Protein AF-A0A317SSD7-F1 (afdb_monomer_lite)

Radius of gyration: 26.39 Å; chains: 1; bounding box: 75×51×73 Å

InterPro domains:
  IPR011990 Tetratricopeptide-like helical domain superfamily [G3DSA:1.25.40.10] (208-341)
  IPR011990 Tetratricopeptide-like helical domain superfamily [SSF48452] (209-333)
  IPR053209 Gramillin-biosynthesis-related methyltransferase [PTHR47643] (160-441)

Foldseek 3Di:
DDFDFFDDDDDDDDDDDDDDGDDDDDPDDDDDDDDDWDKDFFFDFDDDDDDDPDDDADFDPPPTDGPDPDFDDDDDDQDPFNSLCRLQVPNFDDDTADDDDPVQADEDAQVNLPDAFWPPSYKYKWKDAPNWIHGLVRQTAAEAEVPPVDPQDHIFIKIFAGWGWDWDQDPVRDTHTYTYHRADLGMDTDQLPDPPRDPSSVVVDPLLVPALVRLQVVLVVCVVVVSLVSSLSSLVSSLPHDDDVDQQLVSLLSNLVSCVSVVLLVSSLVSLVVSCVSPVLPLVSLQSNLVSCVSVVVLVSSLVSLVSSCVNPVPPPSSVVSNVLSVQQVCVQAVDDPVVVVVVCCVVCVPDDDSHYWYADQWDFDQDPQGTGITGNGMDTRGDGGIDDDDLFDDDDDPPCVVPPVSVVVRSVSRSRSSSNNCSSNVVVVCVVSVPDQDSDFPPQDDDPNDGDGRD

Organism: NCBI:txid42249

Secondary structure (DSSP, 8-state):
-EEEE-----------------------PPP-------EE-TT-B-------SSSSS----SS------PPPS--S---HHHHHHHHTBTTB-SS----S-GGGPEE--TTT--SSEE-TTEEEEEEEETTEEE-TT--EEEEEETT------SSEEEEEESPEEEEEE-TTSPEEEEEEE--GGGEEEEPTT-TTS-HHHHHH-GGGGS-HHHHHHHHHHHHHTT-HHHHHHHHHHHHHSPPSSS-HHHHHHHHHHHHHHTT-HHHHHHHHHHHHHH-TT-HHHHHHHHHHHHHTT-HHHHHHHHHHHHHH-TT-HHHHHHHHHHHHHHHHTTT---HHHHHHHHHH-TT-------EE-SEEEEEETTEEEEEESS-EETT-EEEEE--S---PPPTTTTT-HHHHHHHHHHHHHHHHHHHHH-HHHHHHHHT----SS-----EETTEE----

pLDDT: mean 70.85, std 25.36, range [21.2, 98.5]

Structure (mmCIF, N/CA/C/O backbone):
data_AF-A0A317SSD7-F1
#
_entry.id   AF-A0A317SSD7-F1
#
loop_
_atom_site.group_PDB
_atom_site.id
_atom_site.type_symbol
_atom_site.label_atom_id
_atom_site.label_alt_id
_atom_site.label_comp_id
_atom_site.label_asym_id
_atom_site.label_entity_id
_atom_site.label_seq_id
_atom_site.pdbx_PDB_ins_code
_atom_site.Cartn_x
_atom_site.Cartn_y
_atom_site.Cartn_z
_atom_site.occupancy
_atom_site.B_iso_or_equiv
_atom_site.auth_seq_id
_atom_site.auth_comp_id
_atom_site.auth_asym_id
_atom_site.auth_atom_id
_atom_site.pdbx_PDB_model_num
ATOM 1 N N . MET A 1 1 ? -14.150 15.072 11.150 1.00 26.88 1 MET A N 1
ATOM 2 C CA . MET A 1 1 ? -14.860 13.816 11.493 1.00 26.88 1 MET A CA 1
ATOM 3 C C . MET A 1 1 ? -16.333 14.096 11.338 1.00 26.88 1 MET A C 1
ATOM 5 O O . MET A 1 1 ? -16.753 15.146 11.808 1.00 26.88 1 MET A O 1
ATOM 9 N N . ALA A 1 2 ? -17.103 13.203 10.718 1.00 28.78 2 ALA A N 1
ATOM 10 C CA . ALA A 1 2 ? -18.557 13.314 10.785 1.00 28.78 2 ALA A CA 1
ATOM 11 C C . ALA A 1 2 ? -19.013 12.862 12.177 1.00 28.78 2 ALA A C 1
ATOM 13 O O . ALA A 1 2 ? -18.706 11.741 12.579 1.00 28.78 2 ALA A O 1
ATOM 14 N N . LEU A 1 3 ? -19.706 13.740 12.904 1.00 25.48 3 LEU A N 1
ATOM 15 C CA . LEU A 1 3 ? -20.352 13.423 14.175 1.00 25.48 3 LEU A CA 1
ATOM 16 C C . LEU A 1 3 ? -21.862 13.580 13.984 1.00 25.48 3 LEU A C 1
ATOM 18 O O . LEU A 1 3 ? -22.334 14.690 13.740 1.00 25.48 3 LEU A O 1
ATOM 22 N N . LEU A 1 4 ? -22.608 12.480 14.080 1.00 32.34 4 LEU A N 1
ATOM 23 C CA . LEU A 1 4 ? -24.063 12.481 13.945 1.00 32.34 4 LEU A CA 1
ATOM 24 C C . LEU A 1 4 ? -24.706 12.111 15.285 1.00 32.34 4 LEU A C 1
ATOM 26 O O . LEU A 1 4 ? -24.657 10.958 15.714 1.00 32.34 4 LEU A O 1
ATOM 30 N N . ALA A 1 5 ? -25.301 13.119 15.926 1.00 26.45 5 ALA A N 1
ATOM 31 C CA . ALA A 1 5 ? -26.059 13.012 17.169 1.00 26.45 5 ALA A CA 1
ATOM 32 C C . ALA A 1 5 ? -27.343 13.856 17.075 1.00 26.45 5 ALA A C 1
ATOM 34 O O . ALA A 1 5 ? -27.366 14.931 16.475 1.00 26.45 5 ALA A O 1
ATOM 35 N N . LEU A 1 6 ? -28.424 13.355 17.665 1.00 29.22 6 LEU A N 1
ATOM 36 C CA . LEU A 1 6 ? -29.777 13.911 17.554 1.00 29.22 6 LEU A CA 1
ATOM 37 C C . LEU A 1 6 ? -30.003 15.047 18.593 1.00 29.22 6 LEU A C 1
ATOM 39 O O . LEU A 1 6 ? -29.628 14.878 19.752 1.00 29.22 6 LEU A O 1
ATOM 43 N N . GLN A 1 7 ? -30.645 16.175 18.232 1.00 30.88 7 GLN A N 1
ATOM 44 C CA . GLN A 1 7 ? -30.978 17.307 19.143 1.00 30.88 7 GLN A CA 1
ATOM 45 C C . GLN A 1 7 ? -32.332 17.994 18.821 1.00 30.88 7 GLN A C 1
ATOM 47 O O . GLN A 1 7 ? -32.852 17.866 17.713 1.00 30.88 7 GLN A O 1
ATOM 52 N N . ARG A 1 8 ? -32.912 18.736 19.787 1.00 27.88 8 ARG A N 1
ATOM 53 C CA . ARG A 1 8 ? -34.285 19.303 19.750 1.00 27.88 8 ARG A CA 1
ATOM 54 C C . ARG A 1 8 ? -34.317 20.844 19.653 1.00 27.88 8 ARG A C 1
ATOM 56 O O . ARG A 1 8 ? -33.451 21.517 20.199 1.00 27.88 8 ARG A O 1
ATOM 63 N N . SER A 1 9 ? -35.350 21.398 19.006 1.00 26.23 9 SER A N 1
ATOM 64 C CA . SER A 1 9 ? -35.656 22.847 18.905 1.00 26.23 9 SER A CA 1
ATOM 65 C C . SER A 1 9 ? -36.930 23.239 19.698 1.00 26.23 9 SER A C 1
ATOM 67 O O . SER A 1 9 ? -37.731 22.349 20.002 1.00 26.23 9 SER A O 1
ATOM 69 N N . PRO A 1 10 ? -37.141 24.528 20.057 1.00 23.64 10 PRO A N 1
ATOM 70 C CA . PRO A 1 10 ? -38.313 24.979 20.826 1.00 23.64 10 PRO A CA 1
ATOM 71 C C . PRO A 1 10 ? -39.643 24.862 20.045 1.00 23.64 10 PRO A C 1
ATOM 73 O O . PRO A 1 10 ? -39.626 24.761 18.817 1.00 23.64 10 PRO A O 1
ATOM 76 N N . PRO A 1 11 ? -40.802 24.831 20.734 1.00 26.41 11 PRO A N 1
ATOM 77 C CA . PRO A 1 11 ? -42.037 24.295 20.164 1.00 26.41 11 PRO A CA 1
ATOM 78 C C . PRO A 1 11 ? -42.849 25.296 19.327 1.00 26.41 11 PRO A C 1
ATOM 80 O O . PRO A 1 11 ? -43.163 26.392 19.782 1.00 26.41 11 PRO A O 1
ATOM 83 N N . PHE A 1 12 ? -43.324 24.831 18.170 1.00 26.03 12 PHE A N 1
ATOM 84 C CA . PHE A 1 12 ? -44.579 25.272 17.548 1.00 26.03 12 PHE A CA 1
ATOM 85 C C . PHE A 1 12 ? -45.554 24.080 17.494 1.00 26.03 12 PHE A C 1
ATOM 87 O O . PHE A 1 12 ? -45.130 22.923 17.528 1.00 26.03 12 PHE A O 1
ATOM 94 N N . GLN A 1 13 ? -46.860 24.351 17.522 1.00 27.14 13 GLN A N 1
ATOM 95 C CA . GLN A 1 13 ? -47.890 23.352 17.841 1.00 27.14 13 GLN A CA 1
ATOM 96 C C . GLN A 1 13 ? -48.398 22.531 16.635 1.00 27.14 13 GLN A C 1
ATOM 98 O O . GLN A 1 13 ? -48.481 23.033 15.523 1.00 27.14 13 GLN A O 1
ATOM 103 N N . ASN A 1 14 ? -48.875 21.317 16.957 1.00 24.59 14 ASN A N 1
ATOM 104 C CA . ASN A 1 14 ? -49.742 20.394 16.194 1.00 24.59 14 ASN A CA 1
ATOM 105 C C . ASN A 1 14 ? -49.167 19.509 15.054 1.00 24.59 14 ASN A C 1
ATOM 107 O O . ASN A 1 14 ? -48.866 19.977 13.969 1.00 24.59 14 ASN A O 1
ATOM 111 N N . ARG A 1 15 ? -49.166 18.188 15.350 1.00 25.44 15 ARG A N 1
ATOM 112 C CA . ARG A 1 15 ? -49.478 16.971 14.537 1.00 25.44 15 ARG A CA 1
ATOM 113 C C . ARG A 1 15 ? -49.262 17.044 13.002 1.00 25.44 15 ARG A C 1
ATOM 115 O O . ARG A 1 15 ? -49.885 17.871 12.358 1.00 25.44 15 ARG A O 1
ATOM 122 N N . LYS A 1 16 ? -48.586 16.103 12.322 1.00 24.92 16 LYS A N 1
ATOM 123 C CA . LYS A 1 16 ? -48.193 14.703 12.640 1.00 24.92 16 LYS A CA 1
ATOM 124 C C . LYS A 1 16 ? -46.664 14.484 12.509 1.00 24.92 16 LYS A C 1
ATOM 126 O O . LYS A 1 16 ? -45.916 15.428 12.295 1.00 24.92 16 LYS A O 1
ATOM 131 N N . SER A 1 17 ? -46.190 13.269 12.783 1.00 26.55 17 SER A N 1
ATOM 132 C CA . SER A 1 17 ? -44.809 12.972 13.196 1.00 26.55 17 SER A CA 1
ATOM 133 C C . SER A 1 17 ? -43.784 12.792 12.064 1.00 26.55 17 SER A C 1
ATOM 135 O O . SER A 1 17 ? -43.583 11.681 11.584 1.00 26.55 17 SER A O 1
ATOM 137 N N . LEU A 1 18 ? -43.027 13.855 11.779 1.00 29.77 18 LEU A N 1
ATOM 138 C CA . LEU A 1 18 ? -41.670 13.798 11.215 1.00 29.77 18 LEU A CA 1
ATOM 139 C C . LEU A 1 18 ? -40.745 14.699 12.051 1.00 29.77 18 LEU A C 1
ATOM 141 O O . LEU A 1 18 ? -41.059 15.862 12.315 1.00 29.77 18 LEU A O 1
ATOM 145 N N . VAL A 1 19 ? -39.614 14.164 12.524 1.00 30.59 19 VAL A N 1
ATOM 146 C CA . VAL A 1 19 ? -38.728 14.874 13.465 1.00 30.59 19 VAL A CA 1
ATOM 147 C C . VAL A 1 19 ? -37.705 15.717 12.695 1.00 30.59 19 VAL A C 1
ATOM 149 O O . VAL A 1 19 ? -36.657 15.226 12.286 1.00 30.59 19 VAL A O 1
ATOM 152 N N . LYS A 1 20 ? -37.984 17.015 12.518 1.00 29.16 20 LYS A N 1
ATOM 153 C CA . LYS A 1 20 ? -37.019 17.979 11.954 1.00 29.16 20 LYS A CA 1
ATOM 154 C C . LYS A 1 20 ? -35.898 18.256 12.969 1.00 29.16 20 LYS A C 1
ATOM 156 O O . LYS A 1 20 ? -36.127 18.916 13.982 1.00 29.16 20 LYS A O 1
ATOM 161 N N . ILE A 1 21 ? -34.687 17.770 12.690 1.00 31.48 21 ILE A N 1
ATOM 162 C CA . ILE A 1 21 ? -33.504 17.919 13.557 1.00 31.48 21 ILE A CA 1
ATOM 163 C C . ILE A 1 21 ? -32.549 18.950 12.962 1.00 31.48 21 ILE A C 1
ATOM 165 O O . ILE A 1 21 ? -32.116 18.837 11.818 1.00 31.48 21 ILE A O 1
ATOM 169 N N . LYS A 1 22 ? -32.208 19.964 13.761 1.00 26.98 22 LYS A N 1
ATOM 170 C CA . LYS A 1 22 ? -31.299 21.047 13.381 1.00 26.98 22 LYS A CA 1
ATOM 171 C C . LYS A 1 22 ? -30.079 21.005 14.296 1.00 26.98 22 LYS A C 1
ATOM 173 O O . LYS A 1 22 ? -30.186 21.316 15.479 1.00 26.98 22 LYS A O 1
ATOM 178 N N . LEU A 1 23 ? -28.938 20.596 13.744 1.00 27.97 23 LEU A N 1
ATOM 179 C CA . LEU A 1 23 ? -27.663 20.532 14.462 1.00 27.97 23 LEU A CA 1
ATOM 180 C C . LEU A 1 23 ? -27.205 21.947 14.845 1.00 27.97 23 LEU A C 1
ATOM 182 O O . LEU A 1 23 ? -27.185 22.841 13.991 1.00 27.97 23 LEU A O 1
ATOM 186 N N . ASN A 1 24 ? -26.832 22.135 16.114 1.00 25.50 24 ASN A N 1
ATOM 187 C CA . ASN A 1 24 ? -26.261 23.373 16.639 1.00 25.50 24 ASN A CA 1
ATOM 188 C C . ASN A 1 24 ? -24.957 23.077 17.399 1.00 25.50 24 ASN A C 1
ATOM 190 O O . ASN A 1 24 ? -24.800 22.011 17.989 1.00 25.50 24 ASN A O 1
ATOM 194 N N . THR A 1 25 ? -23.997 23.999 17.353 1.00 26.19 25 THR A N 1
ATOM 195 C CA . THR A 1 25 ? -22.570 23.677 17.541 1.00 26.19 25 THR A CA 1
ATOM 196 C C . THR A 1 25 ? -21.927 24.266 18.803 1.00 26.19 25 THR A C 1
ATOM 198 O O . THR A 1 25 ? -20.720 24.496 18.851 1.00 26.19 25 THR A O 1
ATOM 201 N N . SER A 1 26 ? -22.704 24.491 19.864 1.00 25.08 26 SER A N 1
ATOM 202 C CA . SER A 1 26 ? -22.184 24.963 21.155 1.00 25.08 26 SER A CA 1
ATOM 203 C C . SER A 1 26 ? -21.736 23.805 22.057 1.00 25.08 26 SER A C 1
ATOM 205 O O . SER A 1 26 ? -22.569 23.049 22.557 1.00 25.08 26 SER A O 1
ATOM 207 N N . PHE A 1 27 ? -20.429 23.703 22.324 1.00 29.64 27 PHE A N 1
ATOM 208 C CA . PHE A 1 27 ? -19.866 22.819 23.356 1.00 29.64 27 PHE A CA 1
ATOM 209 C C . PHE A 1 27 ? -20.248 23.306 24.768 1.00 29.64 27 PHE A C 1
ATOM 211 O O . PHE A 1 27 ? -19.490 24.037 25.402 1.00 29.64 27 PHE A O 1
ATOM 218 N N . SER A 1 28 ? -21.395 22.847 25.267 1.00 25.33 28 SER A N 1
ATOM 219 C CA . SER A 1 28 ? -21.803 22.951 26.673 1.00 25.33 28 SER A CA 1
ATOM 220 C C . SER A 1 28 ? -22.558 21.679 27.073 1.00 25.33 28 SER A C 1
ATOM 222 O O . SER A 1 28 ? -23.310 21.155 26.247 1.00 25.33 28 SER A O 1
ATOM 224 N N . PRO A 1 29 ? -22.394 21.159 28.304 1.00 26.34 29 PRO A N 1
ATOM 225 C CA . PRO A 1 29 ? -23.223 20.056 28.783 1.00 26.34 29 PRO A CA 1
ATOM 226 C C . PRO A 1 29 ? -24.696 20.503 28.842 1.00 26.34 29 PRO A C 1
ATOM 228 O O . PRO A 1 29 ? -24.961 21.666 29.164 1.00 26.34 29 PRO A O 1
ATOM 231 N N . PRO A 1 30 ? -25.664 19.623 28.527 1.00 26.39 30 PRO A N 1
ATOM 232 C CA . PRO A 1 30 ? -27.073 19.993 28.550 1.00 26.39 30 PRO A CA 1
ATOM 233 C C . PRO A 1 30 ? -27.508 20.328 29.988 1.00 26.39 30 PRO A C 1
ATOM 235 O O . PRO A 1 30 ? -27.168 19.582 30.911 1.00 26.39 30 PRO A O 1
ATOM 238 N N . PRO A 1 31 ? -28.257 21.424 30.210 1.00 23.89 31 PRO A N 1
ATOM 239 C CA . PRO A 1 31 ? -28.775 21.740 31.531 1.00 23.89 31 PRO A CA 1
ATOM 240 C C . PRO A 1 31 ? -29.802 20.690 31.965 1.00 23.89 31 PRO A C 1
ATOM 242 O O . PRO A 1 31 ? -30.614 20.214 31.171 1.00 23.89 31 PRO A O 1
ATOM 245 N N . SER A 1 32 ? -29.783 20.358 33.252 1.00 29.44 32 SER A N 1
ATOM 246 C CA . SER A 1 32 ? -30.719 19.432 33.880 1.00 29.44 32 SER A CA 1
ATOM 247 C C . SER A 1 32 ? -32.128 20.035 33.969 1.00 29.44 32 SER A C 1
ATOM 249 O O . SER A 1 32 ? -32.484 20.654 34.974 1.00 29.44 32 SER A O 1
ATOM 251 N N . SER A 1 33 ? -32.946 19.844 32.936 1.00 29.12 33 SER A N 1
ATOM 252 C CA . SER A 1 33 ? -34.390 20.095 32.988 1.00 29.12 33 SER A CA 1
ATOM 253 C C . SER A 1 33 ? -35.173 19.000 32.258 1.00 29.12 33 SER A C 1
ATOM 255 O O . SER A 1 33 ? -34.736 18.443 31.250 1.00 29.12 33 SER A O 1
ATOM 257 N N . SER A 1 34 ? -36.318 18.631 32.831 1.00 36.44 34 SER A N 1
ATOM 258 C CA . SER A 1 34 ? -37.115 17.466 32.444 1.00 36.44 34 SER A CA 1
ATOM 259 C C . SER A 1 34 ? -37.730 17.615 31.048 1.00 36.44 34 SER A C 1
ATOM 261 O O . SER A 1 34 ? -38.578 18.472 30.807 1.00 36.44 34 SER A O 1
ATOM 263 N N . LEU A 1 35 ? -37.338 16.736 30.124 1.00 31.09 35 LEU A N 1
ATOM 264 C CA . LEU A 1 35 ? -37.829 16.712 28.746 1.00 31.09 35 LEU A CA 1
ATOM 265 C C . LEU A 1 35 ? -38.133 15.271 28.326 1.00 31.09 35 LEU A C 1
ATOM 267 O O . LEU A 1 35 ? -37.243 14.424 28.335 1.00 31.09 35 LEU A O 1
ATOM 271 N N . ASN A 1 36 ? -39.379 15.002 27.915 1.00 35.16 36 ASN A N 1
ATOM 272 C CA . ASN A 1 36 ? -39.756 13.699 27.355 1.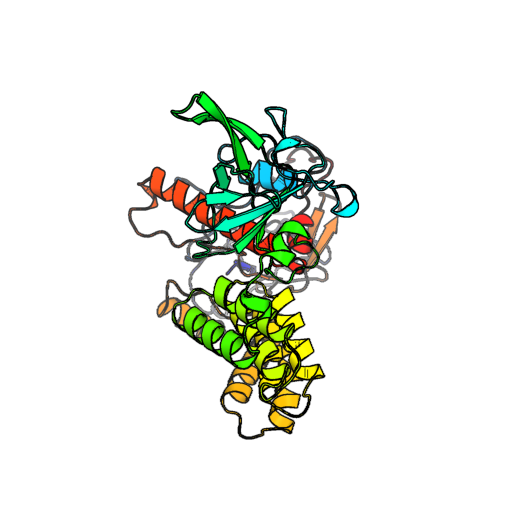00 35.16 36 ASN A CA 1
ATOM 273 C C . ASN A 1 36 ? -38.892 13.379 26.117 1.00 35.16 36 ASN A C 1
ATOM 275 O O . ASN A 1 36 ? -38.806 14.234 25.221 1.00 35.16 36 ASN A O 1
ATOM 279 N N . PRO A 1 37 ? -38.288 12.177 26.035 1.00 35.97 37 PRO A N 1
ATOM 280 C CA . PRO A 1 37 ? -37.490 11.776 24.885 1.00 35.97 37 PRO A CA 1
ATOM 281 C C . PRO A 1 37 ? -38.388 11.599 23.657 1.00 35.97 37 PRO A C 1
ATOM 283 O O . PRO A 1 37 ? -39.395 10.896 23.705 1.00 35.97 37 PRO A O 1
ATOM 286 N N . GLN A 1 38 ? -38.012 12.223 22.540 1.00 48.78 38 GLN A N 1
ATOM 287 C CA . GLN A 1 38 ? -38.536 11.817 21.238 1.00 48.78 38 GLN A CA 1
ATOM 288 C C . GLN A 1 38 ? -37.821 10.520 20.850 1.00 48.78 38 GLN A C 1
ATOM 290 O O . GLN A 1 38 ? -36.605 10.529 20.647 1.00 48.78 38 GLN A O 1
ATOM 295 N N . HIS A 1 39 ? -38.578 9.426 20.812 1.00 50.78 39 HIS A N 1
ATOM 296 C CA . HIS A 1 39 ? -38.153 8.179 20.189 1.00 50.78 39 HIS A CA 1
ATOM 297 C C . HIS A 1 39 ? -38.276 8.296 18.667 1.00 50.78 39 HIS A C 1
ATOM 299 O O . HIS A 1 39 ? -39.177 8.962 18.151 1.00 50.78 39 HIS A O 1
ATOM 305 N N . ILE A 1 40 ? -37.331 7.669 17.979 1.00 53.34 40 ILE A N 1
ATOM 306 C CA . ILE A 1 40 ? -37.371 7.343 16.560 1.00 53.34 40 ILE A CA 1
ATOM 307 C C . ILE A 1 40 ? -37.443 5.821 16.511 1.00 53.34 40 ILE A C 1
ATOM 309 O O . ILE A 1 40 ? -36.561 5.153 17.054 1.00 53.34 40 ILE A O 1
ATOM 313 N N . ASP A 1 41 ? -38.497 5.305 15.893 1.00 57.75 41 ASP A N 1
ATOM 314 C CA . ASP A 1 41 ? -38.811 3.879 15.891 1.00 57.75 41 ASP A CA 1
ATOM 315 C C . ASP A 1 41 ? -37.794 3.060 15.064 1.00 57.75 41 ASP A C 1
ATOM 317 O O . ASP A 1 41 ? -37.071 3.580 14.201 1.00 57.75 41 ASP A O 1
ATOM 321 N N . GLU A 1 42 ? -37.741 1.755 15.315 1.00 59.22 42 GLU A N 1
ATOM 322 C CA . GLU A 1 42 ? -37.032 0.781 14.483 1.00 59.22 42 GLU A CA 1
ATOM 323 C C . GLU A 1 42 ? -37.444 0.856 12.995 1.00 59.22 42 GLU A C 1
ATOM 325 O O . GLU A 1 42 ? -38.609 1.040 12.645 1.00 59.22 42 GLU A O 1
ATOM 330 N N . SER A 1 43 ? -36.475 0.681 12.088 1.00 57.97 43 SER A N 1
ATOM 331 C CA . SER A 1 43 ? -36.645 0.798 10.632 1.00 57.97 43 SER A CA 1
ATOM 332 C C . SER A 1 43 ? -37.125 2.166 10.122 1.00 57.97 43 SER A C 1
ATOM 334 O O . SER A 1 43 ? -37.549 2.279 8.968 1.00 57.97 43 SER A O 1
ATOM 336 N N . ALA A 1 44 ? -36.977 3.233 10.910 1.00 47.28 44 ALA A N 1
ATOM 337 C CA . ALA A 1 44 ? -37.083 4.599 10.413 1.00 47.28 44 ALA A CA 1
ATOM 338 C C . ALA A 1 44 ? -35.918 4.927 9.460 1.00 47.28 44 ALA A C 1
ATOM 340 O O . ALA A 1 44 ? -34.751 4.667 9.767 1.00 47.28 44 ALA A O 1
ATOM 341 N N . MET A 1 45 ? -36.224 5.533 8.309 1.00 44.16 45 MET A N 1
ATOM 342 C CA . MET A 1 45 ? -35.206 6.093 7.415 1.00 44.16 45 MET A CA 1
ATOM 343 C C . MET A 1 45 ? -34.647 7.385 8.016 1.00 44.16 45 MET A C 1
ATOM 345 O O . MET A 1 45 ? -35.404 8.272 8.413 1.00 44.16 45 MET A O 1
ATOM 349 N N . LEU A 1 46 ? -33.323 7.515 8.055 1.00 43.59 46 LEU A N 1
ATOM 350 C CA . LEU A 1 46 ? -32.651 8.693 8.591 1.00 43.59 46 LEU A CA 1
ATOM 351 C C . LEU A 1 46 ? -32.320 9.683 7.466 1.00 43.59 46 LEU A C 1
ATOM 353 O O . LEU A 1 46 ? -31.385 9.479 6.695 1.00 43.59 46 LEU A O 1
ATOM 357 N N . THR A 1 47 ? -33.062 10.789 7.396 1.00 37.22 47 THR A N 1
ATOM 358 C CA . THR A 1 47 ? -32.759 11.913 6.496 1.00 37.22 47 THR A CA 1
ATOM 359 C C . THR A 1 47 ? -31.838 12.913 7.197 1.00 37.22 47 THR A C 1
ATOM 361 O O . THR A 1 47 ? -32.246 13.594 8.140 1.00 37.22 47 THR A O 1
ATOM 364 N N . PHE A 1 48 ? -30.589 13.035 6.740 1.00 38.84 48 PHE A N 1
ATOM 365 C CA . PHE A 1 48 ? -29.597 13.919 7.359 1.00 38.84 48 PHE A CA 1
ATOM 366 C C . PHE A 1 48 ? -29.483 15.269 6.642 1.00 38.84 48 PHE A C 1
ATOM 368 O O . PHE A 1 48 ? -29.038 15.343 5.501 1.00 38.84 48 PHE A O 1
ATOM 375 N N . ILE A 1 49 ? -29.781 16.360 7.354 1.00 29.97 49 ILE A N 1
ATOM 376 C CA . ILE A 1 49 ? -29.426 17.720 6.926 1.00 29.97 49 ILE A CA 1
ATOM 377 C C . ILE A 1 49 ? -28.141 18.123 7.658 1.00 29.97 49 ILE A C 1
ATOM 379 O O . ILE A 1 49 ? -28.164 18.525 8.823 1.00 29.97 49 ILE A O 1
ATOM 383 N N . ILE A 1 50 ? -27.003 17.988 6.976 1.00 28.92 50 ILE A N 1
ATOM 384 C CA . ILE A 1 50 ? -25.681 18.304 7.528 1.00 28.92 50 ILE A CA 1
ATOM 385 C C . ILE A 1 50 ? -25.535 19.832 7.634 1.00 28.92 50 ILE A C 1
ATOM 387 O O . ILE A 1 50 ? -25.348 20.524 6.636 1.00 28.92 50 ILE A O 1
ATOM 391 N N . ASN A 1 51 ? -25.629 20.367 8.856 1.00 24.94 51 ASN A N 1
ATOM 392 C CA . ASN A 1 51 ? -25.442 21.790 9.154 1.00 24.94 51 ASN A CA 1
ATOM 393 C C . ASN A 1 51 ? -24.135 22.002 9.934 1.00 24.94 51 ASN A C 1
ATOM 395 O O . ASN A 1 51 ? -23.969 21.480 11.035 1.00 24.94 51 ASN A O 1
ATOM 399 N N . THR A 1 52 ? -23.209 22.767 9.361 1.00 28.84 52 THR A N 1
ATOM 400 C CA . THR A 1 52 ? -21.808 22.872 9.803 1.00 28.84 52 THR A CA 1
ATOM 401 C C . THR A 1 52 ? -21.449 24.275 10.268 1.00 28.84 52 THR A C 1
ATOM 403 O O . THR A 1 52 ? -20.995 25.128 9.508 1.00 28.84 52 THR A O 1
ATOM 406 N N . SER A 1 53 ? -21.595 24.492 11.566 1.00 22.75 53 SER A N 1
ATOM 407 C CA . SER A 1 53 ? -21.161 25.712 12.255 1.00 22.75 53 SER A CA 1
ATOM 408 C C . SER A 1 53 ? -20.031 25.443 13.267 1.00 22.75 53 SER A C 1
ATOM 410 O O . SER A 1 53 ? -19.846 26.180 14.231 1.00 22.75 53 SER A O 1
ATOM 412 N N . LEU A 1 54 ? -19.278 24.359 13.051 1.00 24.16 54 LEU A N 1
ATOM 413 C CA . LEU A 1 54 ? -17.979 24.045 13.653 1.00 24.16 54 LEU A CA 1
ATOM 414 C C . LEU A 1 54 ? -17.133 23.368 12.566 1.00 24.16 54 LEU A C 1
ATOM 416 O O . LEU A 1 54 ? -17.634 22.501 11.852 1.00 24.16 54 LEU A O 1
ATOM 420 N N . GLY A 1 55 ? -15.872 23.780 12.424 1.00 29.80 55 GLY A N 1
ATOM 421 C CA . GLY A 1 55 ? -14.987 23.273 11.372 1.00 29.80 55 GLY A CA 1
ATOM 422 C C . GLY A 1 55 ? -14.715 21.763 11.453 1.00 29.80 55 GLY A C 1
ATOM 423 O O . GLY A 1 55 ? -14.886 21.132 12.495 1.00 29.80 55 GLY A O 1
ATOM 424 N N . ILE A 1 56 ? -14.188 21.209 10.353 1.00 28.77 56 ILE A N 1
ATOM 425 C CA . ILE A 1 56 ? -13.844 19.781 10.144 1.00 28.77 56 ILE A CA 1
ATOM 426 C C . ILE A 1 56 ? -15.036 18.866 9.771 1.00 28.77 56 ILE A C 1
ATOM 428 O O . ILE A 1 56 ? -15.071 17.671 10.087 1.00 28.77 56 ILE A O 1
ATOM 432 N N . LEU A 1 57 ? -15.945 19.411 8.963 1.00 25.89 57 LEU A N 1
ATOM 433 C CA . LEU A 1 57 ? -16.265 18.883 7.628 1.00 25.89 57 LEU A CA 1
ATOM 434 C C . LEU A 1 57 ? -16.777 20.052 6.777 1.00 25.89 57 LEU A C 1
ATOM 436 O O . LEU A 1 57 ? -17.560 20.859 7.269 1.00 25.89 57 LEU A O 1
ATOM 440 N N . ALA A 1 58 ? -16.297 20.190 5.539 1.00 24.38 58 ALA A N 1
ATOM 441 C CA . ALA A 1 58 ? -16.649 21.335 4.704 1.00 24.38 58 ALA A CA 1
ATOM 442 C C . ALA A 1 58 ? -18.126 21.264 4.292 1.00 24.38 58 ALA A C 1
ATOM 444 O O . ALA A 1 58 ? -18.532 20.402 3.521 1.00 24.38 58 ALA A O 1
ATOM 44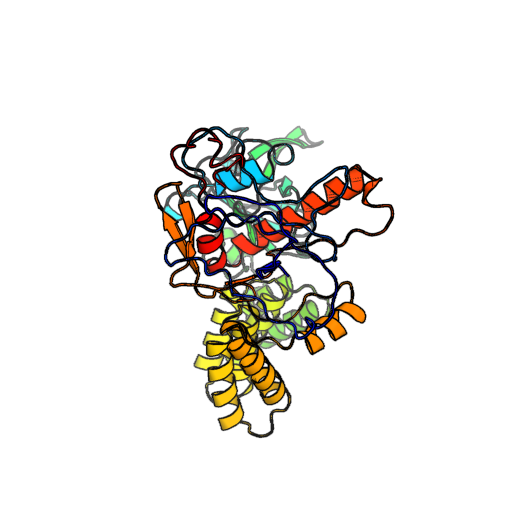5 N N . THR A 1 59 ? -18.928 22.164 4.842 1.00 24.58 59 THR A N 1
ATOM 446 C CA . THR A 1 59 ? -20.259 22.611 4.408 1.00 24.58 59 THR A CA 1
ATOM 447 C C . THR A 1 59 ? -20.371 24.059 4.915 1.00 24.58 59 THR A C 1
ATOM 449 O O . THR A 1 59 ? -19.596 24.433 5.798 1.00 24.58 59 THR A O 1
ATOM 452 N N . TRP A 1 60 ? -21.292 24.872 4.373 1.00 21.20 60 TRP A N 1
ATOM 453 C CA . TRP A 1 60 ? -21.190 26.352 4.332 1.00 21.20 60 TRP A CA 1
ATOM 454 C C . TRP A 1 60 ? -20.001 26.812 3.436 1.00 21.20 60 TRP A C 1
ATOM 456 O O . TRP A 1 60 ? -18.909 26.276 3.519 1.00 21.20 60 TRP A O 1
ATOM 466 N N . ALA A 1 61 ? -20.169 27.695 2.440 1.00 23.33 61 ALA A N 1
ATOM 467 C CA . ALA A 1 61 ? -20.286 29.153 2.649 1.00 23.33 61 ALA A CA 1
ATOM 468 C C . ALA A 1 61 ? -20.192 30.040 1.372 1.00 23.33 61 ALA A C 1
ATOM 470 O O . ALA A 1 61 ? -20.284 31.254 1.514 1.00 23.33 61 ALA A O 1
ATOM 471 N N . PHE A 1 62 ? -20.045 29.506 0.143 1.00 26.59 62 PHE A N 1
ATOM 472 C CA . PHE A 1 62 ? -19.935 30.339 -1.084 1.00 26.59 62 PHE A CA 1
ATOM 473 C C . PHE A 1 62 ? -20.991 30.050 -2.179 1.00 26.59 62 PHE A C 1
ATOM 475 O O . PHE A 1 62 ? -20.739 29.325 -3.133 1.00 26.59 62 PHE A O 1
ATOM 482 N N . TYR A 1 63 ? -22.230 30.553 -2.049 1.00 45.34 63 TYR A N 1
ATOM 483 C CA . TYR A 1 63 ? -22.809 30.932 -0.749 1.00 45.34 63 TYR A CA 1
ATOM 484 C C . TYR A 1 63 ? -23.229 29.704 0.062 1.00 45.34 63 TYR A C 1
ATOM 486 O O . TYR A 1 63 ? -23.507 29.858 1.244 1.00 45.34 63 TYR A O 1
ATOM 494 N N . ARG A 1 64 ? -23.192 28.488 -0.520 1.00 27.61 64 ARG A N 1
ATOM 495 C CA . ARG A 1 64 ? -23.199 27.182 0.175 1.00 27.61 64 ARG A CA 1
ATOM 496 C C . ARG A 1 64 ? -22.543 26.098 -0.687 1.00 27.61 64 ARG A C 1
ATOM 498 O O . ARG A 1 64 ? -23.006 25.868 -1.796 1.00 27.61 64 ARG A O 1
ATOM 505 N N . THR A 1 65 ? -21.559 25.375 -0.150 1.00 29.38 65 THR A N 1
ATOM 506 C CA . THR A 1 65 ? -21.038 24.130 -0.749 1.00 29.38 65 THR A CA 1
ATOM 507 C C . THR A 1 65 ? -20.507 23.181 0.324 1.00 29.38 65 THR A C 1
ATOM 509 O O . THR A 1 65 ? -19.447 23.393 0.906 1.00 29.38 65 THR A O 1
ATOM 512 N N . THR A 1 66 ? -21.241 22.095 0.564 1.00 26.97 66 THR A N 1
ATOM 513 C CA . THR A 1 66 ? -20.631 20.800 0.899 1.00 26.97 66 THR A CA 1
ATOM 514 C C . THR A 1 66 ? -20.025 20.220 -0.371 1.00 26.97 66 THR A C 1
ATOM 516 O O . THR A 1 66 ? -20.564 20.452 -1.452 1.00 26.97 66 THR A O 1
ATOM 519 N N . ILE A 1 67 ? -18.998 19.379 -0.255 1.00 25.39 67 ILE A N 1
ATOM 520 C CA . ILE A 1 67 ? -18.784 18.322 -1.253 1.00 25.39 67 ILE A CA 1
ATOM 521 C C . ILE A 1 67 ? -19.392 17.042 -0.675 1.00 25.39 67 ILE A C 1
ATOM 523 O O . ILE A 1 67 ? -18.714 16.253 -0.022 1.00 25.39 67 ILE A O 1
ATOM 527 N N . VAL A 1 68 ? -20.706 16.883 -0.867 1.00 27.22 68 VAL A N 1
ATOM 528 C CA . VAL A 1 68 ? -21.324 15.553 -0.930 1.00 27.22 68 VAL A CA 1
ATOM 529 C C . VAL A 1 68 ? -21.247 15.168 -2.399 1.00 27.22 68 VAL A C 1
ATOM 531 O O . VAL A 1 68 ? -21.528 16.001 -3.262 1.00 27.22 68 VAL A O 1
ATOM 534 N N . LEU A 1 69 ? -20.863 13.930 -2.692 1.00 25.33 69 LEU A N 1
ATOM 535 C CA . LEU A 1 69 ? -20.902 13.400 -4.051 1.00 25.33 69 LEU A CA 1
ATOM 536 C C . LEU A 1 69 ? -22.356 13.096 -4.436 1.00 25.33 69 LEU A C 1
ATOM 538 O O . LEU A 1 69 ? -22.792 11.953 -4.384 1.00 25.33 69 LEU A O 1
ATOM 542 N N . LEU A 1 70 ? -23.112 14.142 -4.777 1.00 22.98 70 LEU A N 1
ATOM 543 C CA . LEU A 1 70 ? -24.457 14.026 -5.335 1.00 22.98 70 LEU A CA 1
ATOM 544 C C . LEU A 1 70 ? -24.360 13.838 -6.851 1.00 22.98 70 LEU A C 1
ATOM 546 O O . LEU A 1 70 ? -23.788 14.659 -7.571 1.00 22.98 70 LEU A O 1
ATOM 550 N N . PHE A 1 71 ? -24.913 12.729 -7.328 1.00 24.92 71 PHE A N 1
ATOM 551 C CA . PHE A 1 71 ? -24.863 12.315 -8.725 1.00 24.92 71 PHE A CA 1
ATOM 552 C C . PHE A 1 71 ? -25.971 13.007 -9.545 1.00 24.92 71 PHE A C 1
ATOM 554 O O . PHE A 1 71 ? -27.139 12.905 -9.159 1.00 24.92 71 PHE A O 1
ATOM 561 N N . PRO A 1 72 ? -25.679 13.620 -10.711 1.00 22.80 72 PRO A N 1
ATOM 562 C CA . PRO A 1 72 ? -26.715 14.198 -11.571 1.00 22.80 72 PRO A CA 1
ATOM 563 C C . PRO A 1 72 ? -27.727 13.145 -12.064 1.00 22.80 72 PRO A C 1
ATOM 565 O O . PRO A 1 72 ? -27.457 11.943 -12.068 1.00 22.80 72 PRO A O 1
ATOM 568 N N . GLU A 1 73 ? -28.922 13.606 -12.431 1.00 25.56 73 GLU A N 1
ATOM 569 C CA . GLU A 1 73 ? -30.181 12.836 -12.400 1.00 25.56 73 GLU A CA 1
ATOM 570 C C . GLU A 1 73 ? -30.353 11.724 -13.446 1.00 25.56 73 GLU A C 1
ATOM 572 O O . GLU A 1 73 ? -31.316 10.971 -13.360 1.00 25.56 73 GLU A O 1
ATOM 577 N N . THR A 1 74 ? -29.438 11.551 -14.403 1.00 30.05 74 THR A N 1
ATOM 578 C CA . THR A 1 74 ? -29.612 10.575 -15.489 1.00 30.05 74 THR A CA 1
ATOM 579 C C . THR A 1 74 ? -28.404 9.664 -15.706 1.00 30.05 74 THR A C 1
ATOM 581 O O . THR A 1 74 ? -27.264 10.121 -15.788 1.00 30.05 74 THR A O 1
ATOM 584 N N . HIS A 1 75 ? -28.739 8.377 -15.874 1.00 28.75 75 HIS A N 1
ATOM 585 C CA . HIS A 1 75 ? -27.985 7.220 -16.389 1.00 28.75 75 HIS A CA 1
ATOM 586 C C . HIS A 1 75 ? -27.773 6.072 -15.391 1.00 28.75 75 HIS A C 1
ATOM 588 O O . HIS A 1 75 ? -27.349 6.254 -14.252 1.00 28.75 75 HIS A O 1
ATOM 594 N N . ALA A 1 76 ? -28.115 4.870 -15.863 1.00 31.20 76 ALA A N 1
ATOM 595 C CA . ALA A 1 76 ? -28.076 3.622 -15.113 1.00 31.20 76 ALA A CA 1
ATOM 596 C C . ALA A 1 76 ? -26.647 3.070 -14.956 1.00 31.20 76 ALA A C 1
ATOM 598 O O . ALA A 1 76 ? -25.786 3.321 -15.793 1.00 31.20 76 ALA A O 1
ATOM 599 N N . GLU A 1 77 ? -26.454 2.262 -13.908 1.00 32.31 77 GLU A N 1
ATOM 600 C CA . GLU A 1 77 ? -25.303 1.366 -13.681 1.00 32.31 77 GLU A CA 1
ATOM 601 C C . GLU A 1 77 ? -23.912 1.996 -13.856 1.00 32.31 77 GLU A C 1
ATOM 603 O O . GLU A 1 77 ? -23.161 1.738 -14.796 1.00 32.31 77 GLU A O 1
ATOM 608 N N . ILE A 1 78 ? -23.536 2.786 -12.854 1.00 33.50 78 ILE A N 1
ATOM 609 C CA . ILE A 1 78 ? -22.234 3.442 -12.757 1.00 33.50 78 ILE A CA 1
ATOM 610 C C . ILE A 1 78 ? -21.215 2.468 -12.146 1.00 33.50 78 ILE A C 1
ATOM 612 O O . ILE A 1 78 ? -21.155 2.301 -10.929 1.00 33.50 78 ILE A O 1
ATOM 616 N N . ASN A 1 79 ? -20.406 1.812 -12.984 1.00 35.97 79 ASN A N 1
ATOM 617 C CA . ASN A 1 79 ? -19.252 1.036 -12.514 1.00 35.97 79 ASN A CA 1
ATOM 618 C C . ASN A 1 79 ? -18.072 1.959 -12.124 1.00 35.97 79 ASN A C 1
ATOM 620 O O . ASN A 1 79 ? -18.139 3.177 -12.300 1.00 35.97 79 ASN A O 1
ATOM 624 N N . ILE A 1 80 ? -16.984 1.380 -11.594 1.00 37.16 80 ILE A N 1
ATOM 625 C CA . ILE A 1 80 ? -15.758 2.094 -11.170 1.00 37.16 80 ILE A CA 1
ATOM 626 C C . ILE A 1 80 ? -15.342 3.203 -12.179 1.00 37.16 80 ILE A C 1
ATOM 628 O O . ILE A 1 80 ? -15.194 4.360 -11.771 1.00 37.16 80 ILE A O 1
ATOM 632 N N . PRO A 1 81 ? -15.226 2.902 -13.490 1.00 37.91 81 PRO A N 1
ATOM 633 C CA . PRO A 1 81 ? -15.021 3.883 -14.554 1.00 37.91 81 PRO A CA 1
ATOM 634 C C . PRO A 1 81 ? -15.998 5.053 -14.645 1.00 37.91 81 PRO A C 1
ATOM 636 O O . PRO A 1 81 ? -15.556 6.177 -14.885 1.00 37.91 81 PRO A O 1
ATOM 639 N N . GLU A 1 82 ? -17.300 4.825 -14.494 1.00 37.75 82 GLU A N 1
ATOM 640 C CA . GLU A 1 82 ? -18.300 5.885 -14.651 1.00 37.75 82 GLU A CA 1
ATOM 641 C C . GLU A 1 82 ? -18.337 6.799 -13.408 1.00 37.75 82 GLU A C 1
ATOM 643 O O . GLU A 1 82 ? -18.539 8.006 -13.540 1.00 37.75 82 GLU A O 1
ATOM 648 N N . LEU A 1 83 ? -18.017 6.281 -12.210 1.00 38.84 83 LEU A N 1
ATOM 649 C CA . LEU A 1 83 ? -17.844 7.110 -11.006 1.00 38.84 83 LEU A CA 1
ATOM 650 C C . LEU A 1 83 ? -16.622 8.027 -11.142 1.00 38.84 83 LEU A C 1
ATOM 652 O O . LEU A 1 83 ? -16.692 9.211 -10.821 1.00 38.84 83 LEU A O 1
ATOM 656 N N . LEU A 1 84 ? -15.521 7.518 -11.695 1.00 37.41 84 LEU A N 1
ATOM 657 C CA . LEU A 1 84 ? -14.318 8.311 -11.964 1.00 37.41 84 LEU A CA 1
ATOM 658 C C . LEU A 1 84 ? -14.514 9.281 -13.142 1.00 37.41 84 LEU A C 1
ATOM 660 O O . LEU A 1 84 ? -13.981 10.387 -13.139 1.00 37.41 84 LEU A O 1
ATOM 664 N N . ARG A 1 85 ? -15.370 8.940 -14.107 1.00 39.88 85 ARG A N 1
ATOM 665 C CA . ARG A 1 85 ? -15.833 9.862 -15.152 1.00 39.88 85 ARG A CA 1
ATOM 666 C C . ARG A 1 85 ? -16.751 10.965 -14.617 1.00 39.88 85 ARG A C 1
ATOM 668 O O . ARG A 1 85 ? -16.718 12.059 -15.173 1.00 39.88 85 ARG A O 1
ATOM 675 N N . LEU A 1 86 ? -17.543 10.713 -13.570 1.00 38.56 86 LEU A N 1
ATOM 676 C CA . LEU A 1 86 ? -18.387 11.718 -12.910 1.00 38.56 86 LEU A CA 1
ATOM 677 C C . LEU A 1 86 ? -17.609 12.627 -11.957 1.00 38.56 86 LEU A C 1
ATOM 679 O O . LEU A 1 86 ? -17.735 13.845 -12.063 1.00 38.56 86 LEU A O 1
ATOM 683 N N . LEU A 1 87 ? -16.783 12.048 -11.078 1.00 38.28 87 LEU A N 1
ATOM 684 C CA . LEU A 1 87 ? -15.914 12.766 -10.132 1.00 38.28 87 LEU A CA 1
ATOM 685 C C . LEU A 1 87 ? -15.053 13.828 -10.812 1.00 38.28 87 LEU A C 1
ATOM 687 O O . LEU A 1 87 ? -14.687 14.825 -10.197 1.00 38.28 87 LEU A O 1
ATOM 691 N N . VAL A 1 88 ? -14.726 13.596 -12.081 1.00 39.09 88 VAL A N 1
ATOM 692 C CA . VAL A 1 88 ? -13.811 14.427 -12.849 1.00 39.09 88 VAL A CA 1
ATOM 693 C C . VAL A 1 88 ? -14.444 14.863 -14.183 1.00 39.09 88 VAL A C 1
ATOM 695 O O . VAL A 1 88 ? -13.750 15.164 -15.154 1.00 39.09 88 VAL A O 1
ATOM 698 N N . LYS A 1 89 ? -15.785 14.946 -14.239 1.00 36.19 89 LYS A N 1
ATOM 699 C CA . LYS A 1 89 ? -16.553 15.419 -15.406 1.00 36.19 89 LYS A CA 1
ATOM 700 C C . LYS A 1 89 ? -16.316 16.918 -15.619 1.00 36.19 89 LYS A C 1
ATOM 702 O O . LYS A 1 89 ? -16.938 17.754 -14.972 1.00 36.19 89 LYS A O 1
ATOM 707 N N . GLY A 1 90 ? -15.394 17.236 -16.527 1.00 40.59 90 GLY A N 1
ATOM 708 C CA . GLY A 1 90 ? -14.881 18.592 -16.774 1.00 40.59 90 GLY A CA 1
ATOM 709 C C . GLY A 1 90 ? -13.384 18.765 -16.479 1.00 40.59 90 GLY A C 1
ATOM 710 O O . GLY A 1 90 ? -12.823 19.791 -16.843 1.00 40.59 90 GLY A O 1
ATOM 711 N N . LEU A 1 91 ? -12.736 17.766 -15.868 1.00 39.72 91 LEU A N 1
ATOM 712 C CA . LEU A 1 91 ? -11.313 17.769 -15.491 1.00 39.72 91 LEU A CA 1
ATOM 713 C C . LEU A 1 91 ? -10.531 16.542 -16.024 1.00 39.72 91 LEU A C 1
ATOM 715 O O . LEU A 1 91 ? -9.319 16.634 -16.184 1.00 39.72 91 LEU A O 1
ATOM 719 N N . LEU A 1 92 ? -11.189 15.419 -16.357 1.00 39.38 92 LEU A N 1
ATOM 720 C CA . LEU A 1 92 ? -10.597 14.298 -17.104 1.00 39.38 92 LEU A CA 1
ATOM 721 C C . LEU A 1 92 ? -11.222 14.174 -18.492 1.00 39.38 92 LEU A C 1
ATOM 723 O O . LEU A 1 92 ? -12.444 14.166 -18.663 1.00 39.38 92 LEU A O 1
ATOM 727 N N . ALA A 1 93 ? -10.360 14.039 -19.498 1.00 43.25 93 ALA A N 1
ATOM 728 C CA . ALA A 1 93 ? -10.777 13.965 -20.887 1.00 43.25 93 ALA A CA 1
ATOM 729 C C . ALA A 1 93 ? -11.323 12.572 -21.243 1.00 43.25 93 ALA A C 1
ATOM 731 O O . ALA A 1 93 ? -10.584 11.588 -21.271 1.00 43.25 93 ALA A O 1
ATOM 732 N N . SER A 1 94 ? -12.610 12.528 -21.600 1.00 50.00 94 SER A N 1
ATOM 733 C CA . SER A 1 94 ? -13.304 11.369 -22.185 1.00 50.00 94 SER A CA 1
ATOM 734 C C . SER A 1 94 ? -12.485 10.667 -23.286 1.00 50.00 94 SER A C 1
ATOM 736 O O . SER A 1 94 ? -11.848 11.363 -24.088 1.00 50.00 94 SER A O 1
ATOM 738 N N . PRO A 1 95 ? -12.568 9.326 -23.434 1.00 53.66 95 PRO A N 1
ATOM 739 C CA . PRO A 1 95 ? -13.286 8.343 -22.599 1.00 53.66 95 PRO A CA 1
ATOM 740 C C . PRO A 1 95 ? -12.662 8.042 -21.219 1.00 53.66 95 PRO A C 1
ATOM 742 O O . PRO A 1 95 ? -11.485 8.299 -20.996 1.00 53.66 95 PRO A O 1
ATOM 745 N N . GLY A 1 96 ? -13.473 7.466 -20.315 1.00 55.38 96 GLY A N 1
ATOM 746 C CA . GLY A 1 96 ? -13.080 7.032 -18.958 1.00 55.38 96 GLY A CA 1
ATOM 747 C C . GLY A 1 96 ? -12.147 5.807 -18.931 1.00 55.38 96 GLY A C 1
ATOM 748 O O . GLY A 1 96 ? -11.744 5.356 -19.999 1.00 55.38 96 GLY A O 1
ATOM 749 N N . PRO A 1 97 ? -11.795 5.256 -17.758 1.00 68.44 97 PRO A N 1
ATOM 750 C CA . PRO A 1 97 ? -10.646 4.353 -17.608 1.00 68.44 97 PRO A CA 1
ATOM 751 C C . PRO A 1 97 ? -10.743 2.971 -18.256 1.00 68.44 97 PRO A C 1
ATOM 753 O O . PRO A 1 97 ? -11.687 2.651 -18.983 1.00 68.44 97 PRO A O 1
ATOM 756 N N . SER A 1 98 ? -9.695 2.169 -18.075 1.00 70.44 98 SER A N 1
ATOM 757 C CA . SER A 1 98 ? -9.647 0.760 -18.439 1.00 70.44 98 SER A CA 1
ATOM 758 C C . SER A 1 98 ? -10.569 -0.046 -17.531 1.00 70.44 98 SER A C 1
ATOM 760 O O . SER A 1 98 ? -10.555 0.101 -16.308 1.00 70.44 98 SER A O 1
ATOM 762 N N . VAL A 1 99 ? -11.416 -0.861 -18.159 1.00 68.31 99 VAL A N 1
ATOM 763 C CA . VAL A 1 99 ? -12.529 -1.574 -17.500 1.00 68.31 99 VAL A CA 1
ATOM 764 C C . VAL A 1 99 ? -12.412 -3.088 -17.646 1.00 68.31 99 VAL A C 1
ATOM 766 O O . VAL A 1 99 ? -13.142 -3.826 -16.988 1.00 68.31 99 VAL A O 1
ATOM 769 N N . LEU A 1 100 ? -11.536 -3.540 -18.545 1.00 68.69 100 LEU A N 1
ATOM 770 C CA . LEU A 1 100 ? -11.400 -4.942 -18.897 1.00 68.69 100 LEU A CA 1
ATOM 771 C C . LEU A 1 100 ? -10.713 -5.716 -17.759 1.00 68.69 100 LEU A C 1
ATOM 773 O O . LEU A 1 100 ? -9.741 -5.217 -17.177 1.00 68.69 100 LEU A O 1
ATOM 777 N N . PRO A 1 101 ? -11.197 -6.929 -17.441 1.00 72.69 101 PRO A N 1
ATOM 778 C CA . PRO A 1 101 ? -10.477 -7.883 -16.609 1.00 72.69 101 PRO A CA 1
ATOM 779 C C . PRO A 1 101 ? -9.047 -8.118 -17.109 1.00 72.69 101 PRO A C 1
ATOM 781 O O . PRO A 1 101 ? -8.770 -8.041 -18.305 1.00 72.69 101 PRO A O 1
ATOM 784 N N . TRP A 1 102 ? -8.127 -8.401 -16.185 1.00 77.12 102 TRP A N 1
ATOM 785 C CA . TRP A 1 102 ? -6.698 -8.538 -16.489 1.00 77.12 102 TRP A CA 1
ATOM 786 C C . TRP A 1 102 ? -6.403 -9.654 -17.505 1.00 77.12 102 TRP A C 1
ATOM 788 O O . TRP A 1 102 ? -5.576 -9.486 -18.393 1.00 77.12 102 TRP A O 1
ATOM 798 N N . ASP A 1 103 ? -7.139 -10.758 -17.411 1.00 81.88 103 ASP A N 1
ATOM 799 C CA . ASP A 1 103 ? -7.120 -11.912 -18.313 1.00 81.88 103 ASP A CA 1
ATOM 800 C C . ASP A 1 103 ? -7.644 -11.617 -19.731 1.00 81.88 103 ASP A C 1
ATOM 802 O O . ASP A 1 103 ? -7.473 -12.437 -20.630 1.00 81.88 103 ASP A O 1
ATOM 806 N N . GLN A 1 104 ? -8.248 -10.445 -19.950 1.00 84.69 104 GLN A N 1
ATOM 807 C CA . GLN A 1 104 ? -8.743 -9.981 -21.252 1.00 84.69 104 GLN A CA 1
ATOM 808 C C . GLN A 1 104 ? -7.846 -8.905 -21.884 1.00 84.69 104 GLN A C 1
ATOM 810 O O . GLN A 1 104 ? -8.183 -8.386 -22.949 1.00 84.69 104 GLN A O 1
ATOM 815 N N . LEU A 1 105 ? -6.724 -8.552 -21.245 1.00 87.69 105 LEU A N 1
ATOM 816 C CA . LEU A 1 105 ? -5.759 -7.593 -21.778 1.00 87.69 105 LEU A CA 1
ATOM 817 C C . LEU A 1 105 ? -4.592 -8.311 -22.475 1.00 87.69 105 LEU A C 1
ATOM 819 O O . LEU A 1 105 ? -3.947 -9.183 -21.896 1.00 87.69 105 LEU A O 1
ATOM 823 N N . SER A 1 106 ? -4.277 -7.912 -23.708 1.00 92.75 106 SER A N 1
ATOM 824 C CA . SER A 1 106 ? -3.157 -8.442 -24.493 1.00 92.75 106 SER A CA 1
ATOM 825 C C . SER A 1 106 ? -1.902 -7.582 -24.353 1.00 92.75 106 SER A C 1
ATOM 827 O O . SER A 1 106 ? -1.957 -6.363 -24.536 1.00 92.75 106 SER A O 1
ATOM 829 N N . TYR A 1 107 ? -0.752 -8.211 -24.097 1.00 93.94 107 TYR A N 1
ATOM 830 C CA . TYR A 1 107 ? 0.536 -7.516 -24.160 1.00 93.94 107 TYR A CA 1
ATOM 831 C C . TYR A 1 107 ? 0.765 -6.974 -25.577 1.00 93.94 107 TYR A C 1
ATOM 833 O O . TYR A 1 107 ? 0.474 -7.662 -26.553 1.00 93.94 107 TYR A O 1
ATOM 841 N N . THR A 1 108 ? 1.227 -5.730 -25.682 1.00 93.75 108 THR A N 1
ATOM 842 C CA . THR A 1 108 ? 1.411 -5.000 -26.943 1.00 93.75 108 THR A CA 1
ATOM 843 C C . THR A 1 108 ? 2.769 -4.297 -26.923 1.00 93.75 108 THR A C 1
ATOM 845 O O . THR A 1 108 ? 3.082 -3.607 -25.947 1.00 93.75 108 THR A O 1
ATOM 848 N N . LEU A 1 109 ? 3.568 -4.456 -27.982 1.00 93.94 109 LEU A N 1
ATOM 849 C CA . LEU A 1 109 ? 4.814 -3.705 -28.170 1.00 93.94 109 LEU A CA 1
ATOM 850 C C . LEU A 1 109 ? 4.523 -2.281 -28.669 1.00 93.94 109 LEU A C 1
ATOM 852 O O . LEU A 1 109 ? 3.421 -1.988 -29.139 1.00 93.94 109 LEU A O 1
ATOM 856 N N . LEU A 1 110 ? 5.498 -1.372 -28.578 1.00 92.50 110 LEU A N 1
ATOM 857 C CA . LEU A 1 110 ? 5.311 -0.010 -29.095 1.00 92.50 110 LEU A CA 1
ATOM 858 C C . LEU A 1 110 ? 5.211 0.016 -30.621 1.00 92.50 110 LEU A C 1
ATOM 860 O O . LEU A 1 110 ? 4.498 0.865 -31.151 1.00 92.50 110 LEU A O 1
ATOM 864 N N . GLU A 1 111 ? 5.871 -0.914 -31.315 1.00 88.00 111 GLU A N 1
ATOM 865 C CA . GLU A 1 111 ? 5.707 -1.079 -32.762 1.00 88.00 111 GLU A CA 1
ATOM 866 C C . GLU A 1 111 ? 4.247 -1.405 -33.115 1.00 88.00 111 GLU A C 1
ATOM 868 O O . GLU A 1 111 ? 3.622 -0.641 -33.845 1.00 88.00 111 GLU A O 1
ATOM 873 N N . ASP A 1 112 ? 3.643 -2.419 -32.485 1.00 87.06 112 ASP A N 1
ATOM 874 C CA . ASP A 1 112 ? 2.258 -2.849 -32.742 1.00 87.06 112 ASP A CA 1
ATOM 875 C C . ASP A 1 112 ? 1.187 -1.775 -32.446 1.00 87.06 112 ASP A C 1
ATOM 877 O O . ASP A 1 112 ? 0.047 -1.872 -32.917 1.00 87.06 112 ASP A O 1
ATOM 881 N N . ALA A 1 113 ? 1.529 -0.711 -31.711 1.00 83.06 113 ALA A N 1
ATOM 882 C CA . ALA A 1 113 ? 0.658 0.428 -31.411 1.00 83.06 113 ALA A CA 1
ATOM 883 C C . ALA A 1 113 ? 0.431 1.366 -32.627 1.00 83.06 113 ALA A C 1
ATOM 885 O O . ALA A 1 113 ? 0.343 2.584 -32.499 1.00 83.06 113 ALA A O 1
ATOM 886 N N . HIS A 1 114 ? 0.277 0.814 -33.833 1.00 67.31 114 HIS A N 1
ATOM 887 C CA . HIS A 1 114 ? 0.252 1.533 -35.115 1.00 67.31 114 HIS A CA 1
ATOM 888 C C . HIS A 1 114 ? -0.954 2.466 -35.371 1.00 67.31 114 HIS A C 1
ATOM 890 O O . HIS A 1 114 ? -1.043 3.060 -36.448 1.00 67.31 114 HIS A O 1
ATOM 896 N N . LYS A 1 115 ? -1.927 2.595 -34.458 1.00 76.94 115 LYS A N 1
ATOM 897 C CA . LYS A 1 115 ? -3.153 3.386 -34.695 1.00 76.94 115 LYS A CA 1
ATOM 898 C C . LYS A 1 115 ? -3.379 4.440 -33.624 1.00 76.94 115 LYS A C 1
ATOM 900 O O . LYS A 1 115 ? -3.534 4.121 -32.449 1.00 76.94 115 LYS A O 1
ATOM 905 N N . ALA A 1 116 ? -3.494 5.690 -34.071 1.00 79.25 116 ALA A N 1
ATOM 906 C CA . ALA A 1 116 ? -3.883 6.805 -33.221 1.00 79.25 116 ALA A CA 1
ATOM 907 C C . ALA A 1 116 ? -5.295 6.588 -32.657 1.00 79.25 116 ALA A C 1
ATOM 909 O O . ALA A 1 116 ? -6.195 6.113 -33.355 1.00 79.25 116 ALA A O 1
ATOM 910 N N . GLY A 1 117 ? -5.496 6.961 -31.396 1.00 83.94 117 GLY A N 1
ATOM 911 C CA . GLY A 1 117 ? -6.713 6.659 -30.648 1.00 83.94 117 GLY A CA 1
ATOM 912 C C . GLY A 1 117 ? -6.399 5.829 -29.413 1.00 83.94 117 GLY A C 1
ATOM 913 O O . GLY A 1 117 ? -5.303 5.897 -28.876 1.00 83.94 117 GLY A O 1
ATOM 914 N N . ARG A 1 118 ? -7.370 5.076 -28.900 1.00 84.38 118 ARG A N 1
ATOM 915 C CA . ARG A 1 118 ? -7.180 4.305 -27.667 1.00 84.38 118 ARG A CA 1
ATOM 916 C C . ARG A 1 118 ? -6.836 2.852 -27.966 1.00 84.38 118 ARG A C 1
ATOM 918 O O . ARG A 1 118 ? -7.579 2.204 -28.702 1.00 84.38 118 ARG A O 1
ATOM 925 N N . LEU A 1 119 ? -5.787 2.332 -27.328 1.00 88.12 119 LEU A N 1
ATOM 926 C CA . LEU A 1 119 ? -5.360 0.936 -27.438 1.00 88.12 119 LEU A CA 1
ATOM 927 C C . LEU A 1 119 ? -6.319 0.003 -26.674 1.00 88.12 119 LEU A C 1
ATOM 929 O O . LEU A 1 119 ? -6.017 -0.497 -25.596 1.00 88.12 119 LEU A O 1
ATOM 933 N N . ARG A 1 120 ? -7.533 -0.184 -27.196 1.00 85.69 120 ARG A N 1
ATOM 934 C CA . ARG A 1 120 ? -8.560 -1.019 -26.561 1.00 85.69 120 ARG A CA 1
ATOM 935 C C . ARG A 1 120 ? -8.106 -2.471 -26.447 1.00 85.69 120 ARG A C 1
ATOM 937 O O . ARG A 1 120 ? -7.657 -3.048 -27.428 1.00 85.69 120 ARG A O 1
ATOM 944 N N . GLY A 1 121 ? -8.248 -3.044 -25.253 1.00 86.31 121 GLY A N 1
ATOM 945 C CA . GLY A 1 121 ? -7.803 -4.409 -24.956 1.00 86.31 121 GLY A CA 1
ATOM 946 C C . GLY A 1 121 ? -6.290 -4.600 -24.810 1.00 86.31 121 GLY A C 1
ATOM 947 O O . GLY A 1 121 ? -5.880 -5.687 -24.433 1.00 86.31 121 GLY A O 1
ATOM 948 N N . GLY A 1 122 ? -5.453 -3.587 -25.060 1.00 90.75 122 GLY A N 1
ATOM 949 C CA . GLY A 1 122 ? -3.998 -3.727 -24.956 1.00 90.75 122 GLY A CA 1
ATOM 950 C C . GLY A 1 122 ? -3.423 -3.241 -23.626 1.00 90.75 122 GLY A C 1
ATOM 951 O O . GLY A 1 122 ? -3.954 -2.321 -22.994 1.00 90.75 122 GLY A O 1
ATOM 952 N N . TYR A 1 123 ? -2.289 -3.816 -23.231 1.00 94.44 123 TYR A N 1
ATOM 953 C CA . TYR A 1 123 ? -1.400 -3.259 -22.215 1.00 94.44 123 TYR A CA 1
ATOM 954 C C . TYR A 1 123 ? 0.057 -3.272 -22.687 1.00 94.44 123 TYR A C 1
ATOM 956 O O . TYR A 1 123 ? 0.460 -4.135 -23.463 1.00 94.44 123 TYR A O 1
ATOM 964 N N . LEU A 1 124 ? 0.849 -2.327 -22.189 1.00 95.75 124 LEU A N 1
ATOM 965 C CA . LEU A 1 124 ? 2.292 -2.256 -22.397 1.00 95.75 124 LEU A CA 1
ATOM 966 C C . LEU A 1 124 ? 3.011 -2.360 -21.052 1.00 95.75 124 LEU A C 1
ATOM 968 O O . LEU A 1 124 ? 2.456 -2.024 -20.004 1.00 95.75 124 LEU A O 1
ATOM 972 N N . VAL A 1 125 ? 4.272 -2.774 -21.099 1.00 96.12 125 VAL A N 1
ATOM 973 C CA . VAL A 1 125 ? 5.216 -2.636 -19.986 1.00 96.12 125 VAL A CA 1
ATOM 974 C C . VAL A 1 125 ? 6.388 -1.830 -20.508 1.00 96.12 125 VAL A C 1
ATOM 976 O O . VAL A 1 125 ? 6.993 -2.210 -21.509 1.00 96.12 125 VAL A O 1
ATOM 979 N N . LEU A 1 126 ? 6.664 -0.711 -19.847 1.00 95.62 126 LEU A N 1
ATOM 980 C CA . LEU A 1 126 ? 7.664 0.263 -20.264 1.00 95.62 126 LEU A CA 1
ATOM 981 C C . LEU A 1 126 ? 8.687 0.460 -19.150 1.00 95.62 126 LEU A C 1
ATOM 983 O O . LEU A 1 126 ? 8.320 0.496 -17.976 1.00 95.62 126 LEU A O 1
ATOM 987 N N . HIS A 1 127 ? 9.952 0.617 -19.513 1.00 93.94 127 HIS A N 1
ATOM 988 C CA . HIS A 1 127 ? 11.040 0.961 -18.602 1.00 93.94 127 HIS A CA 1
ATOM 989 C C . HIS A 1 127 ? 11.405 2.434 -18.788 1.00 93.94 127 HIS A C 1
ATOM 991 O O . HIS A 1 127 ? 11.483 2.890 -19.928 1.00 93.94 127 HIS A O 1
ATOM 997 N N . ILE A 1 128 ? 11.629 3.173 -17.698 1.00 92.19 128 ILE A N 1
ATOM 998 C CA . ILE A 1 128 ? 12.253 4.500 -17.766 1.00 92.19 128 ILE A CA 1
ATOM 999 C C . ILE A 1 128 ? 13.717 4.414 -17.350 1.00 92.19 128 ILE A C 1
ATOM 1001 O O . ILE A 1 128 ? 14.029 4.013 -16.232 1.00 92.19 128 ILE A O 1
ATOM 1005 N N . GLU A 1 129 ? 14.606 4.860 -18.230 1.00 88.38 129 GLU A N 1
ATOM 1006 C CA . GLU A 1 129 ? 16.041 4.962 -17.973 1.00 88.38 129 GLU A CA 1
ATOM 1007 C C . GLU A 1 129 ? 16.543 6.316 -18.481 1.00 88.38 129 GLU A C 1
ATOM 1009 O O . GLU A 1 129 ? 16.193 6.746 -19.579 1.00 88.38 129 GLU A O 1
ATOM 1014 N N . ASN A 1 130 ? 17.316 7.041 -17.666 1.00 86.12 130 ASN A N 1
ATOM 1015 C CA . ASN A 1 130 ? 17.832 8.380 -17.998 1.00 86.12 130 ASN A CA 1
ATOM 1016 C C . ASN A 1 130 ? 16.766 9.390 -18.501 1.00 86.12 130 ASN A C 1
ATOM 1018 O O . ASN A 1 130 ? 17.079 10.335 -19.221 1.00 86.12 130 ASN A O 1
ATOM 1022 N N . GLY A 1 131 ? 15.499 9.210 -18.101 1.00 86.06 131 GLY A N 1
ATOM 1023 C CA . GLY A 1 131 ? 14.367 10.050 -18.511 1.00 86.06 131 GLY A CA 1
ATOM 1024 C C . GLY A 1 131 ? 13.662 9.622 -19.806 1.00 86.06 131 GLY A C 1
ATOM 1025 O O . GLY A 1 131 ? 12.673 10.252 -20.178 1.00 86.06 131 GLY A O 1
ATOM 1026 N N . VAL A 1 132 ? 14.125 8.562 -20.474 1.00 89.94 132 VAL A N 1
ATOM 1027 C CA . VAL A 1 132 ? 13.535 8.022 -21.708 1.00 89.94 132 VAL A CA 1
ATOM 1028 C C . VAL A 1 132 ? 12.724 6.770 -21.386 1.00 89.94 132 VAL A C 1
ATOM 1030 O O . VAL A 1 132 ? 13.203 5.894 -20.672 1.00 89.94 132 VAL A O 1
ATOM 1033 N N . TRP A 1 133 ? 11.503 6.687 -21.918 1.00 94.44 133 TRP A N 1
ATOM 1034 C CA . TRP A 1 133 ? 10.659 5.496 -21.823 1.00 94.44 133 TRP A CA 1
ATOM 1035 C C . TRP A 1 133 ? 10.880 4.576 -23.020 1.00 94.44 133 TRP A C 1
ATOM 1037 O O . TRP A 1 133 ? 10.871 5.051 -24.157 1.00 94.44 133 TRP A O 1
ATOM 1047 N N . SER A 1 134 ? 11.015 3.273 -22.780 1.00 94.56 134 SER A N 1
ATOM 1048 C CA . SER A 1 134 ? 11.149 2.261 -23.833 1.00 94.56 134 SER A CA 1
ATOM 1049 C C . SER A 1 134 ? 10.404 0.958 -23.536 1.00 94.56 134 SER A C 1
ATOM 1051 O O . SER A 1 134 ? 10.081 0.669 -22.382 1.00 94.56 134 SER A O 1
ATOM 1053 N N . ASP A 1 135 ? 10.116 0.174 -24.580 1.00 94.94 135 ASP A N 1
ATOM 1054 C CA . ASP A 1 135 ? 9.655 -1.219 -24.468 1.00 94.94 135 ASP A CA 1
ATOM 1055 C C . ASP A 1 135 ? 10.822 -2.227 -24.432 1.00 94.94 135 ASP A C 1
ATOM 1057 O O . ASP A 1 135 ? 11.997 -1.855 -24.459 1.00 94.94 135 ASP A O 1
ATOM 1061 N N . GLU A 1 136 ? 10.510 -3.528 -24.373 1.00 93.56 136 GLU A N 1
ATOM 1062 C CA . GLU A 1 136 ? 11.524 -4.587 -24.262 1.00 93.56 136 GLU A CA 1
ATOM 1063 C C . GLU A 1 136 ? 12.416 -4.751 -25.509 1.00 93.56 136 GLU A C 1
ATOM 1065 O O . GLU A 1 136 ? 13.390 -5.505 -25.465 1.00 93.56 136 GLU A O 1
ATOM 1070 N N . LYS A 1 137 ? 12.086 -4.082 -26.624 1.00 92.56 137 LYS A N 1
ATOM 1071 C CA . LYS A 1 137 ? 12.907 -4.032 -27.845 1.00 92.56 137 LYS A CA 1
ATOM 1072 C C . LYS A 1 137 ? 13.819 -2.804 -27.877 1.00 92.56 137 LYS A C 1
ATOM 1074 O O . LYS A 1 137 ? 14.644 -2.686 -28.779 1.00 92.56 137 LYS A O 1
ATOM 1079 N N . GLY A 1 138 ? 13.689 -1.901 -26.902 1.00 90.56 138 GLY A N 1
ATOM 1080 C CA . GLY A 1 138 ? 14.364 -0.605 -26.886 1.00 90.56 138 GLY A CA 1
ATOM 1081 C C . GLY A 1 138 ? 13.646 0.471 -27.707 1.00 90.56 138 GLY A C 1
ATOM 1082 O O . GLY A 1 138 ? 14.158 1.588 -27.811 1.00 90.56 138 GLY A O 1
ATOM 1083 N N . THR A 1 139 ? 12.459 0.183 -28.256 1.00 91.69 139 THR A N 1
ATOM 1084 C CA . THR A 1 139 ? 11.648 1.179 -28.967 1.00 91.69 139 THR A CA 1
ATOM 1085 C C . THR A 1 139 ? 11.305 2.293 -27.992 1.00 91.69 139 THR A C 1
ATOM 1087 O O . THR A 1 139 ? 10.759 2.028 -26.927 1.00 91.69 139 THR A O 1
ATOM 1090 N N . SER A 1 140 ? 11.653 3.538 -28.314 1.00 92.81 140 SER A N 1
ATOM 1091 C CA . SER A 1 140 ? 11.422 4.669 -27.409 1.00 92.81 140 SER A CA 1
ATOM 1092 C C . SER A 1 140 ? 10.041 5.289 -27.617 1.00 92.81 140 SER A C 1
ATOM 1094 O O . SER A 1 140 ? 9.602 5.468 -28.753 1.00 92.81 140 SER A O 1
ATOM 1096 N N . CYS A 1 141 ? 9.393 5.713 -26.534 1.00 93.75 141 CYS A N 1
ATOM 1097 C CA . CYS A 1 141 ? 8.144 6.471 -26.572 1.00 93.75 141 CYS A CA 1
ATOM 1098 C C . CYS A 1 141 ? 8.191 7.720 -25.684 1.00 93.75 141 CYS A C 1
ATOM 1100 O O . CYS A 1 141 ? 8.987 7.829 -24.751 1.00 93.75 141 CYS A O 1
ATOM 1102 N N . ILE A 1 142 ? 7.268 8.645 -25.932 1.00 92.75 142 ILE A N 1
ATOM 1103 C CA . ILE A 1 142 ? 6.897 9.682 -24.965 1.00 92.75 142 ILE A CA 1
ATOM 1104 C C . ILE A 1 142 ? 5.764 9.104 -24.112 1.00 92.75 142 ILE A C 1
ATOM 1106 O O . ILE A 1 142 ? 4.749 8.700 -24.670 1.00 92.75 142 ILE A O 1
ATOM 1110 N N . LEU A 1 143 ? 5.901 9.071 -22.784 1.00 92.19 143 LEU A N 1
ATOM 1111 C CA . LEU A 1 143 ? 4.810 8.698 -21.876 1.00 92.19 143 LEU A CA 1
ATOM 1112 C C . LEU A 1 143 ? 4.397 9.901 -21.022 1.00 92.19 143 LEU A C 1
ATOM 1114 O O . LEU A 1 143 ? 5.141 10.355 -20.154 1.00 92.19 143 LEU A O 1
ATOM 1118 N N . GLU A 1 144 ? 3.178 10.380 -21.243 1.00 89.00 144 GLU A N 1
ATOM 1119 C CA . GLU A 1 144 ? 2.514 11.393 -20.432 1.00 89.00 144 GLU A CA 1
ATOM 1120 C C . GLU A 1 144 ? 1.501 10.716 -19.498 1.00 89.00 144 GLU A C 1
ATOM 1122 O O . GLU A 1 144 ? 0.411 10.309 -19.907 1.00 89.00 144 GLU A O 1
ATOM 1127 N N . ILE A 1 145 ? 1.838 10.613 -18.214 1.00 84.25 145 ILE A N 1
ATOM 1128 C CA . ILE A 1 145 ? 0.869 10.245 -17.179 1.00 84.25 145 ILE A CA 1
ATOM 1129 C C . ILE A 1 145 ? 0.200 11.535 -16.700 1.00 84.25 145 ILE A C 1
ATOM 1131 O O . ILE A 1 145 ? 0.803 12.321 -15.963 1.00 84.25 145 ILE A O 1
ATOM 1135 N N . GLN A 1 146 ? -1.049 11.761 -17.112 1.00 72.31 146 GLN A N 1
ATOM 1136 C CA . GLN A 1 146 ? -1.801 12.937 -16.687 1.00 72.31 146 GLN A CA 1
ATOM 1137 C C . GLN A 1 146 ? -2.008 12.905 -15.177 1.00 72.31 146 GLN A C 1
ATOM 1139 O O . GLN A 1 146 ? -2.428 11.896 -14.606 1.00 72.31 146 GLN A O 1
ATOM 1144 N N . ASN A 1 147 ? -1.719 14.041 -14.545 1.00 62.88 147 ASN A N 1
ATOM 1145 C CA . ASN A 1 147 ? -1.742 14.217 -13.100 1.00 62.88 147 ASN A CA 1
ATOM 1146 C C . ASN A 1 147 ? -0.819 13.254 -12.323 1.00 62.88 147 ASN A C 1
ATOM 1148 O O . ASN A 1 147 ? -1.182 12.902 -11.216 1.00 62.88 147 ASN A O 1
ATOM 1152 N N . ASN A 1 148 ? 0.330 12.801 -12.852 1.00 64.19 148 ASN A N 1
ATOM 1153 C CA . ASN A 1 148 ? 1.180 11.787 -12.194 1.00 64.19 148 ASN A CA 1
ATOM 1154 C C . ASN A 1 148 ? 1.432 12.032 -10.682 1.00 64.19 148 ASN A C 1
ATOM 1156 O O . ASN A 1 148 ? 2.319 12.795 -10.297 1.00 64.19 148 ASN A O 1
ATOM 1160 N N . TRP A 1 149 ? 0.666 11.339 -9.832 1.00 59.69 149 TRP A N 1
ATOM 1161 C CA . TRP A 1 149 ? 0.566 11.580 -8.379 1.00 59.69 149 TRP A CA 1
ATOM 1162 C C . TRP A 1 149 ? 1.804 11.117 -7.617 1.00 59.69 149 TRP A C 1
ATOM 1164 O O . TRP A 1 149 ? 2.088 11.584 -6.516 1.00 59.69 149 TRP A O 1
ATOM 1174 N N . ARG A 1 150 ? 2.560 10.187 -8.208 1.00 63.56 150 ARG A N 1
ATOM 1175 C CA . ARG A 1 150 ? 3.769 9.628 -7.617 1.00 63.56 150 ARG A CA 1
ATOM 1176 C C . ARG A 1 150 ? 4.977 10.155 -8.363 1.00 63.56 150 ARG A C 1
ATOM 1178 O O . ARG A 1 150 ? 5.285 9.715 -9.469 1.00 63.56 150 ARG A O 1
ATOM 1185 N N . LYS A 1 151 ? 5.734 11.032 -7.703 1.00 64.06 151 LYS A N 1
ATOM 1186 C CA . LYS A 1 151 ? 7.092 11.377 -8.131 1.00 64.06 151 LYS A CA 1
ATOM 1187 C C . LYS A 1 151 ? 8.033 10.195 -7.865 1.00 64.06 151 LYS A C 1
ATOM 1189 O O . LYS A 1 151 ? 8.809 10.205 -6.914 1.00 64.06 151 LYS A O 1
ATOM 1194 N N . ILE A 1 152 ? 7.935 9.163 -8.700 1.00 76.75 152 ILE A N 1
ATOM 1195 C CA . ILE A 1 152 ? 8.886 8.055 -8.725 1.00 76.75 152 ILE A CA 1
ATOM 1196 C C . ILE A 1 152 ? 10.152 8.561 -9.420 1.00 76.75 152 ILE A C 1
ATOM 1198 O O . ILE A 1 152 ? 10.105 9.006 -10.567 1.00 76.75 152 ILE A O 1
ATOM 1202 N N . THR A 1 153 ? 11.270 8.555 -8.697 1.00 75.75 153 THR A N 1
ATOM 1203 C CA . THR A 1 153 ? 12.576 9.013 -9.182 1.00 75.75 153 THR A CA 1
ATOM 1204 C C . THR A 1 153 ? 13.487 7.830 -9.496 1.00 75.75 153 THR A C 1
ATOM 1206 O O . THR A 1 153 ? 13.430 6.803 -8.820 1.00 75.75 153 THR A O 1
ATOM 1209 N N . GLY A 1 154 ? 14.360 7.998 -10.492 1.00 79.50 154 GLY A N 1
ATOM 1210 C CA . GLY A 1 154 ? 15.264 6.946 -10.962 1.00 79.50 154 GLY A CA 1
ATOM 1211 C C . GLY A 1 154 ? 14.607 5.990 -11.960 1.00 79.50 154 GLY A C 1
ATOM 1212 O O . GLY A 1 154 ? 13.609 6.334 -12.591 1.00 79.50 154 GLY A O 1
ATOM 1213 N N . GLU A 1 155 ? 15.203 4.810 -12.103 1.00 86.75 155 GLU A N 1
ATOM 1214 C CA . GLU A 1 155 ? 14.755 3.736 -12.996 1.00 86.75 155 GLU A CA 1
ATOM 1215 C C . GLU A 1 155 ? 13.585 2.952 -12.390 1.00 86.75 155 GLU A C 1
ATOM 1217 O O . GLU A 1 155 ? 13.611 2.595 -11.209 1.00 86.75 155 GLU A O 1
ATOM 1222 N N . TRP A 1 156 ? 12.551 2.680 -13.189 1.00 90.12 156 TRP A N 1
ATOM 1223 C CA . TRP A 1 156 ? 11.422 1.827 -12.803 1.00 90.12 156 TRP A CA 1
ATOM 1224 C C . TRP A 1 156 ? 10.629 1.339 -14.021 1.00 90.12 156 TRP A C 1
ATOM 1226 O O . TRP A 1 156 ? 10.829 1.798 -15.145 1.00 90.12 156 TRP A O 1
ATOM 1236 N N . TYR A 1 157 ? 9.717 0.394 -13.784 1.00 93.06 157 TYR A N 1
ATOM 1237 C CA . TYR A 1 157 ? 8.862 -0.199 -14.808 1.00 93.06 157 TYR A CA 1
ATOM 1238 C C . TYR A 1 157 ? 7.410 0.228 -14.599 1.00 93.06 157 TYR A C 1
ATOM 1240 O O . TYR A 1 157 ? 6.877 0.100 -13.496 1.00 93.06 157 TYR A O 1
ATOM 1248 N N . ALA A 1 158 ? 6.751 0.695 -15.654 1.00 92.94 158 ALA A N 1
ATOM 1249 C CA . ALA A 1 158 ? 5.337 1.039 -15.647 1.00 92.94 158 ALA A CA 1
ATOM 1250 C C . ALA A 1 158 ? 4.535 0.010 -16.448 1.00 92.94 158 ALA A C 1
ATOM 1252 O O . ALA A 1 158 ? 4.790 -0.211 -17.632 1.00 92.94 158 ALA A O 1
ATOM 1253 N N . LEU A 1 159 ? 3.532 -0.587 -15.808 1.00 93.31 159 LEU A N 1
ATOM 1254 C CA . LEU A 1 159 ? 2.449 -1.289 -16.486 1.00 93.31 159 LEU A CA 1
ATOM 1255 C C . LEU A 1 159 ? 1.438 -0.250 -16.962 1.00 93.31 159 LEU A C 1
ATOM 1257 O O . LEU A 1 159 ? 0.896 0.459 -16.123 1.00 93.31 159 LEU A O 1
ATOM 1261 N N . ILE A 1 160 ? 1.142 -0.184 -18.260 1.00 93.44 160 ILE A N 1
ATOM 1262 C CA . ILE A 1 160 ? 0.195 0.770 -18.853 1.00 93.44 160 ILE A CA 1
ATOM 1263 C C . ILE A 1 160 ? -0.953 0.012 -19.528 1.00 93.44 160 ILE A C 1
ATOM 1265 O O . ILE A 1 160 ? -0.702 -0.830 -20.380 1.00 93.44 160 ILE A O 1
ATOM 1269 N N . LYS A 1 161 ? -2.211 0.318 -19.204 1.00 90.44 161 LYS A N 1
ATOM 1270 C CA . LYS A 1 161 ? -3.412 -0.359 -19.727 1.00 90.44 161 LYS A CA 1
ATOM 1271 C C . LYS A 1 161 ? -4.272 0.590 -20.553 1.00 90.44 161 LYS A C 1
ATOM 1273 O O . LYS A 1 161 ? -4.611 1.679 -20.102 1.00 90.44 161 LYS A O 1
ATOM 1278 N N . GLU A 1 162 ? -4.661 0.146 -21.742 1.00 88.69 162 GLU A N 1
ATOM 1279 C CA . GLU A 1 162 ? -5.492 0.877 -22.704 1.00 88.69 162 GLU A CA 1
ATOM 1280 C C . GLU A 1 162 ? -5.185 2.390 -22.857 1.00 88.69 162 GLU A C 1
ATOM 1282 O O . GLU A 1 162 ? -6.129 3.197 -22.821 1.00 88.69 162 GLU A O 1
ATOM 1287 N N . PRO A 1 163 ? -3.909 2.806 -23.024 1.00 91.25 163 PRO A N 1
ATOM 1288 C CA . PRO A 1 163 ? -3.545 4.215 -23.161 1.00 91.25 163 PRO A CA 1
ATOM 1289 C C . PRO A 1 163 ? -4.099 4.836 -24.446 1.00 91.25 163 PRO A C 1
ATOM 1291 O O . PRO A 1 163 ? -4.509 4.149 -25.389 1.00 91.25 163 PRO A O 1
ATOM 1294 N N . PHE A 1 164 ? -4.064 6.166 -24.504 1.00 90.06 164 PHE A N 1
ATOM 1295 C CA . PHE A 1 164 ? -4.210 6.881 -25.765 1.00 90.06 164 PHE A CA 1
ATOM 1296 C C . PHE A 1 164 ? -2.873 6.899 -26.484 1.00 90.06 164 PHE A C 1
ATOM 1298 O O . PHE A 1 164 ? -1.882 7.354 -25.926 1.00 90.06 164 PHE A O 1
ATOM 1305 N N . VAL A 1 165 ? -2.879 6.431 -27.720 1.00 92.44 165 VAL A N 1
ATOM 1306 C CA . VAL A 1 165 ? -1.770 6.469 -28.657 1.00 92.44 165 VAL A CA 1
ATOM 1307 C C . VAL A 1 165 ? -1.942 7.688 -29.560 1.00 92.44 165 VAL A C 1
ATOM 1309 O O . VAL A 1 165 ? -2.978 7.873 -30.205 1.00 92.44 165 VAL A O 1
ATOM 1312 N N . GLY A 1 166 ? -0.913 8.519 -29.605 1.00 91.38 166 GLY A N 1
ATOM 1313 C CA . GLY A 1 166 ? -0.680 9.542 -30.613 1.00 91.38 166 GLY A CA 1
ATOM 1314 C C . GLY A 1 166 ? 0.730 9.396 -31.179 1.00 91.38 166 GLY A C 1
ATOM 1315 O O . GLY A 1 166 ? 1.486 8.510 -30.783 1.00 91.38 166 GLY A O 1
ATOM 1316 N N . PHE A 1 167 ? 1.097 10.290 -32.092 1.00 89.94 167 PHE A N 1
ATOM 1317 C CA . PHE A 1 167 ? 2.418 10.299 -32.714 1.00 89.94 167 PHE A CA 1
ATOM 1318 C C . PHE A 1 167 ? 2.977 11.716 -32.714 1.00 89.94 167 PHE A C 1
ATOM 1320 O O . PHE A 1 167 ? 2.257 12.663 -33.031 1.00 89.94 167 PHE A O 1
ATOM 1327 N N . HIS A 1 168 ? 4.254 11.850 -32.374 1.00 86.81 168 HIS A N 1
ATOM 1328 C CA . HIS A 1 168 ? 5.028 13.071 -32.585 1.00 86.81 168 HIS A CA 1
ATOM 1329 C C . HIS A 1 168 ? 6.051 12.825 -33.694 1.00 86.81 168 HIS A C 1
ATOM 1331 O O . HIS A 1 168 ? 6.483 11.692 -33.892 1.00 86.81 168 HIS A O 1
ATOM 1337 N N . ILE A 1 169 ? 6.423 13.876 -34.419 1.00 84.38 169 ILE A N 1
ATOM 1338 C CA . ILE A 1 169 ? 7.495 13.832 -35.419 1.00 84.38 169 ILE A CA 1
ATOM 1339 C C . ILE A 1 169 ? 8.735 14.440 -34.758 1.00 84.38 169 ILE A C 1
ATOM 1341 O O . ILE A 1 169 ? 8.655 15.546 -34.221 1.00 84.38 169 ILE A O 1
ATOM 1345 N N . ARG A 1 170 ? 9.849 13.704 -34.742 1.00 80.12 170 ARG A N 1
ATOM 1346 C CA . ARG A 1 170 ? 11.157 14.198 -34.282 1.00 80.12 170 ARG A CA 1
ATOM 1347 C C . ARG A 1 170 ? 11.797 15.123 -35.323 1.00 80.12 170 ARG A C 1
ATOM 1349 O O . ARG A 1 170 ? 11.363 15.192 -36.469 1.00 80.12 170 ARG A O 1
ATOM 1356 N N . GLU A 1 171 ? 12.863 15.817 -34.930 1.00 80.56 171 GLU A N 1
ATOM 1357 C CA . GLU A 1 171 ? 13.638 16.701 -35.820 1.00 80.56 171 GLU A CA 1
ATOM 1358 C C . GLU A 1 171 ? 14.289 15.955 -37.004 1.00 80.56 171 GLU A C 1
ATOM 1360 O O . GLU A 1 171 ? 14.521 16.549 -38.053 1.00 80.56 171 GLU A O 1
ATOM 1365 N N . ASP A 1 172 ? 14.536 14.650 -36.853 1.00 80.44 172 ASP A N 1
ATOM 1366 C CA . ASP A 1 172 ? 15.030 13.727 -37.887 1.00 80.44 172 ASP A CA 1
ATOM 1367 C C . ASP A 1 172 ? 13.936 13.236 -38.865 1.00 80.44 172 ASP A C 1
ATOM 1369 O O . ASP A 1 172 ? 14.249 12.614 -39.881 1.00 80.44 172 ASP A O 1
ATOM 1373 N N . GLY A 1 173 ? 12.662 13.540 -38.594 1.00 77.25 173 GLY A N 1
ATOM 1374 C CA . GLY A 1 173 ? 11.507 13.077 -39.363 1.00 77.25 173 GLY A CA 1
ATOM 1375 C C . GLY A 1 173 ? 10.925 11.730 -38.918 1.00 77.25 173 GLY A C 1
ATOM 1376 O O . GLY A 1 173 ? 9.918 11.306 -39.487 1.00 77.25 173 GLY A O 1
ATOM 1377 N N . GLU A 1 174 ? 11.488 11.061 -37.906 1.00 79.75 174 GLU A N 1
ATOM 1378 C CA . GLU A 1 174 ? 10.933 9.811 -37.381 1.00 79.75 174 GLU A CA 1
ATOM 1379 C C . GLU A 1 174 ? 9.649 10.042 -36.571 1.00 79.75 174 GLU A C 1
ATOM 1381 O O . GLU A 1 174 ? 9.509 11.002 -35.803 1.00 79.75 174 GLU A O 1
ATOM 1386 N N . HIS A 1 175 ? 8.701 9.111 -36.706 1.00 81.50 175 HIS A N 1
ATOM 1387 C CA . HIS A 1 175 ? 7.489 9.080 -35.894 1.00 81.50 175 HIS A CA 1
ATOM 1388 C C . HIS A 1 175 ? 7.751 8.384 -34.555 1.00 81.50 175 HIS A C 1
ATOM 1390 O O . HIS A 1 175 ? 8.048 7.193 -34.510 1.00 81.50 175 HIS A O 1
ATOM 1396 N N . VAL A 1 176 ? 7.558 9.108 -33.454 1.00 87.06 176 VAL A N 1
ATOM 1397 C CA . VAL A 1 176 ? 7.635 8.574 -32.089 1.00 87.06 176 VAL A CA 1
ATOM 1398 C C . VAL A 1 176 ? 6.237 8.350 -31.541 1.00 87.06 176 VAL A C 1
ATOM 1400 O O . VAL A 1 176 ? 5.398 9.256 -31.558 1.00 87.06 176 VAL A O 1
ATOM 1403 N N . VAL A 1 177 ? 6.006 7.157 -30.995 1.00 91.12 177 VAL A N 1
ATOM 1404 C CA . VAL A 1 177 ? 4.789 6.832 -30.249 1.00 91.12 177 VAL A CA 1
ATOM 1405 C C . VAL A 1 177 ? 4.703 7.718 -29.006 1.00 91.12 177 VAL A C 1
ATOM 1407 O O . VAL A 1 177 ? 5.615 7.750 -28.178 1.00 91.12 177 VAL A O 1
ATOM 1410 N N . ALA A 1 178 ? 3.589 8.428 -28.860 1.00 92.56 178 ALA A N 1
ATOM 1411 C CA . ALA A 1 178 ? 3.265 9.202 -27.673 1.00 92.56 178 ALA A CA 1
ATOM 1412 C C . ALA A 1 178 ? 2.055 8.582 -26.974 1.00 92.56 178 ALA A C 1
ATOM 1414 O O . ALA A 1 178 ? 0.967 8.502 -27.541 1.00 92.56 178 ALA A O 1
ATOM 1415 N N . LEU A 1 179 ? 2.260 8.129 -25.744 1.00 93.62 179 LEU A N 1
ATOM 1416 C CA . LEU A 1 179 ? 1.256 7.497 -24.908 1.00 93.62 179 LEU A CA 1
ATOM 1417 C C . LEU A 1 179 ? 0.762 8.493 -23.862 1.00 93.62 179 LEU A C 1
ATOM 1419 O O . LEU A 1 179 ? 1.546 8.965 -23.044 1.00 93.62 179 LEU A O 1
ATOM 1423 N N . THR A 1 180 ? -0.540 8.762 -23.838 1.00 90.25 180 THR A N 1
ATOM 1424 C CA . THR A 1 180 ? -1.175 9.538 -22.766 1.00 90.25 180 THR A CA 1
ATOM 1425 C C . THR A 1 180 ? -2.023 8.614 -21.897 1.00 90.25 180 THR A C 1
ATOM 1427 O O . THR A 1 180 ? -2.999 8.014 -22.362 1.00 90.25 180 THR A O 1
ATOM 1430 N N . VAL A 1 181 ? -1.690 8.533 -20.610 1.00 87.25 181 VAL A N 1
ATOM 1431 C CA . VAL A 1 181 ? -2.469 7.812 -19.596 1.00 87.25 181 VAL A CA 1
ATOM 1432 C C . VAL A 1 181 ? -3.278 8.821 -18.806 1.00 87.25 181 VAL A C 1
ATOM 1434 O O . VAL A 1 181 ? -2.724 9.682 -18.130 1.00 87.25 181 VAL A O 1
ATOM 1437 N N . ARG A 1 182 ? -4.606 8.725 -18.892 1.00 75.81 182 ARG A N 1
ATOM 1438 C CA . ARG A 1 182 ? -5.512 9.730 -18.317 1.00 75.81 182 ARG A CA 1
ATOM 1439 C C . ARG A 1 182 ? -6.025 9.392 -16.920 1.00 75.81 182 ARG A C 1
ATOM 1441 O O . ARG A 1 182 ? -6.807 10.158 -16.370 1.00 75.81 182 ARG A O 1
ATOM 1448 N N . HIS A 1 183 ? -5.674 8.233 -16.360 1.00 72.12 183 HIS A N 1
ATOM 1449 C CA . HIS A 1 183 ? -6.363 7.735 -15.173 1.00 72.12 183 HIS A CA 1
ATOM 1450 C C . HIS A 1 183 ? -5.513 6.834 -14.261 1.00 72.12 183 HIS A C 1
ATOM 1452 O O . HIS A 1 183 ? -4.699 6.043 -14.734 1.00 72.12 183 HIS A O 1
ATOM 1458 N N . ARG A 1 184 ? -5.749 6.907 -12.938 1.00 74.44 184 ARG A N 1
ATOM 1459 C CA . ARG A 1 184 ? -4.999 6.163 -11.903 1.00 74.44 184 ARG A CA 1
ATOM 1460 C C . ARG A 1 184 ? -5.056 4.655 -12.039 1.00 74.44 184 ARG A C 1
ATOM 1462 O O . ARG A 1 184 ? -4.033 4.011 -11.846 1.00 74.44 184 ARG A O 1
ATOM 1469 N N . SER A 1 185 ? -6.218 4.091 -12.358 1.00 74.06 185 SER A N 1
ATOM 1470 C CA . SER A 1 185 ? -6.353 2.639 -12.529 1.00 74.06 185 SER A CA 1
ATOM 1471 C C . SER A 1 185 ? -5.646 2.090 -13.759 1.00 74.06 185 SER A C 1
ATOM 1473 O O . SER A 1 185 ? -5.555 0.869 -13.879 1.00 74.06 185 SER A O 1
ATOM 1475 N N . ASP A 1 186 ? -5.217 2.956 -14.677 1.00 81.88 186 ASP A N 1
ATOM 1476 C CA . ASP A 1 186 ? -4.777 2.578 -16.021 1.00 81.88 186 ASP A CA 1
ATOM 1477 C C . ASP A 1 186 ? -3.257 2.468 -16.113 1.00 81.88 186 ASP A C 1
ATOM 1479 O O . ASP A 1 186 ? -2.728 2.104 -17.156 1.00 81.88 186 ASP A O 1
ATOM 1483 N N . TRP A 1 187 ? -2.551 2.694 -15.007 1.00 87.56 187 TRP A N 1
ATOM 1484 C CA . TRP A 1 187 ? -1.183 2.234 -14.856 1.00 87.56 187 TRP A CA 1
ATOM 1485 C C . TRP A 1 187 ? -0.892 1.777 -13.432 1.00 87.56 187 TRP A C 1
ATOM 1487 O O . TRP A 1 187 ? -1.612 2.128 -12.498 1.00 87.56 187 TRP A O 1
ATOM 1497 N N . ASP A 1 188 ? 0.179 1.011 -13.263 1.00 86.88 188 ASP A N 1
ATOM 1498 C CA . ASP A 1 188 ? 0.790 0.808 -11.953 1.00 86.88 188 ASP A CA 1
ATOM 1499 C C . ASP A 1 188 ? 2.308 0.659 -12.077 1.00 86.88 188 ASP A C 1
ATOM 1501 O O . ASP A 1 188 ? 2.829 0.329 -13.146 1.00 86.88 188 ASP A O 1
ATOM 1505 N N . ALA A 1 189 ? 3.027 0.937 -10.992 1.00 89.75 189 ALA A N 1
ATOM 1506 C CA . ALA A 1 189 ? 4.467 0.724 -10.955 1.00 89.75 189 ALA A CA 1
ATOM 1507 C C . ALA A 1 189 ? 4.754 -0.758 -10.669 1.00 89.75 189 ALA A C 1
ATOM 1509 O O . ALA A 1 189 ? 4.264 -1.319 -9.689 1.00 89.75 189 ALA A O 1
ATOM 1510 N N . LEU A 1 190 ? 5.554 -1.397 -11.520 1.00 91.88 190 LEU A N 1
ATOM 1511 C CA . LEU A 1 190 ? 5.980 -2.781 -11.350 1.00 91.88 190 LEU A CA 1
ATOM 1512 C C . LEU A 1 190 ? 7.368 -2.830 -10.704 1.00 91.88 190 LEU A C 1
ATOM 1514 O O . LEU A 1 190 ? 8.282 -2.139 -11.165 1.00 91.88 190 LEU A O 1
ATOM 1518 N N . PRO A 1 191 ? 7.572 -3.667 -9.672 1.00 92.31 191 PRO A N 1
ATOM 1519 C CA . PRO A 1 191 ? 8.911 -4.083 -9.292 1.00 92.31 191 PRO A CA 1
ATOM 1520 C C . PRO A 1 191 ? 9.611 -4.724 -10.494 1.00 92.31 191 PRO A C 1
ATOM 1522 O O . PRO A 1 191 ? 9.007 -5.515 -11.222 1.00 92.31 191 PRO A O 1
ATOM 1525 N N . SER A 1 192 ? 10.900 -4.444 -10.655 1.00 91.62 192 SER A N 1
ATOM 1526 C CA . SER A 1 192 ? 11.803 -5.056 -11.639 1.00 91.62 192 SER A CA 1
ATOM 1527 C C . SER A 1 192 ? 11.804 -6.589 -11.591 1.00 91.62 192 SER A C 1
ATOM 1529 O O . SER A 1 192 ? 12.128 -7.247 -12.577 1.00 91.62 192 SER A O 1
ATOM 1531 N N . THR A 1 193 ? 11.418 -7.161 -10.450 1.00 91.56 193 THR A N 1
ATOM 1532 C CA . THR A 1 193 ? 11.302 -8.600 -10.210 1.00 91.56 193 THR A CA 1
ATOM 1533 C C . THR A 1 193 ? 9.909 -9.176 -10.481 1.00 91.56 193 THR A C 1
ATOM 1535 O O . THR A 1 193 ? 9.671 -10.334 -10.158 1.00 91.56 193 THR A O 1
ATOM 1538 N N . SER A 1 194 ? 8.948 -8.387 -10.968 1.00 92.06 194 SER A N 1
ATOM 1539 C CA . SER A 1 194 ? 7.591 -8.875 -11.236 1.00 92.06 194 SER A CA 1
ATOM 1540 C C . SER A 1 194 ? 7.579 -9.879 -12.393 1.00 92.06 194 SER A C 1
ATOM 1542 O O . SER A 1 194 ? 8.212 -9.652 -13.423 1.00 92.06 194 SER A O 1
ATOM 1544 N N . ASP A 1 195 ? 6.775 -10.939 -12.276 1.00 89.94 195 ASP A N 1
ATOM 1545 C CA . ASP A 1 195 ? 6.521 -11.873 -13.381 1.00 89.94 195 ASP A CA 1
ATOM 1546 C C . ASP A 1 195 ? 5.927 -11.176 -14.617 1.00 89.94 195 ASP A C 1
ATOM 1548 O O . ASP A 1 195 ? 6.078 -11.670 -15.732 1.00 89.94 195 ASP A O 1
ATOM 1552 N N . LEU A 1 196 ? 5.311 -10.001 -14.434 1.00 90.31 196 LEU A N 1
ATOM 1553 C CA . LEU A 1 196 ? 4.790 -9.169 -15.517 1.00 90.31 196 LEU A CA 1
ATOM 1554 C C . LEU A 1 196 ? 5.873 -8.431 -16.315 1.00 90.31 196 LEU A C 1
ATOM 1556 O O . LEU A 1 196 ? 5.541 -7.864 -17.348 1.00 90.31 196 LEU A O 1
ATOM 1560 N N . ILE A 1 197 ? 7.137 -8.410 -15.871 1.00 92.06 197 ILE A N 1
ATOM 1561 C CA . ILE A 1 197 ? 8.241 -7.829 -16.649 1.00 92.06 197 ILE A CA 1
ATOM 1562 C C . ILE A 1 197 ? 8.567 -8.755 -17.837 1.00 92.06 197 ILE A C 1
ATOM 1564 O O . ILE A 1 197 ? 8.932 -9.909 -17.590 1.00 92.06 197 ILE A O 1
ATOM 1568 N N . PRO A 1 198 ? 8.480 -8.276 -19.097 1.00 91.75 198 PRO A N 1
ATOM 1569 C CA . PRO A 1 198 ? 8.859 -9.033 -20.293 1.00 91.75 198 PRO A CA 1
ATOM 1570 C C . PRO A 1 198 ? 10.312 -9.531 -20.300 1.00 91.75 198 PRO A C 1
ATOM 1572 O O . PRO A 1 198 ? 11.198 -8.950 -19.664 1.00 91.75 198 PRO A O 1
ATOM 1575 N N . GLU A 1 199 ? 10.575 -10.606 -21.045 1.00 86.81 199 GLU A N 1
ATOM 1576 C CA . GLU A 1 199 ? 11.875 -11.289 -21.034 1.00 86.81 199 GLU A CA 1
ATOM 1577 C C . GLU A 1 199 ? 13.012 -10.428 -21.606 1.00 86.81 199 GLU A C 1
ATOM 1579 O O . GLU A 1 199 ? 14.121 -10.470 -21.072 1.00 86.81 199 GLU A O 1
ATOM 1584 N N . GLY A 1 200 ? 12.744 -9.574 -22.605 1.00 86.69 200 GLY A N 1
ATOM 1585 C CA . GLY A 1 200 ? 13.755 -8.669 -23.164 1.00 86.69 200 GLY A CA 1
ATOM 1586 C C . GLY A 1 200 ? 14.359 -7.729 -22.114 1.00 86.69 200 GLY A C 1
ATOM 1587 O O . GLY A 1 200 ? 15.570 -7.503 -22.107 1.00 86.69 200 GLY A O 1
ATOM 1588 N N . PHE A 1 201 ? 13.561 -7.280 -21.139 1.00 89.06 201 PHE A N 1
ATOM 1589 C CA . PHE A 1 201 ? 14.073 -6.516 -19.999 1.00 89.06 201 PHE A CA 1
ATOM 1590 C C . PHE A 1 201 ? 14.815 -7.387 -18.977 1.00 89.06 201 PHE A C 1
ATOM 1592 O O . PHE A 1 201 ? 15.846 -6.969 -18.448 1.00 89.06 201 PHE A O 1
ATOM 1599 N N . ARG A 1 202 ? 14.329 -8.600 -18.679 1.00 80.56 202 ARG A N 1
ATOM 1600 C CA . ARG A 1 202 ? 14.917 -9.475 -17.641 1.00 80.56 202 ARG A CA 1
ATOM 1601 C C . ARG A 1 202 ? 16.373 -9.841 -17.918 1.00 80.56 202 ARG A C 1
ATOM 1603 O O . ARG A 1 202 ? 17.149 -9.950 -16.965 1.00 80.56 202 ARG A O 1
ATOM 1610 N N . VAL A 1 203 ? 16.742 -9.995 -19.191 1.00 65.44 203 VAL A N 1
ATOM 1611 C CA . VAL A 1 203 ? 18.119 -10.283 -19.633 1.00 65.44 203 VAL A CA 1
ATOM 1612 C C . VAL A 1 203 ? 19.066 -9.103 -19.361 1.00 65.44 203 VAL A C 1
ATOM 1614 O O . VAL A 1 203 ? 20.226 -9.316 -19.004 1.00 65.44 203 VAL A O 1
ATOM 1617 N N . ALA A 1 204 ? 18.578 -7.862 -19.457 1.00 66.25 204 ALA A N 1
ATOM 1618 C CA . ALA A 1 204 ? 19.366 -6.646 -19.236 1.00 66.25 204 ALA A CA 1
ATOM 1619 C C . ALA A 1 204 ? 19.592 -6.303 -17.746 1.00 66.25 204 ALA A C 1
ATOM 1621 O O . ALA A 1 204 ? 20.427 -5.461 -17.412 1.00 66.25 204 ALA A O 1
ATOM 1622 N N . GLN A 1 205 ? 18.875 -6.952 -16.822 1.00 76.81 205 GLN A N 1
ATOM 1623 C CA . GLN A 1 205 ? 18.843 -6.572 -15.408 1.00 76.81 205 GLN A CA 1
ATOM 1624 C C . GLN A 1 205 ? 20.151 -6.859 -14.647 1.00 76.81 205 GLN A C 1
ATOM 1626 O O . GLN A 1 205 ? 20.342 -7.902 -14.012 1.00 76.81 205 GLN A O 1
ATOM 1631 N N . GLY A 1 206 ? 21.038 -5.860 -14.614 1.00 79.31 206 GLY A N 1
ATOM 1632 C CA . GLY A 1 206 ? 22.336 -5.916 -13.933 1.00 79.31 206 GLY A CA 1
ATOM 1633 C C . GLY A 1 206 ? 22.284 -6.171 -12.418 1.00 79.31 206 GLY A C 1
ATOM 1634 O O . GLY A 1 206 ? 23.305 -6.527 -11.830 1.00 79.31 206 GLY A O 1
ATOM 1635 N N . TRP A 1 207 ? 21.120 -6.046 -11.766 1.00 83.69 207 TRP A N 1
ATOM 1636 C CA . TRP A 1 207 ? 20.960 -6.398 -10.349 1.00 83.69 207 TRP A CA 1
ATOM 1637 C C . TRP A 1 207 ? 21.149 -7.890 -10.064 1.00 83.69 207 TRP A C 1
ATOM 1639 O O . TRP A 1 207 ? 21.570 -8.242 -8.964 1.00 83.69 207 TRP A O 1
ATOM 1649 N N . ARG A 1 208 ? 20.940 -8.766 -11.057 1.00 85.25 208 ARG A N 1
ATOM 1650 C CA . ARG A 1 208 ? 21.142 -10.218 -10.915 1.00 85.25 208 ARG A CA 1
ATOM 1651 C C . ARG A 1 208 ? 22.586 -10.599 -10.563 1.00 85.25 208 ARG A C 1
ATOM 1653 O O . ARG A 1 208 ? 22.804 -11.682 -10.036 1.00 85.25 208 ARG A O 1
ATOM 1660 N N . LYS A 1 209 ? 23.553 -9.707 -10.824 1.00 88.81 209 LYS A N 1
ATOM 1661 C CA . LYS A 1 209 ? 24.986 -9.867 -10.505 1.00 88.81 209 LYS A CA 1
ATOM 1662 C C . LYS A 1 209 ? 25.397 -9.257 -9.154 1.00 88.81 209 LYS A C 1
ATOM 1664 O O . LYS A 1 209 ? 26.545 -9.424 -8.756 1.00 88.81 209 LYS A O 1
ATOM 1669 N N . LYS A 1 210 ? 24.504 -8.518 -8.485 1.00 91.56 210 LYS A N 1
ATOM 1670 C CA . LYS A 1 210 ? 24.759 -7.850 -7.197 1.00 91.56 210 LYS A CA 1
ATOM 1671 C C . LYS A 1 210 ? 24.434 -8.799 -6.047 1.00 91.56 210 LYS A C 1
ATOM 1673 O O . LYS A 1 210 ? 23.501 -9.596 -6.154 1.00 91.56 210 LYS A O 1
ATOM 1678 N N . SER A 1 211 ? 25.172 -8.704 -4.943 1.00 93.75 211 SER A N 1
ATOM 1679 C CA . SER A 1 211 ? 24.892 -9.543 -3.772 1.00 93.75 211 SER A CA 1
ATOM 1680 C C . SER A 1 211 ? 23.613 -9.103 -3.054 1.00 93.75 211 SER A C 1
ATOM 1682 O O . SER A 1 211 ? 23.155 -7.963 -3.173 1.00 93.75 211 SER A O 1
ATOM 1684 N N . ARG A 1 212 ? 23.041 -10.013 -2.265 1.00 95.44 212 ARG A N 1
ATOM 1685 C CA . ARG A 1 212 ? 21.854 -9.756 -1.446 1.00 95.44 212 ARG A CA 1
ATOM 1686 C C . ARG A 1 212 ? 22.073 -8.614 -0.450 1.00 95.44 212 ARG A C 1
ATOM 1688 O O . ARG A 1 212 ? 21.227 -7.730 -0.328 1.00 95.44 212 ARG A O 1
ATOM 1695 N N . GLU A 1 213 ? 23.239 -8.601 0.194 1.00 95.69 213 GLU A N 1
ATOM 1696 C CA . GLU A 1 213 ? 23.678 -7.536 1.100 1.00 95.69 213 GLU A CA 1
ATOM 1697 C C . GLU A 1 213 ? 23.856 -6.189 0.381 1.00 95.69 213 GLU A C 1
ATOM 1699 O O . GLU A 1 213 ? 23.368 -5.167 0.861 1.00 95.69 213 GLU A O 1
ATOM 1704 N N . GLU A 1 214 ? 24.480 -6.176 -0.802 1.00 95.50 214 GLU A N 1
ATOM 1705 C CA . GLU A 1 214 ? 24.678 -4.956 -1.597 1.00 95.50 214 GLU A CA 1
ATOM 1706 C C . GLU A 1 214 ? 23.338 -4.330 -2.018 1.00 95.50 214 GLU A C 1
ATOM 1708 O O . GLU A 1 214 ? 23.159 -3.113 -1.926 1.00 95.50 214 GLU A O 1
ATOM 1713 N N . LEU A 1 215 ? 22.381 -5.153 -2.458 1.00 95.88 215 LEU A N 1
ATOM 1714 C CA . LEU A 1 215 ? 21.036 -4.708 -2.827 1.00 95.88 215 LEU A CA 1
ATOM 1715 C C . LEU A 1 215 ? 20.270 -4.165 -1.615 1.00 95.88 215 LEU A C 1
ATOM 1717 O O . LEU A 1 215 ? 19.674 -3.090 -1.700 1.00 95.88 215 LEU A O 1
ATOM 1721 N N . LYS A 1 216 ? 20.347 -4.855 -0.470 1.00 96.81 216 LYS A N 1
ATOM 1722 C CA . LYS A 1 216 ? 19.756 -4.413 0.799 1.00 96.81 216 LYS A CA 1
ATOM 1723 C C . LYS A 1 216 ? 20.325 -3.061 1.245 1.00 96.81 216 LYS A C 1
ATOM 1725 O O . LYS A 1 216 ? 19.547 -2.166 1.564 1.00 96.81 216 LYS A O 1
ATOM 1730 N N . GLU A 1 217 ? 21.645 -2.867 1.223 1.00 97.38 217 GLU A N 1
ATOM 1731 C CA . GLU A 1 217 ? 22.252 -1.586 1.622 1.00 97.38 217 GLU A CA 1
ATOM 1732 C C . GLU A 1 217 ? 21.978 -0.449 0.629 1.00 97.38 217 GLU A C 1
ATOM 1734 O O . GLU A 1 217 ? 21.714 0.685 1.034 1.00 97.38 217 GLU A O 1
ATOM 1739 N N . LYS A 1 218 ? 21.935 -0.724 -0.680 1.00 95.69 218 LYS A N 1
ATOM 1740 C CA . LYS A 1 218 ? 21.471 0.270 -1.663 1.00 95.69 218 LYS A CA 1
ATOM 1741 C C . LYS A 1 218 ? 19.999 0.643 -1.432 1.00 95.69 218 LYS A C 1
ATOM 1743 O O . LYS A 1 218 ? 19.664 1.825 -1.503 1.00 95.69 218 LYS A O 1
ATOM 1748 N N . GLY A 1 219 ? 19.153 -0.323 -1.066 1.00 96.12 219 GLY A N 1
ATOM 1749 C CA . GLY A 1 219 ? 17.766 -0.088 -0.652 1.00 96.12 219 GLY A CA 1
ATOM 1750 C C . GLY A 1 219 ? 17.659 0.787 0.600 1.00 96.12 219 GLY A C 1
ATOM 1751 O O . GLY A 1 219 ? 16.893 1.752 0.603 1.00 96.12 219 GLY A O 1
ATOM 1752 N N . ASN A 1 220 ? 18.482 0.522 1.622 1.00 97.81 220 ASN A N 1
ATOM 1753 C CA . ASN A 1 220 ? 18.567 1.341 2.837 1.00 97.81 220 ASN A CA 1
ATOM 1754 C C . ASN A 1 220 ? 18.921 2.800 2.500 1.00 97.81 220 ASN A C 1
ATOM 1756 O O . ASN A 1 220 ? 18.266 3.725 2.982 1.00 97.81 220 ASN A O 1
ATOM 1760 N N . ASN A 1 221 ? 19.912 3.011 1.628 1.00 97.31 221 ASN A N 1
ATOM 1761 C CA . ASN A 1 221 ? 20.332 4.345 1.198 1.00 97.31 221 ASN A CA 1
ATOM 1762 C C . ASN A 1 221 ? 19.212 5.107 0.469 1.00 97.31 221 ASN A C 1
ATOM 1764 O O . ASN A 1 221 ? 18.950 6.261 0.808 1.00 97.31 221 ASN A O 1
ATOM 1768 N N . LEU A 1 222 ? 18.501 4.466 -0.469 1.00 93.94 222 LEU A N 1
ATOM 1769 C CA . LEU A 1 222 ? 17.349 5.087 -1.139 1.00 93.94 222 LEU A CA 1
ATOM 1770 C C . LEU A 1 222 ? 16.188 5.366 -0.173 1.00 93.94 222 LEU A C 1
ATOM 1772 O O . LEU A 1 222 ? 15.527 6.395 -0.297 1.00 93.94 222 LEU A O 1
ATOM 1776 N N . TYR A 1 223 ? 15.966 4.503 0.825 1.00 95.50 223 TYR A N 1
ATOM 1777 C CA . TYR A 1 223 ? 14.942 4.721 1.849 1.00 95.50 223 TYR A CA 1
ATOM 1778 C C . TYR A 1 223 ? 15.259 5.951 2.716 1.00 95.50 223 TYR A C 1
ATOM 1780 O O . TYR A 1 223 ? 14.366 6.749 3.000 1.00 95.50 223 TYR A O 1
ATOM 1788 N N . CYS A 1 224 ? 16.528 6.145 3.091 1.00 95.88 224 CYS A N 1
ATOM 1789 C CA . CYS A 1 224 ? 16.999 7.342 3.798 1.00 95.88 224 CYS A CA 1
ATOM 1790 C C . CYS A 1 224 ? 16.907 8.625 2.950 1.00 95.88 224 CYS A C 1
ATOM 1792 O O . CYS A 1 224 ? 16.763 9.708 3.507 1.00 95.88 224 CYS A O 1
ATOM 1794 N N . GLN A 1 225 ? 16.957 8.505 1.621 1.00 93.75 225 GLN A N 1
ATOM 1795 C CA . GLN A 1 225 ? 16.733 9.597 0.661 1.00 93.75 225 GLN A CA 1
ATOM 1796 C C . GLN A 1 225 ? 15.244 9.806 0.317 1.00 93.75 225 GLN A C 1
ATOM 1798 O O . GLN A 1 225 ? 14.924 10.553 -0.604 1.00 93.75 225 GLN A O 1
ATOM 1803 N N . GLU A 1 226 ? 14.335 9.116 1.012 1.00 92.88 226 GLU A N 1
ATOM 1804 C CA . GLU A 1 226 ? 12.885 9.114 0.773 1.00 92.88 226 GLU A CA 1
ATOM 1805 C C . GLU A 1 226 ? 12.446 8.624 -0.624 1.00 92.88 226 GLU A C 1
ATOM 1807 O O . GLU A 1 226 ? 11.264 8.690 -0.969 1.00 92.88 226 GLU A O 1
ATOM 1812 N N . SER A 1 227 ? 13.353 8.023 -1.407 1.00 91.62 227 SER A N 1
ATOM 1813 C CA . SER A 1 227 ? 13.019 7.294 -2.638 1.00 91.62 227 SER A CA 1
ATOM 1814 C C . SER A 1 227 ? 12.468 5.908 -2.285 1.00 91.62 227 SER A C 1
ATOM 1816 O O . SER A 1 227 ? 13.088 4.861 -2.486 1.00 91.62 227 SER A O 1
ATOM 1818 N N . TYR A 1 228 ? 11.272 5.906 -1.692 1.00 93.25 228 TYR A N 1
ATOM 1819 C CA . TYR A 1 228 ? 10.645 4.706 -1.143 1.00 93.25 228 TYR A CA 1
ATOM 1820 C C . TYR A 1 228 ? 10.331 3.649 -2.213 1.00 93.25 228 TYR A C 1
ATOM 1822 O O . TYR A 1 228 ? 10.353 2.462 -1.896 1.00 93.25 228 TYR A O 1
ATOM 1830 N N . TRP A 1 229 ? 10.083 4.050 -3.468 1.00 92.44 229 TRP A N 1
ATOM 1831 C CA . TRP A 1 229 ? 9.866 3.109 -4.573 1.00 92.44 229 TRP A CA 1
ATOM 1832 C C . TRP A 1 229 ? 11.154 2.388 -4.981 1.00 92.44 229 TRP A C 1
ATOM 1834 O O . TRP A 1 229 ? 11.181 1.161 -4.986 1.00 92.44 229 TRP A O 1
ATOM 1844 N N . GLY A 1 230 ? 12.239 3.128 -5.237 1.00 92.44 230 GLY A N 1
ATOM 1845 C CA . GLY A 1 230 ? 13.535 2.523 -5.556 1.00 92.44 230 GLY A CA 1
ATOM 1846 C C . GLY A 1 230 ? 14.060 1.655 -4.409 1.00 92.44 230 GLY A C 1
ATOM 1847 O O . GLY A 1 230 ? 14.592 0.573 -4.641 1.00 92.44 230 GLY A O 1
ATOM 1848 N N . ALA A 1 231 ? 13.837 2.070 -3.156 1.00 95.31 231 ALA A N 1
ATOM 1849 C CA . ALA A 1 231 ? 14.133 1.241 -1.991 1.00 95.31 231 ALA A CA 1
ATOM 1850 C C . ALA A 1 231 ? 13.327 -0.069 -1.981 1.00 95.31 231 ALA A C 1
ATOM 1852 O O . ALA A 1 231 ? 13.904 -1.141 -1.810 1.00 95.31 231 ALA A O 1
ATOM 1853 N N . PHE A 1 232 ? 12.007 0.010 -2.188 1.00 95.62 232 PHE A N 1
ATOM 1854 C CA . PHE A 1 232 ? 11.123 -1.156 -2.257 1.00 95.62 232 PHE A CA 1
ATOM 1855 C C . PHE A 1 232 ? 11.557 -2.134 -3.354 1.00 95.62 232 PHE A C 1
ATOM 1857 O O . PHE A 1 232 ? 11.666 -3.329 -3.085 1.00 95.62 232 PHE A O 1
ATOM 1864 N N . ASP A 1 233 ? 11.869 -1.633 -4.551 1.00 94.62 233 ASP A N 1
ATOM 1865 C CA . ASP A 1 233 ? 12.333 -2.466 -5.657 1.00 94.62 233 ASP A CA 1
ATOM 1866 C C . ASP A 1 233 ? 13.678 -3.143 -5.350 1.00 94.62 233 ASP A C 1
ATOM 1868 O O . ASP A 1 233 ? 13.793 -4.359 -5.486 1.00 94.62 233 ASP A O 1
ATOM 1872 N N . LEU A 1 234 ? 14.666 -2.414 -4.817 1.00 95.62 234 LEU A N 1
ATOM 1873 C CA . LEU A 1 234 ? 15.949 -2.999 -4.403 1.00 95.62 234 LEU A CA 1
ATOM 1874 C C . LEU A 1 234 ? 15.795 -4.074 -3.313 1.00 95.62 234 LEU A C 1
ATOM 1876 O O . LEU A 1 234 ? 16.497 -5.086 -3.351 1.00 95.62 234 LEU A O 1
ATOM 1880 N N . TYR A 1 235 ? 14.861 -3.917 -2.369 1.00 97.62 235 TYR A N 1
ATOM 1881 C CA . TYR A 1 235 ? 14.563 -4.971 -1.393 1.00 97.62 235 TYR A CA 1
ATOM 1882 C C . TYR A 1 235 ? 13.899 -6.198 -2.048 1.00 97.62 235 TYR A C 1
ATOM 1884 O O . TYR A 1 235 ? 14.217 -7.332 -1.683 1.00 97.62 235 TYR A O 1
ATOM 1892 N N . LYS A 1 236 ? 13.028 -6.012 -3.052 1.00 96.31 236 LYS A N 1
ATOM 1893 C CA . LYS A 1 236 ? 12.460 -7.125 -3.836 1.00 96.31 236 LYS A CA 1
ATOM 1894 C C . LYS A 1 236 ? 13.531 -7.835 -4.670 1.00 96.31 236 LYS A C 1
ATOM 1896 O O . LYS A 1 236 ? 13.561 -9.065 -4.660 1.00 96.31 236 LYS A O 1
ATOM 1901 N N . GLN A 1 237 ? 14.454 -7.101 -5.295 1.00 94.94 237 GLN A N 1
ATOM 1902 C CA . GLN A 1 237 ? 15.641 -7.655 -5.964 1.00 94.94 237 GLN A CA 1
ATOM 1903 C C . GLN A 1 237 ? 16.505 -8.468 -4.985 1.00 94.94 237 GLN A C 1
ATOM 1905 O O . GLN A 1 237 ? 16.900 -9.592 -5.293 1.00 94.94 237 GLN A O 1
ATOM 1910 N N . ALA A 1 238 ? 16.746 -7.956 -3.772 1.00 95.94 238 ALA A N 1
ATOM 1911 C CA . ALA A 1 238 ? 17.505 -8.670 -2.743 1.00 95.94 238 ALA A CA 1
ATOM 1912 C C . ALA A 1 238 ? 16.818 -9.978 -2.302 1.00 95.94 238 ALA A C 1
ATOM 1914 O O . ALA A 1 238 ? 17.494 -10.985 -2.095 1.00 95.94 238 ALA A O 1
ATOM 1915 N N . LEU A 1 239 ? 15.481 -10.008 -2.221 1.00 95.56 239 LEU A N 1
ATOM 1916 C CA . LEU A 1 239 ? 14.727 -11.238 -1.935 1.00 95.56 239 LEU A CA 1
ATOM 1917 C C . LEU A 1 239 ? 14.841 -12.308 -3.032 1.00 95.56 239 LEU A C 1
ATOM 1919 O O . LEU A 1 239 ? 14.679 -13.484 -2.713 1.00 95.56 239 LEU A O 1
ATOM 1923 N N . HIS A 1 240 ? 15.148 -11.924 -4.275 1.00 93.31 240 HIS A N 1
ATOM 1924 C CA . HIS A 1 240 ? 15.389 -12.857 -5.382 1.00 93.31 240 HIS A CA 1
ATOM 1925 C C . HIS A 1 240 ? 16.815 -13.422 -5.411 1.00 93.31 240 HIS A C 1
ATOM 1927 O O . HIS A 1 240 ? 17.066 -14.393 -6.124 1.00 93.31 240 HIS A O 1
ATOM 1933 N N . GLN A 1 241 ? 17.746 -12.849 -4.645 1.00 93.06 241 GLN A N 1
ATOM 1934 C CA . GLN A 1 241 ? 19.066 -13.442 -4.445 1.00 93.06 241 GLN A CA 1
ATOM 1935 C C . GLN A 1 241 ? 18.999 -14.571 -3.402 1.00 93.06 241 GLN A C 1
ATOM 1937 O O . GLN A 1 241 ? 18.208 -14.462 -2.455 1.00 93.06 241 GLN A O 1
ATOM 1942 N N . PRO A 1 242 ? 19.825 -15.633 -3.524 1.00 89.38 242 PRO A N 1
ATOM 1943 C CA . PRO A 1 242 ? 19.889 -16.715 -2.543 1.00 89.38 242 PRO A CA 1
ATOM 1944 C C . PRO A 1 242 ? 20.044 -16.188 -1.114 1.00 89.38 242 PRO A C 1
ATOM 1946 O O . PRO A 1 242 ? 20.758 -15.214 -0.882 1.00 89.38 242 PRO A O 1
ATOM 1949 N N . ALA A 1 243 ? 19.379 -16.828 -0.151 1.00 83.75 243 ALA A N 1
ATOM 1950 C CA . ALA A 1 243 ? 19.550 -16.479 1.254 1.00 83.75 243 ALA A CA 1
ATOM 1951 C C . ALA A 1 243 ? 20.980 -16.823 1.705 1.00 83.75 243 ALA A C 1
ATOM 1953 O O . ALA A 1 243 ? 21.385 -17.984 1.665 1.00 83.75 243 ALA A O 1
ATOM 1954 N N . ASP A 1 244 ? 21.726 -15.799 2.108 1.00 79.69 244 ASP A N 1
ATOM 1955 C CA . ASP A 1 244 ? 23.122 -15.858 2.536 1.00 79.69 244 ASP A CA 1
ATOM 1956 C C . ASP A 1 244 ? 23.246 -15.385 4.001 1.00 79.69 244 ASP A C 1
ATOM 1958 O O . ASP A 1 244 ? 22.520 -15.867 4.872 1.00 79.69 244 ASP A O 1
ATOM 1962 N N . SER A 1 245 ? 24.139 -14.438 4.301 1.00 81.62 245 SER A N 1
ATOM 1963 C CA . SER A 1 245 ? 24.211 -13.773 5.605 1.00 81.62 245 SER A CA 1
ATOM 1964 C C . SER A 1 245 ? 22.983 -12.906 5.926 1.00 81.62 245 SER A C 1
ATOM 1966 O O . SER A 1 245 ? 22.792 -12.555 7.092 1.00 81.62 245 SER A O 1
ATOM 1968 N N . VAL A 1 246 ? 22.148 -12.553 4.937 1.00 92.75 246 VAL A N 1
ATOM 1969 C CA . VAL A 1 246 ? 20.994 -11.659 5.127 1.00 92.75 246 VAL A CA 1
ATOM 1970 C C . VAL A 1 246 ? 19.672 -12.440 5.200 1.00 92.75 246 VAL A C 1
ATOM 1972 O O . VAL A 1 246 ? 19.160 -12.899 4.167 1.00 92.75 246 VAL A O 1
ATOM 1975 N N . PRO A 1 247 ? 19.038 -12.551 6.383 1.00 95.19 247 PRO A N 1
ATOM 1976 C CA . PRO A 1 247 ? 17.828 -13.347 6.539 1.00 95.19 247 PRO A CA 1
ATOM 1977 C C . PRO A 1 247 ? 16.627 -12.696 5.831 1.00 95.19 247 PRO A C 1
ATOM 1979 O O . PRO A 1 247 ? 16.507 -11.472 5.743 1.00 95.19 247 PRO A O 1
ATOM 1982 N N . SER A 1 248 ? 15.733 -13.525 5.281 1.00 96.12 248 SER A N 1
ATOM 1983 C CA . SER A 1 248 ? 14.597 -13.057 4.467 1.00 96.12 248 SER A CA 1
ATOM 1984 C C . SER A 1 248 ? 13.595 -12.206 5.239 1.00 96.12 248 SER A C 1
ATOM 1986 O O . SER A 1 248 ? 13.054 -11.266 4.662 1.00 96.12 248 SER A O 1
ATOM 1988 N N . ASP A 1 249 ? 13.390 -12.475 6.529 1.00 97.50 249 ASP A N 1
ATOM 1989 C CA . ASP A 1 249 ? 12.440 -11.737 7.362 1.00 97.50 249 ASP A CA 1
ATOM 1990 C C . ASP A 1 249 ? 12.845 -10.264 7.543 1.00 97.50 249 ASP A C 1
ATOM 1992 O O . ASP A 1 249 ? 11.994 -9.376 7.537 1.00 97.50 249 ASP A O 1
ATOM 1996 N N . LEU A 1 250 ? 14.150 -9.982 7.633 1.00 97.62 250 LEU A N 1
ATOM 1997 C CA . LEU A 1 250 ? 14.686 -8.622 7.683 1.00 97.62 250 LEU A CA 1
ATOM 1998 C C . LEU A 1 250 ? 14.365 -7.860 6.393 1.00 97.62 250 LEU A C 1
ATOM 2000 O O . LEU A 1 250 ? 13.845 -6.745 6.451 1.00 97.62 250 LEU A O 1
ATOM 2004 N N . ILE A 1 251 ? 14.626 -8.461 5.229 1.00 97.94 251 ILE A N 1
ATOM 2005 C CA . ILE A 1 251 ? 14.361 -7.804 3.941 1.00 97.94 251 ILE A CA 1
ATOM 2006 C C . ILE A 1 251 ? 12.848 -7.665 3.708 1.00 97.94 251 ILE A C 1
ATOM 2008 O O . ILE A 1 251 ? 12.391 -6.615 3.269 1.00 97.94 251 ILE A O 1
ATOM 2012 N N . GLN A 1 252 ? 12.044 -8.660 4.090 1.00 98.31 252 GLN A N 1
ATOM 2013 C CA . GLN A 1 252 ? 10.579 -8.592 4.045 1.00 98.31 252 GLN A CA 1
ATOM 2014 C C . GLN A 1 252 ? 10.017 -7.491 4.965 1.00 98.31 252 GLN A C 1
ATOM 2016 O O . GLN A 1 252 ? 9.129 -6.744 4.554 1.00 98.31 252 GLN A O 1
ATOM 2021 N N . ARG A 1 253 ? 10.578 -7.289 6.168 1.00 98.38 253 ARG A N 1
ATOM 2022 C CA . ARG A 1 253 ? 10.245 -6.132 7.023 1.00 98.38 253 ARG A CA 1
ATOM 2023 C C . ARG A 1 253 ? 10.588 -4.795 6.370 1.00 98.38 253 ARG A C 1
ATOM 2025 O O . ARG A 1 253 ? 9.825 -3.839 6.538 1.00 98.38 253 ARG A O 1
ATOM 2032 N N . ASN A 1 254 ? 11.698 -4.720 5.638 1.00 98.31 254 ASN A N 1
ATOM 2033 C CA . ASN A 1 254 ? 12.091 -3.528 4.889 1.00 98.31 254 ASN A CA 1
ATOM 2034 C C . ASN A 1 254 ? 11.151 -3.272 3.694 1.00 98.31 254 ASN A C 1
ATOM 2036 O O . ASN A 1 254 ? 10.695 -2.139 3.526 1.00 98.31 254 ASN A O 1
ATOM 2040 N N . CYS A 1 255 ? 10.761 -4.313 2.946 1.00 97.88 255 CYS A N 1
ATOM 2041 C CA . CYS A 1 255 ? 9.706 -4.246 1.926 1.00 97.88 255 CYS A CA 1
ATOM 2042 C C . CYS A 1 255 ? 8.402 -3.697 2.518 1.00 97.88 255 CYS A C 1
ATOM 2044 O O . CYS A 1 255 ? 7.878 -2.701 2.024 1.00 97.88 255 CYS A O 1
ATOM 2046 N N . ALA A 1 256 ? 7.919 -4.274 3.624 1.00 98.31 256 ALA A N 1
ATOM 2047 C CA . ALA A 1 256 ? 6.703 -3.824 4.298 1.00 98.31 256 ALA A CA 1
ATOM 2048 C C . ALA A 1 256 ? 6.801 -2.363 4.773 1.00 98.31 256 ALA A C 1
ATOM 2050 O O . ALA A 1 256 ? 5.850 -1.592 4.649 1.00 98.31 256 ALA A O 1
ATOM 2051 N N . GLN A 1 257 ? 7.964 -1.946 5.282 1.00 98.12 257 GLN A N 1
ATOM 2052 C CA . GLN A 1 257 ? 8.201 -0.569 5.712 1.00 98.12 257 GLN A CA 1
ATOM 2053 C C . GLN A 1 257 ? 8.189 0.432 4.542 1.00 98.12 257 GLN A C 1
ATOM 2055 O O . GLN A 1 257 ? 7.627 1.522 4.687 1.00 98.12 257 GLN A O 1
ATOM 2060 N N . ALA A 1 258 ? 8.769 0.081 3.393 1.00 96.62 258 ALA A N 1
ATOM 2061 C CA . ALA A 1 258 ? 8.716 0.908 2.190 1.00 96.62 258 ALA A CA 1
ATOM 2062 C C . ALA A 1 258 ? 7.303 0.922 1.573 1.00 96.62 258 ALA A C 1
ATOM 2064 O O . ALA A 1 258 ? 6.787 1.989 1.247 1.00 96.62 258 ALA A O 1
ATOM 2065 N N . ALA A 1 259 ? 6.615 -0.222 1.530 1.00 94.81 259 ALA A N 1
ATOM 2066 C CA . ALA A 1 259 ? 5.225 -0.328 1.085 1.00 94.81 259 ALA A CA 1
ATOM 2067 C C . ALA A 1 259 ? 4.268 0.540 1.926 1.00 94.81 259 ALA A C 1
ATOM 2069 O O . ALA A 1 259 ? 3.427 1.239 1.362 1.00 94.81 259 ALA A O 1
ATOM 2070 N N . LEU A 1 260 ? 4.439 0.599 3.257 1.00 94.12 260 LEU A N 1
ATOM 2071 C CA . LEU A 1 260 ? 3.684 1.525 4.115 1.00 94.12 260 LEU A CA 1
ATOM 2072 C C . LEU A 1 260 ? 3.931 3.000 3.768 1.00 94.12 260 LEU A C 1
ATOM 2074 O O . LEU A 1 260 ? 2.989 3.789 3.785 1.00 94.12 260 LEU A O 1
ATOM 2078 N N . LYS A 1 261 ? 5.171 3.380 3.436 1.00 92.94 261 LYS A N 1
ATOM 2079 C CA . LYS A 1 261 ? 5.503 4.743 2.986 1.00 92.94 261 LYS A CA 1
ATOM 2080 C C . LYS A 1 261 ? 4.883 5.079 1.626 1.00 92.94 261 LYS A C 1
ATOM 2082 O O . LYS A 1 261 ? 4.513 6.222 1.395 1.00 92.94 261 LYS A O 1
ATOM 2087 N N . LEU A 1 262 ? 4.701 4.072 0.775 1.00 88.44 262 LEU A N 1
ATOM 2088 C CA . LEU A 1 262 ? 4.005 4.146 -0.512 1.00 88.44 262 LEU A CA 1
ATOM 2089 C C . LEU A 1 262 ? 2.474 3.984 -0.385 1.00 88.44 262 LEU A C 1
ATOM 2091 O O . LEU A 1 262 ? 1.793 3.832 -1.396 1.00 88.44 262 LEU A O 1
ATOM 2095 N N . SER A 1 263 ? 1.911 3.956 0.830 1.00 86.25 263 SER A N 1
ATOM 2096 C CA . SER A 1 263 ? 0.487 3.668 1.105 1.00 86.25 263 SER A CA 1
ATOM 2097 C C . SER A 1 263 ? -0.048 2.331 0.547 1.00 86.25 263 SER A C 1
ATOM 2099 O O . SER A 1 263 ? -1.261 2.105 0.535 1.00 86.25 263 SER A O 1
ATOM 2101 N N . LEU A 1 264 ? 0.837 1.410 0.150 1.00 87.81 264 LEU A N 1
ATOM 2102 C CA . LEU A 1 264 ? 0.530 0.071 -0.367 1.00 87.81 264 LEU A CA 1
ATOM 2103 C C . LEU A 1 264 ? 0.271 -0.899 0.798 1.00 87.81 264 LEU A C 1
ATOM 2105 O O . LEU A 1 264 ? 1.082 -1.773 1.106 1.00 87.81 264 LEU A O 1
ATOM 2109 N N . ARG A 1 265 ? -0.844 -0.695 1.509 1.00 89.19 265 ARG A N 1
ATOM 2110 C CA . ARG A 1 265 ? -1.144 -1.388 2.778 1.00 89.19 265 ARG A CA 1
ATOM 2111 C C . ARG A 1 265 ? -1.292 -2.897 2.622 1.00 89.19 265 ARG A C 1
ATOM 2113 O O . ARG A 1 265 ? -0.712 -3.627 3.420 1.00 89.19 265 ARG A O 1
ATOM 2120 N N . ASP A 1 266 ? -2.002 -3.352 1.592 1.00 90.06 266 ASP A N 1
ATOM 2121 C CA . ASP A 1 266 ? -2.215 -4.782 1.335 1.00 90.06 266 ASP A CA 1
ATOM 2122 C C . ASP A 1 266 ? -0.870 -5.487 1.065 1.00 90.06 266 ASP A C 1
ATOM 2124 O O . ASP A 1 266 ? -0.552 -6.501 1.688 1.00 90.06 266 ASP A O 1
ATOM 2128 N N . THR A 1 267 ? -0.014 -4.879 0.234 1.00 92.50 267 THR A N 1
ATOM 2129 C CA . THR A 1 267 ? 1.364 -5.334 -0.023 1.00 92.50 267 THR A CA 1
ATOM 2130 C C . THR A 1 267 ? 2.217 -5.335 1.247 1.00 92.50 267 THR A C 1
ATOM 2132 O O . THR A 1 267 ? 2.956 -6.285 1.494 1.00 92.50 267 THR A O 1
ATOM 2135 N N . ALA A 1 268 ? 2.090 -4.308 2.093 1.00 96.56 268 ALA A N 1
ATOM 2136 C CA . ALA A 1 268 ? 2.818 -4.234 3.354 1.00 96.56 268 ALA A CA 1
ATOM 2137 C C . ALA A 1 268 ? 2.401 -5.336 4.343 1.00 96.56 268 ALA A C 1
ATOM 2139 O O . ALA A 1 268 ? 3.263 -5.920 4.996 1.00 96.56 268 ALA A O 1
ATOM 2140 N N . ILE A 1 269 ? 1.102 -5.652 4.431 1.00 97.12 269 ILE A N 1
ATOM 2141 C CA . ILE A 1 269 ? 0.591 -6.778 5.228 1.00 97.12 269 ILE A CA 1
ATOM 2142 C C . ILE A 1 269 ? 1.125 -8.103 4.677 1.00 97.12 269 ILE A C 1
ATOM 2144 O O . ILE A 1 269 ? 1.575 -8.938 5.462 1.00 97.12 269 ILE A O 1
ATOM 2148 N N . GLN A 1 270 ? 1.125 -8.297 3.354 1.00 96.75 270 GLN A N 1
ATOM 2149 C CA . GLN A 1 270 ? 1.665 -9.502 2.719 1.00 96.75 270 GLN A CA 1
ATOM 2150 C C . GLN A 1 270 ? 3.153 -9.698 3.051 1.00 96.75 270 GLN A C 1
ATOM 2152 O O . GLN A 1 270 ? 3.537 -10.761 3.540 1.00 96.75 270 GLN A O 1
ATOM 2157 N N . ASP A 1 271 ? 3.977 -8.664 2.861 1.00 98.19 271 ASP A N 1
ATOM 2158 C CA . ASP A 1 271 ? 5.412 -8.718 3.157 1.00 98.19 271 ASP A CA 1
ATOM 2159 C C . ASP A 1 271 ? 5.690 -8.909 4.660 1.00 98.19 271 ASP A C 1
ATOM 2161 O O . ASP A 1 271 ? 6.525 -9.730 5.037 1.00 98.19 271 ASP A O 1
ATOM 2165 N N . ALA A 1 272 ? 4.951 -8.234 5.545 1.00 98.50 272 ALA A N 1
ATOM 2166 C CA . ALA A 1 272 ? 5.096 -8.411 6.991 1.00 98.50 272 ALA A CA 1
ATOM 2167 C C . ALA A 1 272 ? 4.639 -9.803 7.475 1.00 98.50 272 ALA A C 1
ATOM 2169 O O . ALA A 1 272 ? 5.230 -10.365 8.397 1.00 98.50 272 ALA A O 1
ATOM 2170 N N . THR A 1 273 ? 3.619 -10.384 6.836 1.00 98.50 273 THR A N 1
ATOM 2171 C CA . THR A 1 273 ? 3.157 -11.755 7.110 1.00 98.50 273 THR A CA 1
ATOM 2172 C C . THR A 1 273 ? 4.192 -12.779 6.652 1.00 98.50 273 THR A C 1
ATOM 2174 O O . THR A 1 273 ? 4.461 -13.745 7.368 1.00 98.50 273 THR A O 1
ATOM 2177 N N . ALA A 1 274 ? 4.826 -12.550 5.498 1.00 98.19 274 ALA A N 1
ATOM 2178 C CA . ALA A 1 274 ? 5.933 -13.372 5.028 1.00 98.19 274 ALA A CA 1
ATOM 2179 C C . ALA A 1 274 ? 7.131 -13.305 5.994 1.00 98.19 274 ALA A C 1
ATOM 2181 O O . ALA A 1 274 ? 7.664 -14.353 6.352 1.00 98.19 274 ALA A O 1
ATOM 2182 N N . ALA A 1 275 ? 7.471 -12.113 6.506 1.00 98.31 275 ALA A N 1
ATOM 2183 C CA . ALA A 1 275 ? 8.526 -11.943 7.508 1.00 98.31 275 ALA A CA 1
ATOM 2184 C C . ALA A 1 275 ? 8.254 -12.738 8.794 1.00 98.31 275 ALA A C 1
ATOM 2186 O O . ALA A 1 275 ? 9.114 -13.480 9.269 1.00 98.31 275 ALA A O 1
ATOM 2187 N N . LEU A 1 276 ? 7.033 -12.638 9.331 1.00 98.12 276 LEU A N 1
ATOM 2188 C CA . LEU A 1 276 ? 6.629 -13.390 10.521 1.00 98.12 276 LEU A CA 1
ATOM 2189 C C . LEU A 1 276 ? 6.609 -14.903 10.279 1.00 98.12 276 LEU A C 1
ATOM 2191 O O . LEU A 1 276 ? 6.945 -15.663 11.179 1.00 98.12 276 LEU A O 1
ATOM 2195 N N . SER A 1 277 ? 6.262 -15.341 9.069 1.00 97.62 277 SER A N 1
ATOM 2196 C CA . SER A 1 277 ? 6.288 -16.760 8.695 1.00 97.62 277 SER A CA 1
ATOM 2197 C C . SER A 1 277 ? 7.718 -17.297 8.562 1.00 97.62 277 SER A C 1
ATOM 2199 O O . SER A 1 277 ? 7.982 -18.431 8.948 1.00 97.62 277 SER A O 1
ATOM 2201 N N . ALA A 1 278 ? 8.645 -16.484 8.044 1.00 96.56 278 ALA A N 1
ATOM 2202 C CA . ALA A 1 278 ? 10.054 -16.839 7.889 1.00 96.56 278 ALA A CA 1
ATOM 2203 C C . ALA A 1 278 ? 10.809 -16.892 9.229 1.00 96.56 278 ALA A C 1
ATOM 2205 O O . ALA A 1 278 ? 11.716 -17.707 9.386 1.00 96.56 278 ALA A O 1
ATOM 2206 N N . ASN A 1 279 ? 10.438 -16.047 10.197 1.00 96.31 279 ASN A N 1
ATOM 2207 C CA . ASN A 1 279 ? 11.002 -16.072 11.545 1.00 96.31 279 ASN A CA 1
ATOM 2208 C C . ASN A 1 279 ? 9.947 -15.684 12.607 1.00 96.31 279 ASN A C 1
ATOM 2210 O O . ASN A 1 279 ? 9.853 -14.510 12.987 1.00 96.31 279 ASN A O 1
ATOM 2214 N N . PRO A 1 280 ? 9.169 -16.660 13.121 1.00 96.12 280 PRO A N 1
ATOM 2215 C CA . PRO A 1 280 ? 8.131 -16.412 14.124 1.00 96.12 280 PRO A CA 1
ATOM 2216 C C . PRO A 1 280 ? 8.653 -15.967 15.498 1.00 96.12 280 PRO A C 1
ATOM 2218 O O . PRO A 1 280 ? 7.865 -15.481 16.308 1.00 96.12 280 PRO A O 1
ATOM 2221 N N . SER A 1 281 ? 9.946 -16.163 15.789 1.00 95.50 281 SER A N 1
ATOM 2222 C CA . SER A 1 281 ? 10.537 -15.882 17.103 1.00 95.50 281 SER A CA 1
ATOM 2223 C C . SER A 1 281 ? 11.177 -14.496 17.230 1.00 95.50 281 SER A C 1
ATOM 2225 O O . SER A 1 281 ? 11.388 -14.058 18.359 1.00 95.50 281 SER A O 1
ATOM 2227 N N . ASP A 1 282 ? 11.443 -13.767 16.134 1.00 96.38 282 ASP A N 1
ATOM 2228 C CA . ASP A 1 282 ? 11.845 -12.353 16.228 1.00 96.38 282 ASP A CA 1
ATOM 2229 C C . ASP A 1 282 ? 10.607 -11.463 16.485 1.00 96.38 282 ASP A C 1
ATOM 2231 O O . ASP A 1 282 ? 9.778 -11.277 15.582 1.00 96.38 282 ASP A O 1
ATOM 2235 N N . PRO A 1 283 ? 10.475 -10.835 17.675 1.00 96.81 283 PRO A N 1
ATOM 2236 C CA . PRO A 1 283 ? 9.349 -9.956 17.996 1.00 96.81 283 PRO A CA 1
ATOM 2237 C C . PRO A 1 283 ? 9.219 -8.763 17.034 1.00 96.81 283 PRO A C 1
ATOM 2239 O O . PRO A 1 283 ? 8.129 -8.204 16.896 1.00 96.81 283 PRO A O 1
ATOM 2242 N N . LYS A 1 284 ? 10.285 -8.378 16.313 1.00 97.38 284 LYS A N 1
ATOM 2243 C CA . LYS A 1 284 ? 10.237 -7.316 15.294 1.00 97.38 284 LYS A CA 1
ATOM 2244 C C . LYS A 1 284 ? 9.327 -7.676 14.115 1.00 97.38 284 LYS A C 1
ATOM 2246 O O . LYS A 1 284 ? 8.775 -6.762 13.500 1.00 97.38 284 LYS A O 1
ATOM 2251 N N . ASN A 1 285 ? 9.147 -8.962 13.805 1.00 98.19 285 ASN A N 1
ATOM 2252 C CA . ASN A 1 285 ? 8.233 -9.406 12.750 1.00 98.19 285 ASN A CA 1
ATOM 2253 C C . ASN A 1 285 ? 6.772 -9.221 13.179 1.00 98.19 285 ASN A C 1
ATOM 2255 O O . ASN A 1 285 ? 5.997 -8.586 12.461 1.00 98.19 285 ASN A O 1
ATOM 2259 N N . SER A 1 286 ? 6.431 -9.651 14.398 1.00 98.06 286 SER A N 1
ATOM 2260 C CA . SER A 1 286 ? 5.119 -9.398 15.012 1.00 98.06 286 SER A CA 1
ATOM 2261 C C . SER A 1 286 ? 4.823 -7.896 15.118 1.00 98.06 286 SER A C 1
ATOM 2263 O O . SER A 1 286 ? 3.713 -7.466 14.803 1.00 98.06 286 SER A O 1
ATOM 2265 N N . LEU A 1 287 ? 5.830 -7.076 15.463 1.00 98.44 287 LEU A N 1
ATOM 2266 C CA . LEU A 1 287 ? 5.694 -5.615 15.507 1.00 98.44 287 LEU A CA 1
ATOM 2267 C C . LEU A 1 287 ? 5.347 -5.039 14.135 1.00 98.44 287 LEU A C 1
ATOM 2269 O O . LEU A 1 287 ? 4.426 -4.234 14.022 1.00 98.44 287 LEU A O 1
ATOM 2273 N N . LYS A 1 288 ? 6.085 -5.443 13.092 1.00 98.50 288 LYS A N 1
ATOM 2274 C CA . LYS A 1 288 ? 5.874 -4.932 11.735 1.00 98.50 288 LYS A CA 1
ATOM 2275 C C . LYS A 1 288 ? 4.483 -5.297 11.224 1.00 98.50 288 LYS A C 1
ATOM 2277 O O . LYS A 1 288 ? 3.802 -4.436 10.678 1.00 98.50 288 LYS A O 1
ATOM 2282 N N . LEU A 1 289 ? 4.041 -6.535 11.446 1.00 98.44 289 LEU A N 1
ATOM 2283 C CA . LEU A 1 289 ? 2.713 -6.974 11.027 1.00 98.44 289 LEU A CA 1
ATOM 2284 C C . LEU A 1 289 ? 1.598 -6.221 11.772 1.00 98.44 289 LEU A C 1
ATOM 2286 O O . LEU A 1 289 ? 0.626 -5.797 11.147 1.00 98.44 289 LEU A O 1
ATOM 2290 N N . ALA A 1 290 ? 1.764 -5.967 13.074 1.00 98.44 290 ALA A N 1
ATOM 2291 C CA . ALA A 1 290 ? 0.836 -5.135 13.836 1.00 98.44 290 ALA A CA 1
ATOM 2292 C C . ALA A 1 290 ? 0.777 -3.681 13.332 1.00 98.44 290 ALA A C 1
ATOM 2294 O O . ALA A 1 290 ? -0.312 -3.125 13.197 1.00 98.44 290 ALA A O 1
ATOM 2295 N N . GLU A 1 291 ? 1.920 -3.069 13.003 1.00 98.19 291 GLU A N 1
ATOM 2296 C CA . GLU A 1 291 ? 1.971 -1.734 12.387 1.00 98.19 291 GLU A CA 1
ATOM 2297 C C . GLU A 1 291 ? 1.231 -1.694 11.041 1.00 98.19 291 GLU A C 1
ATOM 2299 O O . GLU A 1 291 ? 0.499 -0.738 10.770 1.00 98.19 291 GLU A O 1
ATOM 2304 N N . CYS A 1 292 ? 1.374 -2.737 10.217 1.00 97.62 292 CYS A N 1
ATOM 2305 C CA . CYS A 1 292 ? 0.671 -2.856 8.941 1.00 97.62 292 CYS A CA 1
ATOM 2306 C C . CYS A 1 292 ? -0.850 -2.995 9.127 1.00 97.62 292 CYS A C 1
ATOM 2308 O O . CYS A 1 292 ? -1.607 -2.259 8.491 1.00 97.62 292 CYS A O 1
ATOM 2310 N N . TYR A 1 293 ? -1.308 -3.855 10.044 1.00 97.19 293 TYR A N 1
ATOM 2311 C CA . TYR A 1 293 ? -2.735 -3.975 10.364 1.00 97.19 293 TYR A CA 1
ATOM 2312 C C . TYR A 1 293 ? -3.317 -2.689 10.968 1.00 97.19 293 TYR A C 1
ATOM 2314 O O . TYR A 1 293 ? -4.417 -2.286 10.586 1.00 97.19 293 TYR A O 1
ATOM 2322 N N . TYR A 1 294 ? -2.572 -1.985 11.827 1.00 96.06 294 TYR A N 1
ATOM 2323 C CA . TYR A 1 294 ? -2.987 -0.686 12.367 1.00 96.06 294 TYR A CA 1
ATOM 2324 C C . TYR A 1 294 ? -3.146 0.368 11.261 1.00 96.06 294 TYR A C 1
ATOM 2326 O O . TYR A 1 294 ? -4.139 1.097 11.227 1.00 96.06 294 TYR A O 1
ATOM 2334 N N . ALA A 1 295 ? -2.202 0.426 10.314 1.00 91.69 295 ALA A N 1
ATOM 2335 C CA . ALA A 1 295 ? -2.269 1.326 9.162 1.00 91.69 295 ALA A CA 1
ATOM 2336 C C . ALA A 1 295 ? -3.463 1.023 8.233 1.00 91.69 295 ALA A C 1
ATOM 2338 O O . ALA A 1 295 ? -4.013 1.948 7.629 1.00 91.69 295 ALA A O 1
ATOM 2339 N N . ALA A 1 296 ? -3.884 -0.245 8.161 1.00 88.25 296 ALA A N 1
ATOM 2340 C CA . ALA A 1 296 ? -5.092 -0.719 7.480 1.00 88.25 296 ALA A CA 1
ATOM 2341 C C . ALA A 1 296 ? -6.374 -0.651 8.339 1.00 88.25 296 ALA A C 1
ATOM 2343 O O . ALA A 1 296 ? -7.412 -1.162 7.929 1.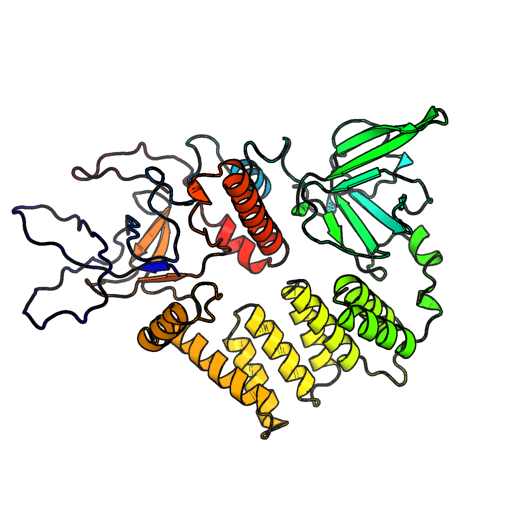00 88.25 296 ALA A O 1
ATOM 2344 N N . ARG A 1 297 ? -6.324 -0.021 9.524 1.00 89.44 297 ARG A N 1
ATOM 2345 C CA . ARG A 1 297 ? -7.433 0.095 10.497 1.00 89.44 297 ARG A CA 1
ATOM 2346 C C . ARG A 1 297 ? -7.995 -1.240 11.014 1.00 89.44 297 ARG A C 1
ATOM 2348 O O . ARG A 1 297 ? -9.042 -1.254 11.656 1.00 89.44 297 ARG A O 1
ATOM 2355 N N . ASN A 1 298 ? -7.296 -2.356 10.813 1.00 92.81 298 ASN A N 1
ATOM 2356 C CA . ASN A 1 298 ? -7.659 -3.643 11.402 1.00 92.81 298 ASN A CA 1
ATOM 2357 C C . ASN A 1 298 ? -7.072 -3.744 12.820 1.00 92.81 298 ASN A C 1
ATOM 2359 O O . ASN A 1 298 ? -6.069 -4.415 13.067 1.00 92.81 298 ASN A O 1
ATOM 2363 N N . TYR A 1 299 ? -7.683 -3.010 13.751 1.00 95.56 299 TYR A N 1
ATOM 2364 C CA . TYR A 1 299 ? -7.171 -2.850 15.113 1.00 95.56 299 TYR A CA 1
ATOM 2365 C C . TYR A 1 299 ? -7.149 -4.160 15.912 1.00 95.56 299 TYR A C 1
ATOM 2367 O O . TYR A 1 299 ? -6.215 -4.371 16.680 1.00 95.56 299 TYR A O 1
ATOM 2375 N N . ALA A 1 300 ? -8.104 -5.066 15.676 1.00 95.94 300 ALA A N 1
ATOM 2376 C CA . ALA A 1 300 ? -8.137 -6.385 16.312 1.00 95.94 300 ALA A CA 1
ATOM 2377 C C . ALA A 1 300 ? -6.965 -7.275 15.854 1.00 95.94 300 ALA A C 1
ATOM 2379 O O . ALA A 1 300 ? -6.256 -7.844 16.680 1.00 95.94 300 ALA A O 1
ATOM 2380 N N . ALA A 1 301 ? -6.685 -7.339 14.544 1.00 97.00 301 ALA A N 1
ATOM 2381 C CA . ALA A 1 301 ? -5.520 -8.076 14.048 1.00 97.00 301 ALA A CA 1
ATOM 2382 C C . ALA A 1 301 ? -4.191 -7.439 14.494 1.00 97.00 301 ALA A C 1
ATOM 2384 O O . ALA A 1 301 ? -3.207 -8.152 14.700 1.00 97.00 301 ALA A O 1
ATOM 2385 N N . ALA A 1 302 ? -4.146 -6.114 14.670 1.00 98.19 302 ALA A N 1
ATOM 2386 C CA . ALA A 1 302 ? -2.989 -5.439 15.251 1.00 98.19 302 ALA A CA 1
ATOM 2387 C C . ALA A 1 302 ? -2.783 -5.832 16.727 1.00 98.19 302 ALA A C 1
ATOM 2389 O O . ALA A 1 302 ? -1.679 -6.240 17.084 1.00 98.19 302 ALA A O 1
ATOM 2390 N N . GLU A 1 303 ? -3.837 -5.794 17.551 1.00 98.38 303 GLU A N 1
ATOM 2391 C CA . GLU A 1 303 ? -3.823 -6.222 18.959 1.00 98.38 303 GLU A CA 1
ATOM 2392 C C . GLU A 1 303 ? -3.296 -7.656 19.120 1.00 98.38 303 GLU A C 1
ATOM 2394 O O . GLU A 1 303 ? -2.283 -7.851 19.790 1.00 98.38 303 GLU A O 1
ATOM 2399 N N . THR A 1 304 ? -3.864 -8.638 18.411 1.00 98.06 304 THR A N 1
ATOM 2400 C CA . THR A 1 304 ? -3.427 -10.047 18.500 1.00 98.06 304 THR A CA 1
ATOM 2401 C C . THR A 1 304 ? -1.941 -10.248 18.160 1.00 98.06 304 THR A C 1
ATOM 2403 O O . THR A 1 304 ? -1.285 -11.141 18.699 1.00 98.06 304 THR A O 1
ATOM 2406 N N . ASN A 1 305 ? -1.370 -9.441 17.259 1.00 98.12 305 ASN A N 1
ATOM 2407 C CA . ASN A 1 305 ? 0.062 -9.512 16.945 1.00 98.12 305 ASN A CA 1
ATOM 2408 C C . ASN A 1 305 ? 0.934 -8.788 17.988 1.00 98.12 305 ASN A C 1
ATOM 2410 O O . ASN A 1 305 ? 2.082 -9.180 18.201 1.00 98.12 305 ASN A O 1
ATOM 2414 N N . LEU A 1 306 ? 0.394 -7.788 18.689 1.00 98.50 306 LEU A N 1
ATOM 2415 C CA . LEU A 1 306 ? 1.074 -7.095 19.786 1.00 98.50 306 LEU A CA 1
ATOM 2416 C C . LEU A 1 306 ? 1.089 -7.922 21.074 1.00 98.50 306 LEU A C 1
ATOM 2418 O O . LEU A 1 306 ? 2.098 -7.926 21.771 1.00 98.50 306 LEU A O 1
ATOM 2422 N N . GLU A 1 307 ? 0.037 -8.686 21.357 1.00 97.44 307 GLU A N 1
ATOM 2423 C CA . GLU A 1 307 ? 0.018 -9.657 22.460 1.00 97.44 307 GLU A CA 1
ATOM 2424 C C . GLU A 1 307 ? 1.078 -10.754 22.264 1.00 97.44 307 GLU A C 1
ATOM 2426 O O . GLU A 1 307 ? 1.865 -11.043 23.171 1.00 97.44 307 GLU A O 1
ATOM 2431 N N . LYS A 1 308 ? 1.182 -11.307 21.045 1.00 96.19 308 LYS A N 1
ATOM 2432 C CA . LYS A 1 308 ? 2.257 -12.246 20.669 1.00 96.19 308 LYS A CA 1
ATOM 2433 C C . LYS A 1 308 ? 3.641 -11.620 20.828 1.00 96.19 308 LYS A C 1
ATOM 2435 O O . LYS A 1 308 ? 4.533 -12.241 21.398 1.00 96.19 308 LYS A O 1
ATOM 2440 N N . LEU A 1 309 ? 3.818 -10.381 20.367 1.00 97.75 309 LEU A N 1
ATOM 2441 C CA . LEU A 1 309 ? 5.060 -9.631 20.551 1.00 97.75 309 LEU A CA 1
ATOM 2442 C C . LEU A 1 309 ? 5.423 -9.477 22.028 1.00 97.75 309 LEU A C 1
ATOM 2444 O O . LEU A 1 309 ? 6.568 -9.726 22.377 1.00 97.75 309 LEU A O 1
ATOM 2448 N N . LEU A 1 310 ? 4.478 -9.097 22.890 1.00 97.88 310 LEU A N 1
ATOM 2449 C CA . LEU A 1 310 ? 4.738 -8.884 24.319 1.00 97.88 310 LEU A CA 1
ATOM 2450 C C . LEU A 1 310 ? 4.919 -10.193 25.099 1.00 97.88 310 LEU A C 1
ATOM 2452 O O . LEU A 1 310 ? 5.487 -10.171 26.187 1.00 97.88 310 LEU A O 1
ATOM 2456 N N . THR A 1 311 ? 4.495 -11.324 24.531 1.00 97.25 311 THR A N 1
ATOM 2457 C CA . THR A 1 311 ? 4.828 -12.668 25.028 1.00 97.25 311 THR A CA 1
ATOM 2458 C C . THR A 1 311 ? 6.300 -13.016 24.755 1.00 97.25 311 THR A C 1
ATOM 2460 O O . THR A 1 311 ? 6.937 -13.664 25.580 1.00 97.25 311 THR A O 1
ATOM 2463 N N . LEU A 1 312 ? 6.854 -12.568 23.619 1.00 96.44 312 LEU A N 1
ATOM 2464 C CA . LEU A 1 312 ? 8.256 -12.789 23.225 1.00 96.44 312 LEU A CA 1
ATOM 2465 C C . LEU A 1 312 ? 9.223 -11.739 23.808 1.00 96.44 312 LEU A C 1
ATOM 2467 O O . LEU A 1 312 ? 10.337 -12.072 24.199 1.00 96.44 312 LEU A O 1
ATOM 2471 N N . ASP A 1 313 ? 8.800 -10.475 23.870 1.00 97.19 313 ASP A N 1
ATOM 2472 C CA . ASP A 1 313 ? 9.550 -9.333 24.404 1.00 97.19 313 ASP A CA 1
ATOM 2473 C C . ASP A 1 313 ? 8.653 -8.491 25.337 1.00 97.19 313 ASP A C 1
ATOM 2475 O O . ASP A 1 313 ? 8.073 -7.475 24.927 1.00 97.19 313 ASP A O 1
ATOM 2479 N N . PRO A 1 314 ? 8.541 -8.877 26.623 1.00 96.88 314 PRO A N 1
ATOM 2480 C CA . PRO A 1 314 ? 7.729 -8.162 27.607 1.00 96.88 314 PRO A CA 1
ATOM 2481 C C . PRO A 1 314 ? 8.222 -6.746 27.932 1.00 96.88 314 PRO A C 1
ATOM 2483 O O . PRO A 1 314 ? 7.529 -6.009 28.641 1.00 96.88 314 PRO A O 1
ATOM 2486 N N . LEU A 1 315 ? 9.409 -6.338 27.468 1.00 96.69 315 LEU A N 1
ATOM 2487 C CA . LEU A 1 315 ? 9.980 -5.009 27.710 1.00 96.69 315 LEU A CA 1
ATOM 2488 C C . LEU A 1 315 ? 9.780 -4.050 26.527 1.00 96.69 315 LEU A C 1
ATOM 2490 O O . LEU A 1 315 ? 10.108 -2.869 26.648 1.00 96.69 315 LEU A O 1
ATOM 2494 N N . ASN A 1 316 ? 9.168 -4.504 25.428 1.00 97.06 316 ASN A N 1
ATOM 2495 C CA . ASN A 1 316 ? 8.978 -3.708 24.221 1.00 97.06 316 ASN A CA 1
ATOM 2496 C C . ASN A 1 316 ? 8.071 -2.478 24.436 1.00 97.06 316 ASN A C 1
ATOM 2498 O O . ASN A 1 316 ? 6.841 -2.544 24.356 1.00 97.06 316 ASN A O 1
ATOM 2502 N N . THR A 1 317 ? 8.677 -1.316 24.679 1.00 97.50 317 THR A N 1
ATOM 2503 C CA . THR A 1 317 ? 7.958 -0.056 24.939 1.00 97.50 317 THR A CA 1
ATOM 2504 C C . THR A 1 317 ? 7.096 0.385 23.756 1.00 97.50 317 THR A C 1
ATOM 2506 O O . THR A 1 317 ? 5.975 0.858 23.947 1.00 97.50 317 THR A O 1
ATOM 2509 N N . LYS A 1 318 ? 7.585 0.182 22.526 1.00 97.00 318 LYS A N 1
ATOM 2510 C CA . LYS A 1 318 ? 6.863 0.520 21.294 1.00 97.00 318 LYS A CA 1
ATOM 2511 C C . LYS A 1 318 ? 5.641 -0.379 21.086 1.00 97.00 318 LYS A C 1
ATOM 2513 O O . LYS A 1 318 ? 4.580 0.131 20.733 1.00 97.00 318 LYS A O 1
ATOM 2518 N N . GLY A 1 319 ? 5.774 -1.678 21.362 1.00 97.38 319 GLY A N 1
ATOM 2519 C CA . GLY A 1 319 ? 4.672 -2.640 21.353 1.00 97.38 319 GLY A CA 1
ATOM 2520 C C . GLY A 1 319 ? 3.579 -2.275 22.359 1.00 97.38 319 GLY A C 1
ATOM 2521 O O . GLY A 1 319 ? 2.419 -2.161 21.973 1.00 97.38 319 GLY A O 1
ATOM 2522 N N . LYS A 1 320 ? 3.947 -1.980 23.616 1.00 98.25 320 LYS A N 1
ATOM 2523 C CA . LYS A 1 320 ? 2.994 -1.546 24.661 1.00 98.25 320 LYS A CA 1
ATOM 2524 C C . LYS A 1 320 ? 2.214 -0.292 24.261 1.00 98.25 320 LYS A C 1
ATOM 2526 O O . LYS A 1 320 ? 0.991 -0.281 24.351 1.00 98.25 320 LYS A O 1
ATOM 2531 N N . LEU A 1 321 ? 2.906 0.735 23.761 1.00 97.56 321 LEU A N 1
ATOM 2532 C CA . LEU A 1 321 ? 2.272 1.984 23.329 1.00 97.56 321 LEU A CA 1
ATOM 2533 C C . LEU A 1 321 ? 1.342 1.790 22.119 1.00 97.56 321 LEU A C 1
ATOM 2535 O O . LEU A 1 321 ? 0.331 2.481 21.999 1.00 97.56 321 LEU A O 1
ATOM 2539 N N . LEU A 1 322 ? 1.678 0.885 21.193 1.00 97.75 322 LEU A N 1
ATOM 2540 C CA . LEU A 1 322 ? 0.796 0.580 20.066 1.00 97.75 322 LEU A CA 1
ATOM 2541 C C . LEU A 1 322 ? -0.406 -0.271 20.504 1.00 97.75 322 LEU A C 1
ATOM 2543 O O . LEU A 1 322 ? -1.494 -0.063 19.975 1.00 97.75 322 LEU A O 1
ATOM 2547 N N . LEU A 1 323 ? -0.246 -1.159 21.491 1.00 98.19 323 LEU A N 1
ATOM 2548 C CA . LEU A 1 323 ? -1.336 -1.968 22.045 1.00 98.19 323 LEU A CA 1
ATOM 2549 C C . LEU A 1 323 ? -2.378 -1.094 22.753 1.00 98.19 323 LEU A C 1
ATOM 2551 O O . LEU A 1 323 ? -3.558 -1.193 22.434 1.00 98.19 323 LEU A O 1
ATOM 2555 N N . GLU A 1 324 ? -1.942 -0.163 23.609 1.00 97.06 324 GLU A N 1
ATOM 2556 C CA . GLU A 1 324 ? -2.824 0.825 24.254 1.00 97.06 324 GLU A CA 1
ATOM 2557 C C . GLU A 1 324 ? -3.644 1.613 23.213 1.00 97.06 324 GLU A C 1
ATOM 2559 O O . GLU A 1 324 ? -4.849 1.823 23.368 1.00 97.06 324 GLU A O 1
ATOM 2564 N N . LYS A 1 325 ? -3.015 1.996 22.091 1.00 95.75 325 LYS A N 1
ATOM 2565 C CA . LYS A 1 325 ? -3.721 2.631 20.969 1.00 95.75 325 LYS A CA 1
ATOM 2566 C C . LYS A 1 325 ? -4.713 1.688 20.298 1.00 95.75 325 LYS A C 1
ATOM 2568 O O . LYS A 1 325 ? -5.829 2.122 20.039 1.00 95.75 325 LYS A O 1
ATOM 2573 N N . CYS A 1 326 ? -4.347 0.435 20.015 1.00 97.00 326 CYS A N 1
ATOM 2574 C CA . CYS A 1 326 ? -5.269 -0.548 19.430 1.00 97.00 326 CYS A CA 1
ATOM 2575 C C . CYS A 1 326 ? -6.512 -0.716 20.307 1.00 97.00 326 CYS A C 1
ATOM 2577 O O . CYS A 1 326 ? -7.625 -0.615 19.801 1.00 97.00 326 CYS A O 1
ATOM 2579 N N . GLN A 1 327 ? -6.323 -0.846 21.620 1.00 96.88 327 GLN A N 1
ATOM 2580 C CA . GLN A 1 327 ? -7.400 -0.946 22.603 1.00 96.88 327 GLN A CA 1
ATOM 2581 C C . GLN A 1 327 ? -8.286 0.299 22.608 1.00 96.88 327 GLN A C 1
ATOM 2583 O O . GLN A 1 327 ? -9.507 0.172 22.520 1.00 96.88 327 GLN A O 1
ATOM 2588 N N . GLN A 1 328 ? -7.702 1.506 22.590 1.00 94.94 328 GLN A N 1
ATOM 2589 C CA . GLN A 1 328 ? -8.486 2.738 22.446 1.00 94.94 328 GLN A CA 1
ATOM 2590 C C . GLN A 1 328 ? -9.319 2.729 21.149 1.00 94.94 328 GLN A C 1
ATOM 2592 O O . GLN A 1 328 ? -10.495 3.082 21.182 1.00 94.94 328 GLN A O 1
ATOM 2597 N N . ARG A 1 329 ? -8.752 2.293 20.015 1.00 94.69 329 ARG A N 1
ATOM 2598 C CA . ARG A 1 329 ? -9.475 2.215 18.732 1.00 94.69 329 ARG A CA 1
ATOM 2599 C C . ARG A 1 329 ? -10.589 1.167 18.754 1.00 94.69 329 ARG A C 1
ATOM 2601 O O . ARG A 1 329 ? -11.664 1.428 18.230 1.00 94.69 329 ARG A O 1
ATOM 2608 N N . ILE A 1 330 ? -10.376 0.009 19.377 1.00 95.75 330 ILE A N 1
ATOM 2609 C CA . ILE A 1 330 ? -11.395 -1.045 19.506 1.00 95.75 330 ILE A CA 1
ATOM 2610 C C . ILE A 1 330 ? -12.557 -0.569 20.390 1.00 95.75 330 ILE A C 1
ATOM 2612 O O . ILE A 1 330 ? -13.716 -0.809 20.060 1.00 95.75 330 ILE A O 1
ATOM 2616 N N . THR A 1 331 ? -12.282 0.166 21.465 1.00 95.31 331 THR A N 1
ATOM 2617 C CA . THR A 1 331 ? -13.318 0.822 22.279 1.00 95.31 331 THR A CA 1
ATOM 2618 C C . THR A 1 331 ? -14.091 1.870 21.466 1.00 95.31 331 THR A C 1
ATOM 2620 O O . THR A 1 331 ? -15.321 1.853 21.436 1.00 95.31 331 THR A O 1
ATOM 2623 N N . GLU A 1 332 ? -13.399 2.690 20.675 1.00 89.75 332 GLU A N 1
ATOM 2624 C CA . GLU A 1 332 ? -14.034 3.648 19.761 1.00 89.75 332 GLU A CA 1
ATOM 2625 C C . GLU A 1 332 ? -14.913 2.964 18.691 1.00 89.75 332 GLU A C 1
ATOM 2627 O O . GLU A 1 332 ? -16.009 3.454 18.427 1.00 89.75 332 GLU A O 1
ATOM 2632 N N . THR A 1 333 ? -14.541 1.785 18.160 1.00 89.00 333 THR A N 1
ATOM 2633 C CA . THR A 1 333 ? -15.419 1.004 17.246 1.00 89.00 333 THR A CA 1
ATOM 2634 C C . THR A 1 333 ? -16.727 0.513 17.881 1.00 89.00 333 THR A C 1
ATOM 2636 O O . THR A 1 333 ? -17.590 0.005 17.168 1.00 89.00 333 THR A O 1
ATOM 2639 N N . LYS A 1 334 ? -16.912 0.677 19.198 1.00 91.19 334 LYS A N 1
ATOM 2640 C CA . LYS A 1 334 ? -18.160 0.381 19.927 1.00 91.19 334 LYS A CA 1
ATOM 2641 C C . LYS A 1 334 ? -18.992 1.637 20.226 1.00 91.19 334 LYS A C 1
ATOM 2643 O O . LYS A 1 334 ? -20.074 1.523 20.796 1.00 91.19 334 LYS A O 1
ATOM 2648 N N . GLY A 1 335 ? -18.516 2.821 19.831 1.00 84.12 335 GLY A N 1
ATOM 2649 C CA . GLY A 1 335 ? -19.170 4.108 20.087 1.00 84.12 335 GLY A CA 1
ATOM 2650 C C . GLY A 1 335 ? -18.645 4.838 21.328 1.00 84.12 335 GLY A C 1
ATOM 2651 O O . GLY A 1 335 ? -19.128 5.921 21.660 1.00 84.12 335 GLY A O 1
ATOM 2652 N N . GLU A 1 336 ? -17.647 4.276 22.010 1.00 89.31 336 GLU A N 1
ATOM 2653 C CA . GLU A 1 336 ? -17.075 4.814 23.244 1.00 89.31 336 GLU A CA 1
ATOM 2654 C C . GLU A 1 336 ? -15.872 5.721 22.930 1.00 89.31 336 GLU A C 1
ATOM 2656 O O . GLU A 1 336 ? -14.734 5.272 22.798 1.00 89.31 336 GLU A O 1
ATOM 2661 N N . TYR A 1 337 ? -16.126 7.026 22.798 1.00 81.94 337 TYR A N 1
ATOM 2662 C CA . TYR A 1 337 ? -15.114 8.033 22.458 1.00 81.94 337 TYR A CA 1
ATOM 2663 C C . TYR A 1 337 ? -14.848 9.005 23.615 1.00 81.94 337 TYR A C 1
ATOM 2665 O O . TYR A 1 337 ? -15.771 9.596 24.178 1.00 81.94 337 TYR A O 1
ATOM 2673 N N . ASP A 1 338 ? -13.571 9.290 23.891 1.00 81.94 338 ASP A N 1
ATOM 2674 C CA . ASP A 1 338 ? -13.177 10.419 24.745 1.00 81.94 338 ASP A CA 1
ATOM 2675 C C . ASP A 1 338 ? -13.243 11.737 23.950 1.00 81.94 338 ASP A C 1
ATOM 2677 O O . ASP A 1 338 ? -12.249 12.258 23.427 1.00 81.94 338 ASP A O 1
ATOM 2681 N N . TRP A 1 339 ? -14.453 12.294 23.863 1.00 79.38 339 TRP A N 1
ATOM 2682 C CA . TRP A 1 339 ? -14.721 13.571 23.196 1.00 79.38 339 TRP A CA 1
ATOM 2683 C C . TRP A 1 339 ? -13.915 14.743 23.776 1.00 79.38 339 TRP A C 1
ATOM 2685 O O . TRP A 1 339 ? -13.606 15.694 23.054 1.00 79.38 339 TRP A O 1
ATOM 2695 N N . VAL A 1 340 ? -13.530 14.684 25.057 1.00 79.44 340 VAL A N 1
ATOM 2696 C CA . VAL A 1 340 ? -12.745 15.735 25.719 1.00 79.44 340 VAL A CA 1
ATOM 2697 C C . VAL A 1 340 ? -11.289 15.690 25.246 1.00 79.44 340 VAL A C 1
ATOM 2699 O O . VAL A 1 340 ? -10.721 16.732 24.910 1.00 79.44 340 VAL A O 1
ATOM 2702 N N . LYS A 1 341 ? -10.687 14.499 25.159 1.00 78.88 341 LYS A N 1
ATOM 2703 C CA . LYS A 1 341 ? -9.348 14.273 24.584 1.00 78.88 341 LYS A CA 1
ATOM 2704 C C . LYS A 1 341 ? -9.316 14.649 23.104 1.00 78.88 341 LYS A C 1
ATOM 2706 O O . LYS A 1 341 ? -8.427 15.399 22.702 1.00 78.88 341 LYS A O 1
ATOM 2711 N N . ILE A 1 342 ? -10.316 14.237 22.319 1.00 76.31 342 ILE A N 1
ATOM 2712 C CA . ILE A 1 342 ? -10.445 14.613 20.898 1.00 76.31 342 ILE A CA 1
ATOM 2713 C C . ILE A 1 342 ? -10.539 16.141 20.746 1.00 76.31 342 ILE A C 1
ATOM 2715 O O . ILE A 1 342 ? -9.783 16.735 19.975 1.00 76.31 342 ILE A O 1
ATOM 2719 N N . GLY A 1 343 ? -11.396 16.804 21.532 1.00 68.88 343 GLY A N 1
ATOM 2720 C CA . GLY A 1 343 ? -11.545 18.262 21.510 1.00 68.88 343 GLY A CA 1
ATOM 2721 C C . GLY A 1 343 ? -10.267 19.021 21.897 1.00 68.88 343 GLY A C 1
ATOM 2722 O O . GLY A 1 343 ? -9.956 20.048 21.294 1.00 68.88 343 GLY A O 1
ATOM 2723 N N . LYS A 1 344 ? -9.480 18.511 22.857 1.00 76.00 344 LYS A N 1
ATOM 2724 C CA . LYS A 1 344 ? -8.160 19.071 23.219 1.00 76.00 344 LYS A CA 1
ATOM 2725 C C . LYS A 1 344 ? -7.135 18.938 22.085 1.00 76.00 344 LYS A C 1
ATOM 2727 O O . LYS A 1 344 ? -6.398 19.890 21.824 1.00 76.00 344 LYS A O 1
ATOM 2732 N N . VAL A 1 345 ? -7.102 17.800 21.386 1.00 70.06 345 VAL A N 1
ATOM 2733 C CA . VAL A 1 345 ? -6.223 17.601 20.216 1.00 70.06 345 VAL A CA 1
ATOM 2734 C C . VAL A 1 345 ? -6.594 18.565 19.086 1.00 70.06 345 VAL A C 1
ATOM 2736 O O . VAL A 1 345 ? -5.722 19.251 18.561 1.00 70.06 345 VAL A O 1
ATOM 2739 N N . LEU A 1 346 ? -7.883 18.709 18.764 1.00 66.38 346 LEU A N 1
ATOM 2740 C CA . LEU A 1 346 ? -8.341 19.628 17.711 1.00 66.38 346 LEU A CA 1
ATOM 2741 C C . LEU A 1 346 ? -8.039 21.106 18.002 1.00 66.38 346 LEU A C 1
ATOM 2743 O O . LEU A 1 346 ? -7.772 21.870 17.075 1.00 66.38 346 LEU A O 1
ATOM 2747 N N . LYS A 1 347 ? -8.037 21.508 19.279 1.00 66.75 347 LYS A N 1
ATOM 2748 C CA . LYS A 1 347 ? -7.655 22.862 19.717 1.00 66.75 347 LYS A CA 1
ATOM 2749 C C . LYS A 1 347 ? -6.151 23.142 19.668 1.00 66.75 347 LYS A C 1
ATOM 2751 O O . LYS A 1 347 ? -5.770 24.302 19.694 1.00 66.75 347 LYS A O 1
ATOM 2756 N N . THR A 1 348 ? -5.309 22.111 19.640 1.00 70.06 348 THR A N 1
ATOM 2757 C CA . THR A 1 348 ? -3.839 22.251 19.662 1.00 70.06 348 THR A CA 1
ATOM 2758 C C . THR A 1 348 ? -3.187 21.907 18.326 1.00 70.06 348 THR A C 1
ATOM 2760 O O . THR A 1 348 ? -2.043 22.282 18.084 1.00 70.06 348 THR A O 1
ATOM 2763 N N . ARG A 1 349 ? -3.896 21.186 17.452 1.00 63.56 349 ARG A N 1
ATOM 2764 C CA . ARG A 1 349 ? -3.408 20.715 16.155 1.00 63.56 349 ARG A CA 1
ATOM 2765 C C . ARG A 1 349 ? -4.499 20.830 15.094 1.00 63.56 349 ARG A C 1
ATOM 2767 O O . ARG A 1 349 ? -5.023 19.823 14.621 1.00 63.56 349 ARG A O 1
ATOM 2774 N N . HIS A 1 350 ? -4.827 22.064 14.719 1.00 51.81 350 HIS A N 1
ATOM 2775 C CA . HIS A 1 350 ? -5.924 22.368 13.792 1.00 51.81 350 HIS A CA 1
ATOM 2776 C C . HIS A 1 350 ? -5.847 21.600 12.458 1.00 51.81 350 HIS A C 1
ATOM 2778 O O . HIS A 1 350 ? -6.888 21.224 11.923 1.00 51.81 350 HIS A O 1
ATOM 2784 N N . ASN A 1 351 ? -4.629 21.273 11.995 1.00 53.94 351 ASN A N 1
ATOM 2785 C CA . ASN A 1 351 ? -4.385 20.609 10.709 1.00 53.94 351 ASN A CA 1
ATOM 2786 C C . ASN A 1 351 ? -3.978 19.119 10.811 1.00 53.94 351 ASN A C 1
ATOM 2788 O O . ASN A 1 351 ? -3.387 18.575 9.880 1.00 53.94 351 ASN A O 1
ATOM 2792 N N . SER A 1 352 ? -4.207 18.441 11.943 1.00 57.06 352 SER A N 1
ATOM 2793 C CA . SER A 1 352 ? -3.816 17.027 12.102 1.00 57.06 352 SER A CA 1
ATOM 2794 C C . SER A 1 352 ? -4.918 16.037 11.729 1.00 57.06 352 SER A C 1
ATOM 2796 O O . SER A 1 352 ? -6.036 16.108 12.238 1.00 57.06 352 SER A O 1
ATOM 2798 N N . TYR A 1 353 ? -4.540 15.012 10.958 1.00 63.44 353 TYR A N 1
ATOM 2799 C CA . TYR A 1 353 ? -5.295 13.765 10.853 1.00 63.44 353 TYR A CA 1
ATOM 2800 C C . TYR A 1 353 ? -5.570 13.198 12.252 1.00 63.44 353 TYR A C 1
ATOM 2802 O O . TYR A 1 353 ? -4.645 12.826 12.976 1.00 63.44 353 TYR A O 1
ATOM 2810 N N . LEU A 1 354 ? -6.848 13.122 12.636 1.00 74.12 354 LEU A N 1
ATOM 2811 C CA . LEU A 1 354 ? -7.240 12.490 13.891 1.00 74.12 354 LEU A CA 1
ATOM 2812 C C . LEU A 1 354 ? -7.037 10.975 13.804 1.00 74.12 354 LEU A C 1
ATOM 2814 O O . LEU A 1 354 ? -7.641 10.279 12.983 1.00 74.12 354 LEU A O 1
ATOM 2818 N N . ASP A 1 355 ? -6.214 10.458 14.705 1.00 83.19 355 ASP A N 1
ATOM 2819 C CA . ASP A 1 355 ? -6.133 9.035 14.989 1.00 83.19 355 ASP A CA 1
ATOM 2820 C C . ASP A 1 355 ? -7.237 8.671 15.996 1.00 83.19 355 ASP A C 1
ATOM 2822 O O . ASP A 1 355 ? -7.142 8.995 17.177 1.00 83.19 355 ASP A O 1
ATOM 2826 N N . VAL A 1 356 ? -8.308 8.080 15.465 1.00 84.62 356 VAL A N 1
ATOM 2827 C CA . VAL A 1 356 ? -9.564 7.641 16.100 1.00 84.62 356 VAL A CA 1
ATOM 2828 C C . VAL A 1 356 ? -10.177 6.538 15.222 1.00 84.62 356 VAL A C 1
ATOM 2830 O O . VAL A 1 356 ? -9.841 6.474 14.035 1.00 84.62 356 VAL A O 1
ATOM 2833 N N . ALA A 1 357 ? -11.035 5.668 15.742 1.00 86.50 357 ALA A N 1
ATOM 2834 C CA . ALA A 1 357 ? -11.730 4.671 14.922 1.00 86.50 357 ALA A CA 1
ATOM 2835 C C . ALA A 1 357 ? -13.013 5.218 14.270 1.00 86.50 357 ALA A C 1
ATOM 2837 O O . ALA A 1 357 ? -13.544 6.256 14.676 1.00 86.50 357 ALA A O 1
ATOM 2838 N N . ASP A 1 358 ? -13.510 4.494 13.268 1.00 81.81 358 ASP A N 1
ATOM 2839 C CA . ASP A 1 358 ? -14.865 4.652 12.733 1.00 81.81 358 ASP A CA 1
ATOM 2840 C C . ASP A 1 358 ? -15.846 3.814 13.587 1.00 81.81 358 ASP A C 1
ATOM 2842 O O . ASP A 1 358 ? -15.453 2.790 14.148 1.00 81.81 358 ASP A O 1
ATOM 2846 N N . TYR A 1 359 ? -17.111 4.227 13.683 1.00 81.25 359 TYR A N 1
ATOM 2847 C CA . TYR A 1 359 ? -18.170 3.530 14.425 1.00 81.25 359 TYR A CA 1
ATOM 2848 C C . TYR A 1 359 ? -19.461 3.515 13.615 1.00 81.25 359 TYR A C 1
ATOM 2850 O O . TYR A 1 359 ? -19.943 4.571 13.207 1.00 81.25 359 TYR A O 1
ATOM 2858 N N . THR A 1 360 ? -20.055 2.333 13.470 1.00 82.56 360 THR A N 1
ATOM 2859 C CA . THR A 1 360 ? -21.415 2.150 12.955 1.00 82.56 360 THR A CA 1
ATOM 2860 C C . THR A 1 360 ? -22.279 1.647 14.102 1.00 82.56 360 THR A C 1
ATOM 2862 O O . THR A 1 360 ? -22.010 0.583 14.658 1.00 82.56 360 THR A O 1
ATOM 2865 N N . GLY A 1 361 ? -23.278 2.439 14.488 1.00 85.00 361 GLY A N 1
ATOM 2866 C CA . GLY A 1 361 ? -24.167 2.138 15.602 1.00 85.00 361 GLY A CA 1
ATOM 2867 C C . GLY A 1 361 ? -25.403 1.339 15.182 1.00 85.00 361 GLY A C 1
ATOM 2868 O O . GLY A 1 361 ? -25.297 0.432 14.358 1.00 85.00 361 GLY A O 1
ATOM 2869 N N . PRO A 1 362 ? -26.591 1.646 15.734 1.00 84.06 362 PRO A N 1
ATOM 2870 C CA . PRO A 1 362 ? -27.844 0.960 15.412 1.00 84.06 362 PRO A CA 1
ATOM 2871 C C . PRO A 1 362 ? -28.420 1.406 14.059 1.00 84.06 362 PRO A C 1
ATOM 2873 O O . PRO A 1 362 ? -29.561 1.861 13.969 1.00 84.06 362 PRO A O 1
ATOM 2876 N N . VAL A 1 363 ? -27.603 1.327 13.010 1.00 78.81 363 VAL A N 1
ATOM 2877 C CA . VAL A 1 363 ? -27.940 1.761 11.657 1.00 78.81 363 VAL A CA 1
ATOM 2878 C C . VAL A 1 363 ? -27.442 0.763 10.617 1.00 78.81 363 VAL A C 1
ATOM 2880 O O . VAL A 1 363 ? -26.338 0.233 10.725 1.00 78.81 363 VAL A O 1
ATOM 2883 N N . GLU A 1 364 ? -28.245 0.535 9.584 1.00 75.38 364 GLU A N 1
ATOM 2884 C CA . GLU A 1 364 ? -27.910 -0.323 8.448 1.00 75.38 364 GLU A CA 1
ATOM 2885 C C . GLU A 1 364 ? -28.231 0.368 7.124 1.00 75.38 364 GLU A C 1
ATOM 2887 O O . GLU A 1 364 ? -29.124 1.215 7.045 1.00 75.38 364 GLU A O 1
ATOM 2892 N N . VAL A 1 365 ? -27.520 -0.014 6.063 1.00 70.94 365 VAL A N 1
ATOM 2893 C CA . VAL A 1 365 ? -27.846 0.418 4.703 1.00 70.94 365 VAL A CA 1
ATOM 2894 C C . VAL A 1 365 ? -28.714 -0.653 4.050 1.00 70.94 365 VAL A C 1
ATOM 2896 O O . VAL A 1 365 ? -28.224 -1.738 3.743 1.00 70.94 365 VAL A O 1
ATOM 2899 N N . LYS A 1 366 ? -29.990 -0.343 3.799 1.00 67.56 366 LYS A N 1
ATOM 2900 C CA . LYS A 1 366 ? -30.936 -1.249 3.123 1.00 67.56 366 LYS A CA 1
ATOM 2901 C C . LYS A 1 366 ? -31.738 -0.539 2.040 1.00 67.56 366 LYS A C 1
ATOM 2903 O O . LYS A 1 366 ? -31.857 0.684 2.042 1.00 67.56 366 LYS A O 1
ATOM 2908 N N . VAL A 1 367 ? -32.284 -1.321 1.109 1.00 69.75 367 VAL A N 1
ATOM 2909 C CA . VAL A 1 367 ? -33.304 -0.850 0.163 1.00 69.75 367 VAL A CA 1
ATOM 2910 C C . VAL A 1 367 ? -34.656 -0.976 0.856 1.00 69.75 367 VAL A C 1
ATOM 2912 O O . VAL A 1 367 ? -35.058 -2.074 1.235 1.00 69.75 367 VAL A O 1
ATOM 2915 N N . GLY A 1 368 ? -35.326 0.152 1.066 1.00 63.75 368 GLY A N 1
ATOM 2916 C CA . GLY A 1 368 ? -36.651 0.225 1.670 1.00 63.75 368 GLY A CA 1
ATOM 2917 C C . GLY A 1 368 ? -37.650 0.918 0.749 1.00 63.75 368 GLY A C 1
ATOM 2918 O O . GLY A 1 368 ? -37.438 1.035 -0.456 1.00 63.75 368 GLY A O 1
ATOM 2919 N N . LYS A 1 369 ? -38.749 1.411 1.331 1.00 62.16 369 LYS A N 1
ATOM 2920 C CA . LYS A 1 369 ? -39.841 2.082 0.602 1.00 62.16 369 LYS A CA 1
ATOM 2921 C C . LYS A 1 369 ? -39.385 3.306 -0.211 1.00 62.16 369 LYS A C 1
ATOM 2923 O O . LYS A 1 369 ? -40.036 3.653 -1.189 1.00 62.16 369 LYS A O 1
ATOM 2928 N N . PHE A 1 370 ? -38.300 3.951 0.207 1.00 54.56 370 PHE A N 1
ATOM 2929 C CA . PHE A 1 370 ? -37.782 5.199 -0.360 1.00 54.56 370 PHE A CA 1
ATOM 2930 C C . PHE A 1 370 ? -36.416 4.996 -1.036 1.00 54.56 370 PHE A C 1
ATOM 2932 O O . PHE A 1 370 ? -35.527 5.822 -0.882 1.00 54.56 370 PHE A O 1
ATOM 2939 N N . GLY A 1 371 ? -36.207 3.852 -1.695 1.00 59.94 371 GLY A N 1
ATOM 2940 C CA . GLY A 1 371 ? -34.905 3.513 -2.270 1.00 59.94 371 GLY A CA 1
ATOM 2941 C C . GLY A 1 371 ? -33.896 3.032 -1.221 1.00 59.94 371 GLY A C 1
ATOM 2942 O O . GLY A 1 371 ? -34.264 2.521 -0.153 1.00 59.94 371 GLY A O 1
ATOM 2943 N N . LYS A 1 372 ? -32.602 3.132 -1.547 1.00 57.47 372 LYS A N 1
ATOM 2944 C CA . LYS A 1 372 ? -31.513 2.710 -0.654 1.00 57.47 372 LYS A CA 1
ATOM 2945 C C . LYS A 1 372 ? -31.167 3.852 0.284 1.00 57.47 372 LYS A C 1
ATOM 2947 O O . LYS A 1 372 ? -30.825 4.936 -0.154 1.00 57.47 372 LYS A O 1
ATOM 2952 N N . GLY A 1 373 ? -31.202 3.585 1.579 1.00 59.69 373 GLY A N 1
ATOM 2953 C CA . GLY A 1 373 ? -30.928 4.595 2.591 1.00 59.69 373 GLY A CA 1
ATOM 2954 C C . GLY A 1 373 ? -30.273 4.003 3.822 1.00 59.69 373 GLY A C 1
ATOM 2955 O O . GLY A 1 373 ? -30.095 2.787 3.925 1.00 59.69 373 GLY A O 1
ATOM 2956 N N . LEU A 1 374 ? -29.939 4.880 4.767 1.00 66.81 374 LEU A N 1
ATOM 2957 C CA . LEU A 1 374 ? -29.544 4.489 6.113 1.00 66.81 374 LEU A CA 1
ATOM 2958 C C . LEU A 1 374 ? -30.795 4.428 7.001 1.00 66.81 374 LEU A C 1
ATOM 2960 O O . LEU A 1 374 ? -31.521 5.415 7.130 1.00 66.81 374 LEU A O 1
ATOM 2964 N N . TYR A 1 375 ? -31.041 3.272 7.606 1.00 70.31 375 TYR A N 1
ATOM 2965 C CA . TYR A 1 375 ? -32.210 2.993 8.438 1.00 70.31 375 TYR A CA 1
ATOM 2966 C C . TYR A 1 375 ? -31.779 2.590 9.847 1.00 70.31 375 TYR A C 1
ATOM 2968 O O . TYR A 1 375 ? -30.708 2.011 10.019 1.00 70.31 375 TYR A O 1
ATOM 2976 N N . THR A 1 376 ? -32.613 2.858 10.851 1.00 77.31 376 THR A N 1
ATOM 2977 C CA . THR A 1 376 ? -32.398 2.371 12.222 1.00 77.31 376 THR A CA 1
ATOM 2978 C C . THR A 1 376 ? -32.635 0.857 12.324 1.00 77.31 376 THR A C 1
ATOM 2980 O O . THR A 1 376 ? -33.579 0.329 11.737 1.00 77.31 376 THR A O 1
ATOM 2983 N N . THR A 1 377 ? -31.802 0.147 13.092 1.00 84.38 377 THR A N 1
ATOM 2984 C CA . THR A 1 377 ? -31.950 -1.305 13.364 1.00 84.38 377 THR A CA 1
ATOM 2985 C C . THR A 1 377 ? -32.621 -1.624 14.702 1.00 84.38 377 THR A C 1
ATOM 2987 O O . THR A 1 377 ? -32.773 -2.787 15.058 1.00 84.38 377 THR A O 1
ATOM 2990 N N . LYS A 1 378 ? -32.985 -0.588 15.460 1.00 86.94 378 LYS A N 1
ATOM 2991 C CA . LYS A 1 378 ? -33.780 -0.611 16.695 1.00 86.94 378 LYS A CA 1
ATOM 2992 C C . LYS A 1 378 ? -34.256 0.814 16.987 1.00 86.94 378 LYS A C 1
ATOM 2994 O O . LYS A 1 378 ? -33.759 1.753 16.363 1.00 86.94 378 LYS A O 1
ATOM 2999 N N . ASP A 1 379 ? -35.118 0.987 17.980 1.00 79.94 379 ASP A N 1
ATOM 3000 C CA . ASP A 1 379 ? -35.471 2.315 18.488 1.00 79.94 379 ASP A CA 1
ATOM 3001 C C . ASP A 1 379 ? -34.230 3.107 18.945 1.00 79.94 379 ASP A C 1
ATOM 3003 O O . ASP A 1 379 ? -33.361 2.588 19.658 1.00 79.94 379 ASP A O 1
ATOM 3007 N N . VAL A 1 380 ? -34.176 4.390 18.580 1.00 78.00 380 VAL A N 1
ATOM 3008 C CA . VAL A 1 380 ? -33.133 5.341 19.001 1.00 78.00 380 VAL A CA 1
ATOM 3009 C C . VAL A 1 380 ? -33.757 6.625 19.541 1.00 78.00 380 VAL A C 1
ATOM 3011 O O . VAL A 1 380 ? -34.858 7.016 19.156 1.00 78.00 380 VAL A O 1
ATOM 3014 N N . LYS A 1 381 ? -33.058 7.314 20.442 1.00 71.31 381 LYS A N 1
ATOM 3015 C CA . LYS A 1 381 ? -33.532 8.551 21.084 1.00 71.31 381 LYS A CA 1
ATOM 3016 C C . LYS A 1 381 ? -32.606 9.730 20.813 1.00 71.31 381 LYS A C 1
ATOM 3018 O O . LYS A 1 381 ? -31.427 9.586 20.496 1.00 71.31 381 LYS A O 1
ATOM 3023 N N . VAL A 1 382 ? -33.141 10.931 21.020 1.00 67.12 382 VAL A N 1
ATOM 3024 C CA . VAL A 1 382 ? -32.370 12.182 20.983 1.00 67.12 382 VAL A CA 1
ATOM 3025 C C . VAL A 1 382 ? -31.120 12.081 21.879 1.00 67.12 382 VAL A C 1
ATOM 3027 O O . VAL A 1 382 ? -31.234 11.789 23.068 1.00 67.12 382 VAL A O 1
ATOM 3030 N N . GLY A 1 383 ? -29.940 12.336 21.305 1.00 65.31 383 GLY A N 1
ATOM 3031 C CA . GLY A 1 383 ? -28.628 12.185 21.942 1.00 65.31 383 GLY A CA 1
ATOM 3032 C C . GLY A 1 383 ? -27.853 10.903 21.603 1.00 65.31 383 GLY A C 1
ATOM 3033 O O . GLY A 1 383 ? -26.649 10.878 21.848 1.00 65.31 383 GLY A O 1
ATOM 3034 N N . ASP A 1 384 ? -28.480 9.874 21.021 1.00 71.88 384 ASP A N 1
ATOM 3035 C CA . ASP A 1 384 ? -27.778 8.631 20.671 1.00 71.88 384 ASP A CA 1
ATOM 3036 C C . ASP A 1 384 ? -26.754 8.842 19.539 1.00 71.88 384 ASP A C 1
ATOM 3038 O O . ASP A 1 384 ? -26.986 9.601 18.590 1.00 71.88 384 ASP A O 1
ATOM 3042 N N . LEU A 1 385 ? -25.616 8.145 19.637 1.00 75.31 385 LEU A N 1
ATOM 3043 C CA . LEU A 1 385 ? -24.581 8.119 18.605 1.00 75.31 385 LEU A CA 1
ATOM 3044 C C . LEU A 1 3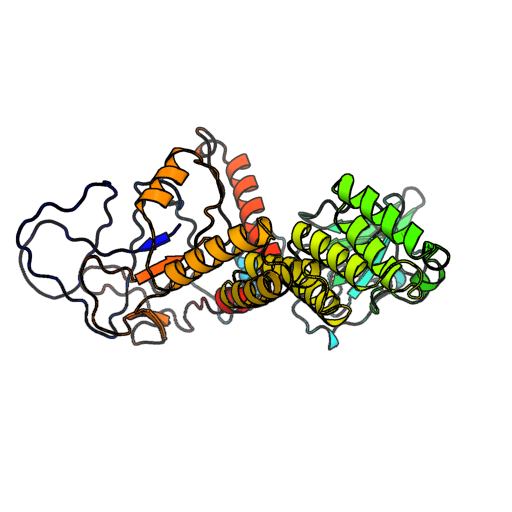85 ? -24.954 7.081 17.541 1.00 75.31 385 LEU A C 1
ATOM 3046 O O . LEU A 1 385 ? -25.109 5.902 17.850 1.00 75.31 385 LEU A O 1
ATOM 3050 N N . LEU A 1 386 ? -25.084 7.519 16.289 1.00 74.62 386 LEU A N 1
ATOM 3051 C CA . LEU A 1 386 ? -25.526 6.653 15.188 1.00 74.62 386 LEU A CA 1
ATOM 3052 C C . LEU A 1 386 ? -24.372 6.226 14.276 1.00 74.62 386 LEU A C 1
ATOM 3054 O O . LEU A 1 386 ? -24.305 5.075 13.851 1.00 74.62 386 LEU A O 1
ATOM 3058 N N . LEU A 1 387 ? -23.465 7.157 13.977 1.00 73.69 387 LEU A N 1
ATOM 3059 C CA . LEU A 1 387 ? -22.349 6.953 13.060 1.00 73.69 387 LEU A CA 1
ATOM 3060 C C . LEU A 1 387 ? -21.208 7.919 13.408 1.00 73.69 387 LEU A C 1
ATOM 3062 O O . LEU A 1 387 ? -21.438 9.112 13.630 1.00 73.69 387 LEU A O 1
ATOM 3066 N N . VAL A 1 388 ? -19.978 7.412 13.381 1.00 74.44 388 VAL A N 1
ATOM 3067 C CA . VAL A 1 388 ? -18.746 8.206 13.319 1.00 74.44 388 VAL A CA 1
ATOM 3068 C C . VAL A 1 388 ? -17.947 7.702 12.132 1.00 74.44 388 VAL A C 1
ATOM 3070 O O . VAL A 1 388 ? -17.645 6.516 12.043 1.00 74.44 388 VAL A O 1
ATOM 3073 N N . SER A 1 389 ? -17.597 8.602 11.218 1.00 74.12 389 SER A N 1
ATOM 3074 C CA . SER A 1 389 ? -16.820 8.240 10.035 1.00 74.12 389 SER A CA 1
ATOM 3075 C C . SER A 1 389 ? -15.742 9.274 9.721 1.00 74.12 389 SER A C 1
ATOM 3077 O O . SER A 1 389 ? -15.942 10.499 9.790 1.00 74.12 389 SER A O 1
ATOM 3079 N N . LYS A 1 390 ? -14.562 8.761 9.380 1.00 71.94 390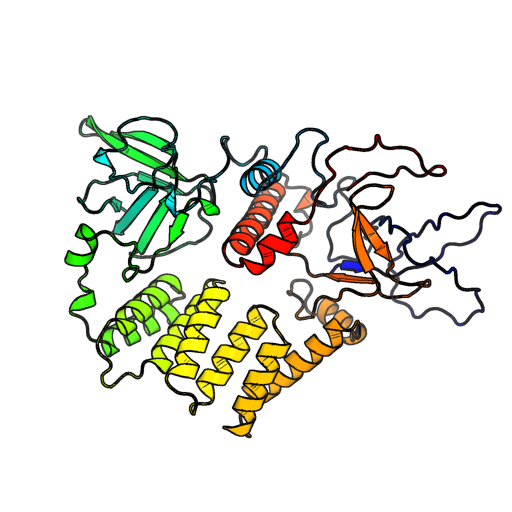 LYS A N 1
ATOM 3080 C CA . LYS A 1 390 ? -13.450 9.494 8.791 1.00 71.94 390 LYS A CA 1
ATOM 3081 C C . LYS A 1 390 ? -13.674 9.681 7.299 1.00 71.94 390 LYS A C 1
ATOM 3083 O O . LYS A 1 390 ? -13.860 8.720 6.560 1.00 71.94 390 LYS A O 1
ATOM 3088 N N . ALA A 1 391 ? -13.502 10.920 6.847 1.00 67.62 391 ALA A N 1
ATOM 3089 C CA . ALA A 1 391 ? -13.378 11.210 5.427 1.00 67.62 391 ALA A CA 1
ATOM 3090 C C . ALA A 1 391 ? -12.232 10.393 4.795 1.00 67.62 391 ALA A C 1
ATOM 3092 O O . ALA A 1 391 ? -11.211 10.124 5.442 1.00 67.62 391 ALA A O 1
ATOM 3093 N N . LEU A 1 392 ? -12.404 10.009 3.526 1.00 65.88 392 LEU A N 1
ATOM 3094 C CA . LEU A 1 392 ? -11.350 9.364 2.737 1.00 65.88 392 LEU A CA 1
ATOM 3095 C C . LEU A 1 392 ? -10.180 10.321 2.484 1.00 65.88 392 LEU A C 1
ATOM 3097 O O . LEU A 1 392 ? -9.034 9.891 2.596 1.00 65.88 392 LEU A O 1
ATOM 3101 N N . GLN A 1 393 ? -10.494 11.596 2.241 1.00 64.88 393 GLN A N 1
ATOM 3102 C CA . GLN A 1 393 ? -9.565 12.720 2.178 1.00 64.88 393 GLN A CA 1
ATOM 3103 C C . GLN A 1 393 ? -10.263 13.994 2.673 1.00 64.88 393 GLN A C 1
ATOM 3105 O O . GLN A 1 393 ? -11.494 14.088 2.656 1.00 64.88 393 GLN A O 1
ATOM 3110 N N . PHE A 1 394 ? -9.491 14.976 3.126 1.00 63.56 394 PHE A N 1
ATOM 3111 C CA . PHE A 1 394 ? -9.953 16.343 3.358 1.00 63.56 394 PHE A CA 1
ATOM 3112 C C . PHE A 1 394 ? -8.851 17.325 2.955 1.00 63.56 394 PHE A C 1
ATOM 3114 O O . PHE A 1 394 ? -7.676 16.971 2.941 1.00 63.56 394 PHE A O 1
ATOM 3121 N N . VAL A 1 395 ? -9.226 18.579 2.705 1.00 60.03 395 VAL A N 1
ATOM 3122 C CA . VAL A 1 395 ? -8.275 19.677 2.504 1.00 60.03 395 VAL A CA 1
ATOM 3123 C C . VAL A 1 395 ? -8.626 20.808 3.463 1.00 60.03 395 VAL A C 1
ATOM 3125 O O . VAL A 1 395 ? -9.804 21.100 3.680 1.00 60.03 395 VAL A O 1
ATOM 3128 N N . TYR A 1 396 ? -7.608 21.428 4.056 1.00 62.62 396 TYR A N 1
ATOM 3129 C CA . TYR A 1 396 ? -7.773 22.635 4.860 1.00 62.62 396 TYR A CA 1
ATOM 3130 C C . TYR A 1 396 ? -7.715 23.864 3.958 1.00 62.62 396 TYR A C 1
ATOM 3132 O O . TYR A 1 396 ? -6.760 24.033 3.203 1.00 62.62 396 TYR A O 1
ATOM 3140 N N . LEU A 1 397 ? -8.731 24.717 4.060 1.00 58.19 397 LEU A N 1
ATOM 3141 C CA . LEU A 1 397 ? -8.739 26.044 3.452 1.00 58.19 397 LEU A CA 1
ATOM 3142 C C . LEU A 1 397 ? -8.184 27.050 4.465 1.00 58.19 397 LEU A C 1
ATOM 3144 O O . LEU A 1 397 ? -8.559 27.019 5.639 1.00 58.19 397 LEU A O 1
ATOM 3148 N N . SER A 1 398 ? -7.296 27.920 4.000 1.00 60.31 398 SER A N 1
ATOM 3149 C CA . SER A 1 398 ? -6.828 29.112 4.706 1.00 60.31 398 SER A CA 1
ATOM 3150 C C . SER A 1 398 ? -7.619 30.352 4.272 1.00 60.31 398 SER A C 1
ATOM 3152 O O . SER A 1 398 ? -8.267 30.350 3.221 1.00 60.31 398 SER A O 1
ATOM 3154 N N . ASP A 1 399 ? -7.593 31.410 5.084 1.00 55.38 399 ASP A N 1
ATOM 3155 C CA . ASP A 1 399 ? -8.269 32.668 4.753 1.00 55.38 399 ASP A CA 1
ATOM 3156 C C . ASP A 1 399 ? -7.725 33.232 3.425 1.00 55.38 399 ASP A C 1
ATOM 3158 O O . ASP A 1 399 ? -6.514 33.358 3.238 1.00 55.38 399 ASP A O 1
ATOM 3162 N N . GLY A 1 400 ? -8.629 33.533 2.486 1.00 58.31 400 GLY A N 1
ATOM 3163 C CA . GLY A 1 400 ? -8.309 33.936 1.108 1.00 58.31 400 GLY A CA 1
ATOM 3164 C C . GLY A 1 400 ? -8.281 32.799 0.069 1.00 58.31 400 GLY A C 1
ATOM 3165 O O . GLY A 1 400 ? -8.291 33.080 -1.128 1.00 58.31 400 GLY A O 1
ATOM 3166 N N . ASP A 1 401 ? -8.327 31.519 0.467 1.00 59.94 401 ASP A N 1
ATOM 3167 C CA . ASP A 1 401 ? -8.384 30.399 -0.499 1.00 59.94 401 ASP A CA 1
ATOM 3168 C C . ASP A 1 401 ? -9.726 30.303 -1.229 1.00 59.94 401 ASP A C 1
ATOM 3170 O O . ASP A 1 401 ? -9.796 29.804 -2.351 1.00 59.94 401 ASP A O 1
ATOM 3174 N N . LEU A 1 402 ? -10.790 30.799 -0.597 1.00 56.84 402 LEU A N 1
ATOM 3175 C CA . LEU A 1 402 ? -12.143 30.841 -1.155 1.00 56.84 402 LEU A CA 1
ATOM 3176 C C . LEU A 1 402 ? -12.274 31.866 -2.291 1.00 56.84 402 LEU A C 1
ATOM 3178 O O . LEU A 1 402 ? -13.039 31.634 -3.226 1.00 56.84 402 LEU A O 1
ATOM 3182 N N . ASP A 1 403 ? -11.493 32.946 -2.240 1.00 60.78 403 ASP A N 1
ATOM 3183 C CA . ASP A 1 403 ? -11.501 34.018 -3.241 1.00 60.78 403 ASP A CA 1
ATOM 3184 C C . ASP A 1 403 ? -10.602 33.694 -4.452 1.00 60.78 403 ASP A C 1
ATOM 3186 O O . ASP A 1 403 ? -10.732 34.293 -5.521 1.00 60.78 403 ASP A O 1
ATOM 3190 N N . ASN A 1 404 ? -9.700 32.712 -4.321 1.00 72.56 404 ASN A N 1
ATOM 3191 C CA . ASN A 1 404 ? -8.824 32.256 -5.398 1.00 72.56 404 ASN A CA 1
ATOM 3192 C C . ASN A 1 404 ? -9.397 31.011 -6.093 1.00 72.56 404 ASN A C 1
ATOM 3194 O O . ASN A 1 404 ? -9.022 29.872 -5.804 1.00 72.56 404 ASN A O 1
ATOM 3198 N N . THR A 1 405 ? -10.268 31.239 -7.079 1.00 66.25 405 THR A N 1
ATOM 3199 C CA . THR A 1 405 ? -10.945 30.179 -7.846 1.00 66.25 405 THR A CA 1
ATOM 3200 C C . THR A 1 405 ? -9.984 29.152 -8.448 1.00 66.25 405 THR A C 1
ATOM 3202 O O . THR A 1 405 ? -10.323 27.972 -8.493 1.00 66.25 405 THR A O 1
ATOM 3205 N N . LYS A 1 406 ? -8.785 29.562 -8.894 1.00 66.88 406 LYS A N 1
ATOM 3206 C CA . LYS A 1 406 ? -7.796 28.632 -9.459 1.00 66.88 406 LYS A CA 1
ATOM 3207 C C . LYS A 1 406 ? -7.239 27.707 -8.378 1.00 66.88 406 LYS A C 1
ATOM 3209 O O . LYS A 1 406 ? -7.353 26.495 -8.513 1.00 66.88 406 LYS A O 1
ATOM 3214 N N . ARG A 1 407 ? -6.734 28.271 -7.275 1.00 65.31 407 ARG A N 1
ATOM 3215 C CA . ARG A 1 407 ? -6.208 27.495 -6.140 1.00 65.31 407 ARG A CA 1
ATOM 3216 C C . ARG A 1 407 ? -7.265 26.541 -5.572 1.00 65.31 407 ARG A C 1
ATOM 3218 O O . ARG A 1 407 ? -6.948 25.400 -5.258 1.00 65.31 407 ARG A O 1
ATOM 3225 N N . LEU A 1 408 ? -8.527 26.969 -5.510 1.00 60.03 408 LEU A N 1
ATOM 3226 C CA . LEU A 1 408 ? -9.640 26.119 -5.084 1.00 60.03 408 LEU A CA 1
ATOM 3227 C C . LEU A 1 408 ? -9.913 24.951 -6.054 1.00 60.03 408 LEU A C 1
ATOM 3229 O O . LEU A 1 408 ? -10.340 23.888 -5.607 1.00 60.03 408 LEU A O 1
ATOM 3233 N N . MET A 1 409 ? -9.695 25.124 -7.362 1.00 60.25 409 MET A N 1
ATOM 3234 C CA . MET A 1 409 ? -9.798 24.038 -8.347 1.00 60.25 409 MET A CA 1
ATOM 3235 C C . MET A 1 409 ? -8.615 23.072 -8.242 1.00 60.25 409 MET A C 1
ATOM 3237 O O . MET A 1 409 ? -8.846 21.865 -8.210 1.00 60.25 409 MET A O 1
ATOM 3241 N N . ASP A 1 410 ? -7.392 23.586 -8.096 1.00 62.44 410 ASP A N 1
ATOM 3242 C CA . ASP A 1 410 ? -6.180 22.777 -7.908 1.00 62.44 410 ASP A CA 1
ATOM 3243 C C . ASP A 1 410 ? -6.310 21.906 -6.634 1.00 62.44 410 ASP A C 1
ATOM 3245 O O . ASP A 1 410 ? -6.221 20.683 -6.694 1.00 62.44 410 ASP A O 1
ATOM 3249 N N . MET A 1 411 ? -6.701 22.502 -5.499 1.00 62.97 411 MET A N 1
ATOM 3250 C CA . MET A 1 411 ? -6.919 21.789 -4.226 1.00 62.97 411 MET A CA 1
ATOM 3251 C C . MET A 1 411 ? -8.068 20.764 -4.276 1.00 62.97 411 MET A C 1
ATOM 3253 O O . MET A 1 411 ? -8.033 19.748 -3.577 1.00 62.97 411 MET A O 1
ATOM 3257 N N . LYS A 1 412 ? -9.111 21.006 -5.085 1.00 61.62 412 LYS A N 1
ATOM 3258 C CA . LYS A 1 412 ? -10.170 20.010 -5.337 1.00 61.62 412 LYS A CA 1
ATOM 3259 C C . LYS A 1 412 ? -9.641 18.841 -6.156 1.00 61.62 412 LYS A C 1
ATOM 3261 O O . LYS A 1 412 ? -9.985 17.702 -5.847 1.00 61.62 412 LYS A O 1
ATOM 3266 N N . LEU A 1 413 ? -8.840 19.126 -7.183 1.00 61.94 413 LEU A N 1
ATOM 3267 C CA . LEU A 1 413 ? -8.221 18.114 -8.025 1.00 61.94 413 LEU A CA 1
ATOM 3268 C C . LEU A 1 413 ? -7.319 17.214 -7.172 1.00 61.94 413 LEU A C 1
ATOM 3270 O O . LEU A 1 413 ? -7.586 16.019 -7.119 1.00 61.94 413 LEU A O 1
ATOM 3274 N N . ASP A 1 414 ? -6.379 17.778 -6.409 1.00 63.38 414 ASP A N 1
ATOM 3275 C CA . ASP A 1 414 ? -5.505 17.031 -5.488 1.00 63.38 414 ASP A CA 1
ATOM 3276 C C . ASP A 1 414 ? -6.304 16.090 -4.566 1.00 63.38 414 ASP A C 1
ATOM 3278 O O . ASP A 1 414 ? -6.034 14.891 -4.494 1.00 63.38 414 ASP A O 1
ATOM 3282 N N . CYS A 1 415 ? -7.372 16.599 -3.940 1.00 64.75 415 CYS A N 1
ATOM 3283 C CA . CYS A 1 415 ? -8.247 15.816 -3.064 1.00 64.75 415 CYS A CA 1
ATOM 3284 C C . CYS A 1 415 ? -8.901 14.617 -3.777 1.00 64.75 415 CYS A C 1
ATOM 3286 O O . CYS A 1 415 ? -8.923 13.505 -3.245 1.00 64.75 415 CYS A O 1
ATOM 3288 N N . ILE A 1 416 ? -9.434 14.828 -4.985 1.00 64.44 416 ILE A N 1
ATOM 3289 C CA . ILE A 1 416 ? -10.069 13.773 -5.792 1.00 64.44 416 ILE A CA 1
ATOM 3290 C C . ILE A 1 416 ? -9.034 12.728 -6.224 1.00 64.44 416 ILE A C 1
ATOM 3292 O O . ILE A 1 416 ? -9.316 11.527 -6.205 1.00 64.44 416 ILE A O 1
ATOM 3296 N N . LEU A 1 417 ? -7.834 13.176 -6.589 1.00 62.81 417 LEU A N 1
ATOM 3297 C CA . LEU A 1 417 ? -6.743 12.319 -7.030 1.00 62.81 417 LEU A CA 1
ATOM 3298 C C . LEU A 1 417 ? -6.201 11.443 -5.892 1.00 62.81 417 LEU A C 1
ATOM 3300 O O . LEU A 1 417 ? -6.053 10.236 -6.086 1.00 62.81 417 LEU A O 1
ATOM 3304 N N . GLU A 1 418 ? -6.006 12.000 -4.693 1.00 67.81 418 GLU A N 1
ATOM 3305 C CA . GLU A 1 418 ? -5.634 11.228 -3.501 1.00 67.81 418 GLU A CA 1
ATOM 3306 C C . GLU A 1 418 ? -6.699 10.175 -3.149 1.00 67.81 418 GLU A C 1
ATOM 3308 O O . GLU A 1 418 ? -6.357 9.033 -2.839 1.00 67.81 418 GLU A O 1
ATOM 3313 N N . VAL A 1 419 ? -7.997 10.501 -3.258 1.00 68.69 419 VAL A N 1
ATOM 3314 C CA . VAL A 1 419 ? -9.078 9.513 -3.071 1.00 68.69 419 VAL A CA 1
ATOM 3315 C C . VAL A 1 419 ? -9.006 8.403 -4.125 1.00 68.69 419 VAL A C 1
ATOM 3317 O O . VAL A 1 419 ? -9.108 7.228 -3.772 1.00 68.69 419 VAL A O 1
ATOM 3320 N N . ALA A 1 420 ? -8.795 8.741 -5.400 1.00 67.62 420 ALA A N 1
ATOM 3321 C CA . ALA A 1 420 ? -8.695 7.763 -6.484 1.00 67.62 420 ALA A CA 1
ATOM 3322 C C . ALA A 1 420 ? -7.480 6.830 -6.324 1.00 67.62 420 ALA A C 1
ATOM 3324 O O . ALA A 1 420 ? -7.612 5.614 -6.485 1.00 67.62 420 ALA A O 1
ATOM 3325 N N . GLU A 1 421 ? -6.313 7.365 -5.952 1.00 69.69 421 GLU A N 1
ATOM 3326 C CA . GLU A 1 421 ? -5.135 6.567 -5.596 1.00 69.69 421 GLU A CA 1
ATOM 3327 C C . GLU A 1 421 ? -5.422 5.646 -4.412 1.00 69.69 421 GLU A C 1
ATOM 3329 O O . GLU A 1 421 ? -5.106 4.455 -4.449 1.00 69.69 421 GLU A O 1
ATOM 3334 N N . ARG A 1 422 ? -6.049 6.180 -3.367 1.00 71.75 422 ARG A N 1
ATOM 3335 C CA . ARG A 1 422 ? -6.298 5.438 -2.140 1.00 71.75 422 ARG A CA 1
ATOM 3336 C C . ARG A 1 422 ? -7.286 4.289 -2.342 1.00 71.75 422 ARG A C 1
ATOM 3338 O O . ARG A 1 422 ? -7.047 3.195 -1.840 1.00 71.75 422 ARG A O 1
ATOM 3345 N N . LEU A 1 423 ? -8.336 4.500 -3.134 1.00 70.12 423 LEU A N 1
ATOM 3346 C CA . LEU A 1 423 ? -9.258 3.444 -3.559 1.00 70.12 423 LEU A CA 1
ATOM 3347 C C . LEU A 1 423 ? -8.565 2.402 -4.440 1.00 70.12 423 LEU A C 1
ATOM 3349 O O . LEU A 1 423 ? -8.813 1.212 -4.275 1.00 70.12 423 LEU A O 1
ATOM 3353 N N . HIS A 1 424 ? -7.684 2.814 -5.353 1.00 71.00 424 HIS A N 1
ATOM 3354 C CA . HIS A 1 424 ? -6.935 1.878 -6.191 1.00 71.00 424 HIS A CA 1
ATOM 3355 C C . HIS A 1 424 ? -6.020 0.963 -5.356 1.00 71.00 424 HIS A C 1
ATOM 3357 O O . HIS A 1 424 ? -6.024 -0.251 -5.559 1.00 71.00 424 HIS A O 1
ATOM 3363 N N . ASN A 1 425 ? -5.298 1.536 -4.388 1.00 70.50 425 ASN A N 1
ATOM 3364 C CA . ASN A 1 425 ? -4.327 0.826 -3.552 1.00 70.50 425 ASN A CA 1
ATOM 3365 C C . ASN A 1 425 ? -4.961 -0.000 -2.408 1.00 70.50 425 ASN A C 1
ATOM 3367 O O . ASN A 1 425 ? -4.340 -0.953 -1.945 1.00 70.50 425 ASN A O 1
ATOM 3371 N N . GLU A 1 426 ? -6.152 0.367 -1.914 1.00 70.69 426 GLU A N 1
ATOM 3372 C CA . GLU A 1 426 ? -6.856 -0.322 -0.816 1.00 70.69 426 GLU A CA 1
ATOM 3373 C C . GLU A 1 426 ? -8.121 -1.024 -1.350 1.00 70.69 426 GLU A C 1
ATOM 3375 O O . GLU A 1 426 ? -9.226 -0.475 -1.293 1.00 70.69 426 GLU A O 1
ATOM 3380 N N . LYS A 1 427 ? -7.998 -2.267 -1.846 1.00 67.88 427 LYS A N 1
ATOM 3381 C CA . LYS A 1 427 ? -9.135 -3.003 -2.450 1.00 67.88 427 LYS A CA 1
ATOM 3382 C C . LYS A 1 427 ? -10.318 -3.181 -1.488 1.00 67.88 427 LYS A C 1
ATOM 3384 O O . LYS A 1 427 ? -11.467 -3.174 -1.921 1.00 67.88 427 LYS A O 1
ATOM 3389 N N . GLY A 1 428 ? -10.056 -3.272 -0.183 1.00 65.06 428 GLY A N 1
ATOM 3390 C CA . GLY A 1 428 ? -11.099 -3.315 0.848 1.00 65.06 428 GLY A CA 1
ATOM 3391 C C . GLY A 1 428 ? -11.969 -2.050 0.917 1.00 65.06 428 GLY A C 1
ATOM 3392 O O . GLY A 1 428 ? -13.162 -2.155 1.198 1.00 65.06 428 GLY A O 1
ATOM 3393 N N . LEU A 1 429 ? -11.419 -0.866 0.606 1.00 63.00 429 LEU A N 1
ATOM 3394 C CA . LEU A 1 429 ? -12.190 0.386 0.566 1.00 63.00 429 LEU A CA 1
ATOM 3395 C C . LEU A 1 429 ? -13.086 0.479 -0.672 1.00 63.00 429 LEU A C 1
ATOM 3397 O O . LEU A 1 429 ? -14.148 1.096 -0.600 1.00 63.00 429 LEU A O 1
ATOM 3401 N N . GLN A 1 430 ? -12.683 -0.144 -1.786 1.00 56.16 430 GLN A N 1
ATOM 3402 C CA . GLN A 1 430 ? -13.442 -0.119 -3.040 1.00 56.16 430 GLN A CA 1
ATOM 3403 C C . GLN A 1 430 ? -14.875 -0.596 -2.820 1.00 56.16 430 GLN A C 1
ATOM 3405 O O . GLN A 1 430 ? -15.808 0.108 -3.188 1.00 56.16 430 GLN A O 1
ATOM 3410 N N . LYS A 1 431 ? -15.059 -1.746 -2.157 1.00 54.09 431 LYS A N 1
ATOM 3411 C CA . LYS A 1 431 ? -16.389 -2.316 -1.912 1.00 54.09 431 LYS A CA 1
ATOM 3412 C C . LYS A 1 431 ? -17.316 -1.311 -1.216 1.00 54.09 431 LYS A C 1
ATOM 3414 O O . LYS A 1 431 ? -18.350 -0.964 -1.769 1.00 54.09 431 LYS A O 1
ATOM 3419 N N . GLY A 1 432 ? -16.906 -0.772 -0.066 1.00 50.56 432 GLY A N 1
ATOM 3420 C CA . GLY A 1 432 ? -17.716 0.195 0.685 1.00 50.56 432 GLY A CA 1
ATOM 3421 C C . GLY A 1 432 ? -17.945 1.530 -0.038 1.00 50.56 432 GLY A C 1
ATOM 3422 O O . GLY A 1 432 ? -18.962 2.172 0.197 1.00 50.56 432 GLY A O 1
ATOM 3423 N N . PHE A 1 433 ? -17.035 1.943 -0.927 1.00 51.22 433 PHE A N 1
ATOM 3424 C CA . PHE A 1 433 ? -17.173 3.175 -1.711 1.00 51.22 433 PHE A CA 1
ATOM 3425 C C . PHE A 1 433 ? -18.085 3.007 -2.935 1.00 51.22 433 PHE A C 1
ATOM 3427 O O . PHE A 1 433 ? -18.923 3.864 -3.187 1.00 51.22 433 PHE A O 1
ATOM 3434 N N . PHE A 1 434 ? -17.967 1.901 -3.677 1.00 47.84 434 PHE A N 1
ATOM 3435 C CA . PHE A 1 434 ? -18.805 1.622 -4.851 1.00 47.84 434 PHE A CA 1
ATOM 3436 C C . PHE A 1 434 ? -20.180 1.030 -4.482 1.00 47.84 434 PHE A C 1
ATOM 3438 O O . PHE A 1 434 ? -21.104 1.080 -5.289 1.00 47.84 434 PHE A O 1
ATOM 3445 N N . GLU A 1 435 ? -20.360 0.521 -3.257 1.00 44.78 435 GLU A N 1
ATOM 3446 C CA . GLU A 1 435 ? -21.676 0.148 -2.714 1.00 44.78 435 GLU A CA 1
ATOM 3447 C C . GLU A 1 435 ? -22.500 1.354 -2.214 1.00 44.78 435 GLU A C 1
ATOM 3449 O O . GLU A 1 435 ? -23.671 1.174 -1.861 1.00 44.78 435 GLU A O 1
ATOM 3454 N N . LEU A 1 436 ? -21.960 2.582 -2.245 1.00 45.53 436 LEU A 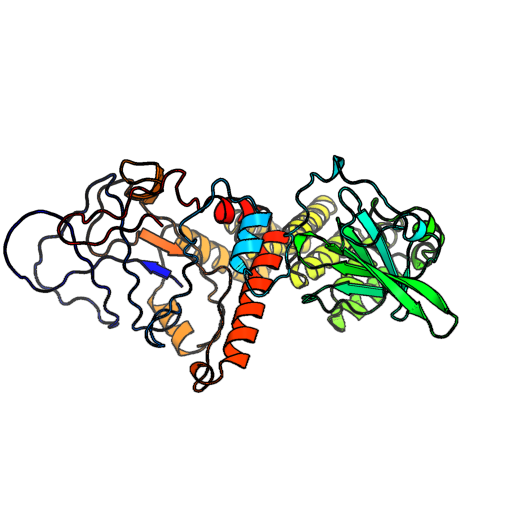N 1
ATOM 3455 C CA . LEU A 1 436 ? -22.743 3.825 -2.161 1.00 45.53 436 LEU A CA 1
ATOM 3456 C C . LEU A 1 436 ? -23.557 3.983 -3.459 1.00 45.53 436 LEU A C 1
ATOM 3458 O O . LEU A 1 436 ? -23.116 4.582 -4.436 1.00 45.53 436 LEU A O 1
ATOM 3462 N N . TRP A 1 437 ? -24.731 3.352 -3.478 1.00 36.88 437 TRP A N 1
ATOM 3463 C CA . TRP A 1 437 ? -25.600 3.199 -4.648 1.00 36.88 437 TRP A CA 1
ATOM 3464 C C . TRP A 1 437 ? -26.804 4.140 -4.572 1.00 36.88 437 TRP A C 1
ATOM 3466 O O . TRP A 1 437 ? -27.406 4.272 -3.511 1.00 36.88 437 TRP A O 1
ATOM 3476 N N . LYS A 1 438 ? -27.161 4.706 -5.730 1.00 44.78 438 LYS A N 1
ATOM 3477 C CA . LYS A 1 438 ? -27.958 5.929 -5.926 1.00 44.78 438 LYS A CA 1
ATOM 3478 C C . LYS A 1 438 ? -29.314 5.671 -6.617 1.00 44.78 438 LYS A C 1
ATOM 3480 O O . LYS A 1 438 ? -29.703 6.376 -7.545 1.00 44.78 438 LYS A O 1
ATOM 3485 N N . GLY A 1 439 ? -30.001 4.589 -6.258 1.00 35.72 439 GLY A N 1
ATOM 3486 C CA . GLY A 1 439 ? -31.223 4.171 -6.956 1.00 35.72 439 GLY A CA 1
ATOM 3487 C C . GLY A 1 439 ? -30.965 3.497 -8.317 1.00 35.72 439 GLY A C 1
ATOM 3488 O O . GLY A 1 439 ? -29.926 3.675 -8.955 1.00 35.72 439 GLY A O 1
ATOM 3489 N N . LYS A 1 440 ? -31.939 2.703 -8.785 1.00 35.28 440 LYS A N 1
ATOM 3490 C CA . LYS A 1 440 ? -32.103 2.357 -10.218 1.00 35.28 440 LYS A CA 1
ATOM 3491 C C . LYS A 1 440 ? -33.247 3.135 -10.866 1.00 35.28 440 LYS A C 1
ATOM 3493 O O . LYS A 1 440 ? -33.287 3.271 -12.083 1.00 35.28 440 LYS A O 1
ATOM 3498 N N . GLU A 1 441 ? -34.134 3.655 -10.031 1.00 38.66 441 GLU A N 1
ATOM 3499 C CA . GLU A 1 441 ? -35.251 4.518 -10.357 1.00 38.66 441 GLU A CA 1
ATOM 3500 C C . GLU A 1 441 ? -35.133 5.686 -9.385 1.00 38.66 441 GLU A C 1
ATOM 3502 O O . GLU A 1 441 ? -35.187 5.478 -8.173 1.00 38.66 441 GLU A O 1
ATOM 3507 N N . SER A 1 442 ? -34.928 6.900 -9.892 1.00 36.88 442 SER A N 1
ATOM 3508 C CA . SER A 1 442 ? -35.186 8.088 -9.090 1.00 36.88 442 SER A CA 1
ATOM 3509 C C . SER A 1 442 ? -36.690 8.136 -8.853 1.00 36.88 442 SER A C 1
ATOM 3511 O O . SER A 1 442 ? -37.447 8.413 -9.788 1.00 36.88 442 SER A O 1
ATOM 3513 N N . VAL A 1 443 ? -37.135 7.873 -7.625 1.00 37.69 443 VAL A N 1
ATOM 3514 C CA . VAL A 1 443 ? -38.466 8.330 -7.217 1.00 37.69 443 VAL A CA 1
ATOM 3515 C C . VAL A 1 443 ? -38.442 9.847 -7.390 1.00 37.69 443 VAL A C 1
ATOM 3517 O O . VAL A 1 443 ? -37.545 10.495 -6.845 1.00 37.69 443 VAL A O 1
ATOM 3520 N N . GLU A 1 444 ? -39.353 10.411 -8.194 1.00 36.34 444 GLU A N 1
ATOM 3521 C CA . GLU A 1 444 ? -39.405 11.869 -8.369 1.00 36.34 444 GLU A CA 1
ATOM 3522 C C . GLU A 1 444 ? -39.441 12.538 -6.987 1.00 36.34 444 GLU A C 1
ATOM 3524 O O . GLU A 1 444 ? -40.169 12.049 -6.115 1.00 36.34 444 GLU A O 1
ATOM 3529 N N . PRO A 1 445 ? -38.661 13.613 -6.756 1.00 37.03 445 PRO A N 1
ATOM 3530 C CA . PRO A 1 445 ? -38.522 14.224 -5.439 1.00 37.03 445 PRO A CA 1
ATOM 3531 C C . PRO A 1 445 ? -39.877 14.724 -4.931 1.00 37.03 445 PRO A C 1
ATOM 3533 O O . PRO A 1 445 ? -40.342 15.820 -5.247 1.00 37.03 445 PRO A O 1
ATOM 3536 N N . SER A 1 446 ? -40.522 13.879 -4.132 1.00 35.19 446 SER A N 1
ATOM 3537 C CA . SER A 1 446 ? -41.852 14.110 -3.595 1.00 35.19 446 SER A CA 1
ATOM 3538 C C . SER A 1 446 ? -41.754 14.813 -2.248 1.00 35.19 446 SER A C 1
ATOM 3540 O O . SER A 1 446 ? -40.968 14.421 -1.381 1.00 35.19 446 SER A O 1
ATOM 3542 N N . THR A 1 447 ? -42.586 15.828 -2.039 1.00 31.70 447 THR A N 1
ATOM 3543 C CA . THR A 1 447 ? -42.743 16.467 -0.734 1.00 31.70 447 THR A CA 1
ATOM 3544 C C . THR A 1 447 ? -43.394 15.501 0.250 1.00 31.70 447 THR A C 1
ATOM 3546 O O . THR A 1 447 ? -44.592 15.233 0.176 1.00 31.70 447 THR A O 1
ATOM 3549 N N . ILE A 1 448 ? -42.607 15.010 1.208 1.00 36.22 448 ILE A N 1
ATOM 3550 C CA . ILE A 1 448 ? -43.113 14.267 2.363 1.00 36.22 448 ILE A CA 1
ATOM 3551 C C . ILE A 1 448 ? -43.305 15.288 3.490 1.00 36.22 448 ILE A C 1
ATOM 3553 O O . ILE A 1 448 ? -42.326 15.841 3.992 1.00 36.22 448 ILE A O 1
ATOM 3557 N N . ASP A 1 449 ? -44.563 15.581 3.832 1.00 30.69 449 ASP A N 1
ATOM 3558 C CA . ASP A 1 449 ? -44.987 16.532 4.876 1.00 30.69 449 ASP A CA 1
ATOM 3559 C C . ASP A 1 449 ? -44.155 17.838 4.896 1.00 30.69 449 ASP A C 1
ATOM 3561 O O . ASP A 1 449 ? -43.355 18.109 5.804 1.00 30.69 449 ASP A O 1
ATOM 3565 N N . ASP A 1 450 ? -44.304 18.639 3.833 1.00 31.00 450 ASP A N 1
ATOM 3566 C CA . ASP A 1 450 ? -43.618 19.925 3.615 1.00 31.00 450 ASP A CA 1
ATOM 3567 C C . ASP A 1 450 ? -42.085 19.864 3.763 1.00 31.00 450 ASP A C 1
ATOM 3569 O O . ASP A 1 450 ? -41.428 20.809 4.219 1.00 31.00 450 ASP A O 1
ATOM 3573 N N . THR A 1 451 ? -41.494 18.721 3.411 1.00 29.09 451 THR A N 1
ATOM 3574 C CA . THR A 1 451 ? -40.046 18.506 3.422 1.00 29.09 451 THR A CA 1
ATOM 3575 C C . THR A 1 451 ? -39.619 17.873 2.102 1.00 29.09 451 THR A C 1
ATOM 3577 O O . THR A 1 451 ? -40.171 16.862 1.673 1.00 29.09 451 THR A O 1
ATOM 3580 N N . TYR A 1 452 ? -38.646 18.497 1.437 1.00 30.84 452 TYR A N 1
ATOM 3581 C CA . TYR A 1 452 ? -38.107 18.022 0.165 1.00 30.84 452 TYR A CA 1
ATOM 3582 C C . TYR A 1 452 ? -37.184 16.828 0.440 1.00 30.84 452 TYR A C 1
ATOM 3584 O O . TYR A 1 452 ? -36.075 17.007 0.948 1.00 30.84 452 TYR A O 1
ATOM 3592 N N . ALA A 1 453 ? -37.668 15.614 0.178 1.00 29.64 453 ALA A N 1
ATOM 3593 C CA . ALA A 1 453 ? -36.874 14.400 0.285 1.00 29.64 453 ALA A CA 1
ATOM 3594 C C . ALA A 1 453 ? -36.170 14.155 -1.056 1.00 29.64 453 ALA A C 1
ATOM 3596 O O . ALA A 1 453 ? -36.828 13.914 -2.066 1.00 29.64 453 ALA A O 1
ATOM 3597 N N . LEU A 1 454 ? -34.839 14.240 -1.059 1.00 29.02 454 LEU A N 1
ATOM 3598 C CA . LEU A 1 454 ? -34.015 13.770 -2.169 1.00 29.02 454 LEU A CA 1
ATOM 3599 C C . LEU A 1 454 ? -33.566 12.338 -1.858 1.00 29.02 454 LEU A C 1
ATOM 3601 O O . LEU A 1 454 ? -33.059 12.094 -0.761 1.00 29.02 454 LEU A O 1
ATOM 3605 N N . ASP A 1 455 ? -33.726 11.428 -2.815 1.00 29.72 455 ASP A N 1
ATOM 3606 C CA . ASP A 1 455 ? -32.984 10.163 -2.833 1.00 29.72 455 ASP A CA 1
ATOM 3607 C C . ASP A 1 455 ? -31.497 10.497 -3.084 1.00 29.72 455 ASP A C 1
ATOM 3609 O O . ASP A 1 455 ? -31.200 11.352 -3.929 1.00 29.72 455 ASP A O 1
ATOM 3613 N N . THR A 1 456 ? -30.575 9.924 -2.302 1.00 32.16 456 THR A N 1
ATOM 3614 C CA . THR A 1 456 ? -29.143 10.316 -2.271 1.00 32.16 456 THR A CA 1
ATOM 3615 C C . THR A 1 456 ? -28.233 9.284 -2.917 1.00 32.16 456 THR A C 1
ATOM 3617 O O . THR A 1 456 ? -28.180 8.163 -2.363 1.00 32.16 456 THR A O 1
#

Sequence (456 aa):
MALLALQRSPPFQNRKSLVKIKLNTSFSPPPSSSLNPQHIDESAMLTFIINTSLGILATWAFYRTTIVLLFPETHAEINIPELLRLLVKGLLASPGPSVLPWDQLSYTLLEDAHKAGRLRGGYLVLHIENGVWSDEKGTSCILEIQNNWRKITGEWYALIKEPFVGFHIREDGEHVVALTVRHRSDWDALPSTSDLIPEGFRVAQGWRKKSREELKEKGNNLYCQESYWGAFDLYKQALHQPADSVPSDLIQRNCAQAALKLSLRDTAIQDATAALSANPSDPKNSLKLAECYYAARNYAAAETNLEKLLTLDPLNTKGKLLLEKCQQRITETKGEYDWVKIGKVLKTRHNSYLDVADYTGPVEVKVGKFGKGLYTTKDVKVGDLLLVSKALQFVYLSDGDLDNTKRLMDMKLDCILEVAERLHNEKGLQKGFFELWKGKESVEPSTIDDTYALDT